Protein 3NF4 (pdb70)

Nearest PDB structures (foldseek):
  3nf4-assembly1_A-2  TM=1.003E+00  e=4.680E-59  Mycolicibacterium thermoresistibile
  1rx0-assembly1_C  TM=9.350E-01  e=3.638E-30  Homo sapiens
  7xp7-assembly2_C  TM=9.557E-01  e=6.389E-28  Streptomyces filamentosus NRRL 11379
  4o5m-assembly1_C  TM=9.552E-01  e=7.520E-27  Brucella suis 1330
  6u1v-assembly1_B  TM=9.000E-01  e=2.862E-21  Streptomyces tsukubensis NRRL18488

B-factor: mean 59.62, std 16.41, range [16.66, 118.63]

Solvent-accessible surface area: 29936 Å² total; per-residue (Å²): 148,73,42,147,33,153,46,79,59,147,79,7,34,57,28,10,108,78,0,63,106,37,2,68,153,18,0,49,93,64,0,69,163,40,5,158,64,81,64,42,2,140,41,4,10,65,98,2,6,96,35,31,3,10,6,10,27,16,54,129,145,56,49,10,34,39,53,55,17,41,2,8,0,1,2,1,2,8,2,2,23,22,0,2,3,0,0,7,1,4,5,19,4,13,15,1,1,30,2,3,41,87,43,15,79,79,75,20,42,66,164,48,1,65,26,5,6,69,6,84,60,25,0,0,42,3,40,30,6,79,87,4,40,58,23,34,55,31,2,172,3,38,1,63,88,70,109,65,6,6,28,0,61,18,55,1,15,88,3,31,0,2,39,104,6,62,11,5,4,0,0,0,61,38,77,125,80,5,1,0,0,0,7,0,24,52,121,15,101,33,26,61,62,38,150,72,63,78,15,9,0,13,26,4,7,18,18,4,44,5,101,7,85,105,0,70,10,84,39,52,46,66,4,20,60,99,22,47,0,52,112,0,10,147,45,5,60,28,9,0,16,0,2,5,0,0,0,0,1,0,0,1,23,10,0,19,69,53,0,64,67,54,0,75,102,157,70,63,89,101,66,19,31,171,38,15,61,84,0,47,58,19,3,58,77,1,34,63,35,0,25,66,0,0,132,80,75,60,117,71,134,120,31,57,51,58,0,0,70,0,0,30,40,0,0,53,12,0,12,104,0,0,18,26,0,0,15,5,10,15,20,55,0,0,8,110,80,90,57,0,8,17,8,4,39,0,0,1,15,0,21,11,55,55,26,22,3,47,40,0,118,84,44,30,52,154,53,144,159,153,68,33,145,31,153,52,77,59,92,76,3,51,66,23,5,60,79,1,57,61,24,1,77,154,16,0,50,93,44,0,66,140,19,6,138,87,82,63,44,2,145,33,5,15,61,89,2,4,96,33,33,3,8,9,10,28,13,54,72,137,28,50,12,40,48,52,54,22,33,1,8,0,1,2,1,2,9,0,3,24,36,1,2,4,0,0,8,0,5,6,20,3,15,19,2,2,39,4,4,43,86,42,15,72,98,138,23,23,139,141,38,0,68,27,4,5,60,7,158,52,12,0,0,44,3,86,61,53,139,143,6,35,3,70,105,57,148,63,12,16,18,0,58,28,61,11,11,78,2,27,0,3,44,102,9,63,9,6,3,0,5,3,46,54,104,96,148,12,31,0,0,0,10,0,25,57,124,12,103,35,28,67,63,37,88,85,68,111,10,7,0,12,24,3,5,18,14,4,48,5,51,14,106,103,1,158,11,49,47,70,42,61,3,15,116,98,6,34,0,111,104,1,15,147,48,4,58,32,19,1,19,0,2,10,0,0,0,0,0,0,0,1,22,9,0,16,71,50,0,60,68,38,0,74,74,91,78,22,106,85,122,101,20,55,81,56,136,55,23,20,130,33,11,59,84,0,44,59,22,2,57,74,2,31,62,34,0,27,58,0,0,134,78,86,61,110,73,134,120,29,53,55,55,0,0,70,1,0,27,40,0,0,50,9,0,12,91,0,0,18,24,0,0,13,7,10,15,24,46,0,1,3,80,110,85,56,0,8,17,9,5,42,1,0,1,6,0,22,11,60,54,28,34,3,26,74,0,121,117,52,30,55,75,46,151,160

CATH classification: 1.10.540.10 (+2 more: 2.40.110.10, 1.20.140.10)

InterPro domains:
  IPR006089 Acyl-CoA dehydrogenase, conserved site [PS00073] (336-355)
  IPR006091 Acyl-CoA dehydrogenase/oxidase, middle domain [PF02770] (124-216)
  IPR009075 Acyl-CoA dehydrogenase/oxidase, C-terminal [PF00441] (229-377)
  IPR009100 Acyl-CoA dehydrogenase/oxidase, N-terminal and middle domain superfamily [SSF56645] (8-242)
  IPR013786 Acyl-CoA dehydrogenase/oxidase, N-terminal [PF02771] (10-120)
  IPR036250 Acyl-CoA dehydrogenase-like, C-terminal [SSF47203] (227-378)
  IPR037069 Acyl-CoA dehydrogenase/oxidase, N-terminal domain superfamily [G3DSA:1.10.540.10] (4-122)
  IPR046373 Acyl-CoA oxidase/dehydrogenase, middle domain superfamily [G3DSA:2.40.110.10] (123-233)

Sequence (736 aa):
MAVDRLLPSQEAAELIELTREIADKVLDPIVDRHEKDETYPEGVFEQLGAAGLLSLPQPEEWGGGGQPYEVYLQVLEEIAARWASVAVAVSVHSLSSHPLLVFGTEEQKKRWLPGMLSGEQIGAYSLSEPQAGSDAAALRCAATPTDGGYVINGSKSWITHGGKADFYTLFARTGSRGVSCFLVPADQPGLSFGKPEEKMGLHAVPTTSAFYDNARIDADRRIGEEGQGLQIAFSALDSGRLGIAAVATGLAQAALDEAVAYANEKIIDHGLGFLLADMAAAVATARATYLDAARRRDQGRPYSQQASIAKLTATDAAMKVTTDAVQVFGGVGYTRDYRVERYMREAKIMQIFEGTNQIQRLVIARGLTMAVDRLLPSQEAAELIELTREIADKVLDPIVDRHEKDETYPEGVFEQLGAAGLLSLPQPEEWGGGGQPYEVYLQVLEEIAARWASVAVAVSVHSLSSHPLLVFGTEEQKKRWLPGMLSGEQIGAYSLSEPRCAATPTDGGYVINGSKSWITHGGKADFYTLFARTGSRGVSCFLVPADQPGLSFGKPEEKMGLHAVPTTSAFYDNARIDADRRIGEEGQGLQIAFSALDSGRLGIAAVATGLAQAALDEAVAYANERTAFGRKIIDHQGLGFLLADMAAAVATARATYLDAARRRDQGRPYSQQASIAKLTATDAAMKVTTDAVQVFGGVGYTRDYRVERYMREAKIMQIFEGTNQIQRLVIARGLT

Radius of gyration: 29.36 Å; Cα contacts (8 Å, |Δi|>4): 1373; chains: 2; bounding box: 66×72×84 Å

Organism: Mycolicibacterium thermoresistibile (strain ATCC 19527 / DSM 44167 / CIP 105390 / JCM 6362 / NCTC 10409 / 316) (NCBI:txid1078020)

Structure (mmCIF, N/CA/C/O backbone):
data_3NF4
#
_entry.id   3NF4
#
_cell.length_a   95.650
_cell.length_b   99.230
_cell.length_c   171.490
_cell.angle_alpha   90.000
_cell.angle_beta   90.000
_cell.angle_gamma   90.000
#
_symmetry.space_group_name_H-M   'I 21 21 21'
#
loop_
_entity.id
_entity.type
_entity.pdbx_description
1 polymer 'acyl-CoA dehydrogenase'
2 non-polymer 'FLAVIN-ADENINE DINUCLEOTIDE'
3 non-polymer 'SODIUM ION'
4 water water
#
loop_
_atom_site.group_PDB
_atom_site.id
_atom_site.type_symbol
_atom_site.label_atom_id
_atom_site.label_alt_id
_atom_site.label_comp_id
_atom_site.label_asym_id
_atom_site.label_entity_id
_atom_site.label_seq_id
_atom_site.pdbx_PDB_ins_code
_atom_site.Cartn_x
_atom_site.Cartn_y
_atom_site.Cartn_z
_atom_site.occupancy
_atom_site.B_iso_or_equiv
_atom_site.auth_seq_id
_atom_site.auth_comp_id
_atom_site.auth_asym_id
_atom_site.auth_atom_id
_atom_site.pdbx_PDB_model_num
ATOM 1 N N . MET A 1 9 ? 51.028 50.375 47.664 1.00 75.34 5 MET A N 1
ATOM 2 C CA . MET A 1 9 ? 49.905 50.248 48.649 1.00 74.48 5 MET A CA 1
ATOM 3 C C . MET A 1 9 ? 50.172 49.128 49.667 1.00 74.40 5 MET A C 1
ATOM 4 O O . MET A 1 9 ? 49.382 48.170 49.792 1.00 75.72 5 MET A O 1
ATOM 6 N N . ALA A 1 10 ? 51.303 49.256 50.363 1.00 72.81 6 ALA A N 1
ATOM 7 C CA . ALA A 1 10 ? 51.675 48.439 51.532 1.00 71.03 6 ALA A CA 1
ATOM 8 C C . ALA A 1 10 ? 52.908 49.094 52.169 1.00 68.94 6 ALA A C 1
ATOM 9 O O . ALA A 1 10 ? 53.815 49.495 51.457 1.00 69.01 6 ALA A O 1
ATOM 11 N N . VAL A 1 11 ? 52.929 49.201 53.498 1.00 66.63 7 VAL A N 1
ATOM 12 C CA . VAL A 1 11 ? 53.968 49.946 54.221 1.00 64.43 7 VAL A CA 1
ATOM 13 C C . VAL A 1 11 ? 55.362 49.280 54.122 1.00 64.73 7 VAL A C 1
ATOM 14 O O . VAL A 1 11 ? 55.530 48.098 54.445 1.00 65.17 7 VAL A O 1
ATOM 18 N N . ASP A 1 12 ? 56.349 50.052 53.678 1.00 63.88 8 ASP A N 1
ATOM 19 C CA . ASP A 1 12 ? 57.750 49.601 53.595 1.00 64.22 8 ASP A CA 1
ATOM 20 C C . ASP A 1 12 ? 58.383 49.642 55.001 1.00 62.75 8 ASP A C 1
ATOM 21 O O . ASP A 1 12 ? 58.705 50.722 55.521 1.00 61.76 8 ASP A O 1
ATOM 26 N N . ARG A 1 13 ? 58.561 48.471 55.611 1.00 61.81 9 ARG A N 1
ATOM 27 C CA . ARG A 1 13 ? 58.942 48.396 57.027 1.00 60.24 9 ARG A CA 1
ATOM 28 C C . ARG A 1 13 ? 60.431 48.135 57.309 1.00 60.87 9 ARG A C 1
ATOM 29 O O . ARG A 1 13 ? 61.073 47.341 56.630 1.00 61.37 9 ARG A O 1
ATOM 37 N N . LEU A 1 14 ? 60.965 48.777 58.340 1.00 60.70 10 LEU A N 1
ATOM 38 C CA . LEU A 1 14 ? 62.303 48.440 58.824 1.00 62.31 10 LEU A CA 1
ATOM 39 C C . LEU A 1 14 ? 62.237 47.338 59.901 1.00 63.55 10 LEU A C 1
ATOM 40 O O . LEU A 1 14 ? 61.704 47.558 60.999 1.00 63.19 10 LEU A O 1
ATOM 45 N N . LEU A 1 15 ? 62.784 46.167 59.577 1.00 65.24 11 LEU A N 1
ATOM 46 C CA . LEU A 1 15 ? 62.668 44.966 60.411 1.00 66.97 11 LEU A CA 1
ATOM 47 C C . LEU A 1 15 ? 64.040 44.304 60.622 1.00 68.95 11 LEU A C 1
ATOM 48 O O . LEU A 1 15 ? 64.869 44.328 59.712 1.00 69.35 11 LEU A O 1
ATOM 53 N N . PRO A 1 16 ? 64.273 43.693 61.809 1.00 70.27 12 PRO A N 1
ATOM 54 C CA . PRO A 1 16 ? 65.609 43.176 62.196 1.00 71.86 12 PRO A CA 1
ATOM 55 C C . PRO A 1 16 ? 66.071 41.866 61.521 1.00 73.76 12 PRO A C 1
ATOM 56 O O . PRO A 1 16 ? 67.231 41.480 61.687 1.00 75.21 12 PRO A O 1
ATOM 60 N N . SER A 1 17 ? 65.201 41.190 60.776 1.00 74.10 13 SER A N 1
ATOM 61 C CA . SER A 1 17 ? 65.589 39.939 60.114 1.00 75.51 13 SER A CA 1
ATOM 62 C C . SER A 1 17 ? 64.561 39.493 59.084 1.00 76.01 13 SER A C 1
ATOM 63 O O . SER A 1 17 ? 63.450 40.037 59.022 1.00 74.85 13 SER A O 1
ATOM 66 N N . GLN A 1 18 ? 64.930 38.485 58.295 1.00 77.48 14 GLN A N 1
ATOM 67 C CA . GLN A 1 18 ? 64.026 37.904 57.305 1.00 78.25 14 GLN A CA 1
ATOM 68 C C . GLN A 1 18 ? 62.851 37.206 57.988 1.00 77.75 14 GLN A C 1
ATOM 69 O O . GLN A 1 18 ? 61.748 37.163 57.440 1.00 77.24 14 GLN A O 1
ATOM 75 N N . GLU A 1 19 ? 63.097 36.672 59.184 1.00 77.81 15 GLU A N 1
ATOM 76 C CA . GLU A 1 19 ? 62.075 35.945 59.948 1.00 77.52 15 GLU A CA 1
ATOM 77 C C . GLU A 1 19 ? 60.923 36.891 60.314 1.00 75.39 15 GLU A C 1
ATOM 78 O O . GLU A 1 19 ? 59.748 36.541 60.154 1.00 74.95 15 GLU A O 1
ATOM 80 N N . ALA A 1 20 ? 61.285 38.093 60.777 1.00 73.17 16 ALA A N 1
ATOM 81 C CA . ALA A 1 20 ? 60.315 39.116 61.136 1.00 70.93 16 ALA A CA 1
ATOM 82 C C . ALA A 1 20 ? 59.487 39.543 59.920 1.00 69.81 16 ALA A C 1
ATOM 83 O O . ALA A 1 20 ? 58.279 39.723 60.041 1.00 68.75 16 ALA A O 1
ATOM 85 N N . ALA A 1 21 ? 60.129 39.647 58.753 1.00 69.60 17 ALA A N 1
ATOM 86 C CA . ALA A 1 21 ? 59.445 40.006 57.510 1.00 69.31 17 ALA A CA 1
ATOM 87 C C . ALA A 1 21 ? 58.339 39.025 57.138 1.00 70.26 17 ALA A C 1
ATOM 88 O O . ALA A 1 21 ? 57.258 39.445 56.674 1.00 70.26 17 ALA A O 1
ATOM 90 N N . GLU A 1 22 ? 58.602 37.729 57.340 1.00 70.82 18 GLU A N 1
ATOM 91 C CA . GLU A 1 22 ? 57.612 36.682 57.077 1.00 70.72 18 GLU A CA 1
ATOM 92 C C . GLU A 1 22 ? 56.462 36.693 58.102 1.00 69.13 18 GLU A C 1
ATOM 93 O O . GLU A 1 22 ? 55.326 36.351 57.769 1.00 69.23 18 GLU A O 1
ATOM 95 N N . LEU A 1 23 ? 56.760 37.083 59.339 1.00 67.63 19 LEU A N 1
ATOM 96 C CA . LEU A 1 23 ? 55.734 37.183 60.386 1.00 66.61 19 LEU A CA 1
ATOM 97 C C . LEU A 1 23 ? 54.761 38.326 60.068 1.00 64.80 19 LEU A C 1
ATOM 98 O O . LEU A 1 23 ? 53.557 38.223 60.298 1.00 63.53 19 LEU A O 1
ATOM 103 N N . ILE A 1 24 ? 55.297 39.410 59.517 1.00 64.41 20 ILE A N 1
ATOM 104 C CA . ILE A 1 24 ? 54.455 40.500 59.048 1.00 63.49 20 ILE A CA 1
ATOM 105 C C . ILE A 1 24 ? 53.573 39.984 57.915 1.00 65.28 20 ILE A C 1
ATOM 106 O O . ILE A 1 24 ? 52.360 40.240 57.886 1.00 64.46 20 ILE A O 1
ATOM 111 N N . GLU A 1 25 ? 54.187 39.209 57.018 1.00 67.67 21 GLU A N 1
ATOM 112 C CA . GLU A 1 25 ? 53.491 38.638 55.883 1.00 69.39 21 GLU A CA 1
ATOM 113 C C . GLU A 1 25 ? 52.380 37.716 56.335 1.00 69.58 21 GLU A C 1
ATOM 114 O O . GLU A 1 25 ? 51.289 37.734 55.766 1.00 70.02 21 GLU A O 1
ATOM 120 N N . LEU A 1 26 ? 52.641 36.909 57.355 1.00 69.76 22 LEU A N 1
ATOM 121 C CA . LEU A 1 26 ? 51.586 36.054 57.901 1.00 70.34 22 LEU A CA 1
ATOM 122 C C . LEU A 1 26 ? 50.391 36.877 58.459 1.00 68.57 22 LEU A C 1
ATOM 123 O O . LEU A 1 26 ? 49.223 36.511 58.251 1.00 68.07 22 LEU A O 1
ATOM 128 N N . THR A 1 27 ? 50.701 37.991 59.134 1.00 67.04 23 THR A N 1
ATOM 129 C CA . THR A 1 27 ? 49.685 38.890 59.719 1.00 65.62 23 THR A CA 1
ATOM 130 C C . THR A 1 27 ? 48.774 39.532 58.677 1.00 64.84 23 THR A C 1
ATOM 131 O O . THR A 1 27 ? 47.572 39.600 58.884 1.00 64.04 23 THR A O 1
ATOM 135 N N . ARG A 1 28 ? 49.345 39.984 57.562 1.00 65.19 24 ARG A N 1
ATOM 136 C CA . ARG A 1 28 ? 48.566 40.615 56.491 1.00 65.70 24 ARG A CA 1
ATOM 137 C C . ARG A 1 28 ? 47.563 39.627 55.879 1.00 66.89 24 ARG A C 1
ATOM 138 O O . ARG A 1 28 ? 46.419 40.003 55.546 1.00 66.25 24 ARG A O 1
ATOM 146 N N . GLU A 1 29 ? 47.991 38.365 55.778 1.00 68.00 25 GLU A N 1
ATOM 147 C CA . GLU A 1 29 ? 47.169 37.290 55.226 1.00 69.71 25 GLU A CA 1
ATOM 148 C C . GLU A 1 29 ? 45.955 36.945 56.105 1.00 68.46 25 GLU A C 1
ATOM 149 O O . GLU A 1 29 ? 44.819 36.960 55.634 1.00 68.09 25 GLU A O 1
ATOM 155 N N . ILE A 1 30 ? 46.197 36.651 57.382 1.00 68.16 26 ILE A N 1
ATOM 156 C CA . ILE A 1 30 ? 45.116 36.399 58.360 1.00 67.43 26 ILE A CA 1
ATOM 157 C C . ILE A 1 30 ? 44.133 37.594 58.481 1.00 65.81 26 ILE A C 1
ATOM 158 O O . ILE A 1 30 ? 42.908 37.403 58.477 1.00 65.69 26 ILE A O 1
ATOM 163 N N . ALA A 1 31 ? 44.668 38.816 58.576 1.00 64.32 27 ALA A N 1
ATOM 164 C CA . ALA A 1 31 ? 43.837 40.025 58.730 1.00 63.18 27 ALA A CA 1
ATOM 165 C C . ALA A 1 31 ? 42.935 40.289 57.518 1.00 63.96 27 ALA A C 1
ATOM 166 O O . ALA A 1 31 ? 41.742 40.669 57.676 1.00 63.62 27 ALA A O 1
ATOM 168 N N . ASP A 1 32 ? 43.488 40.084 56.316 1.00 64.66 28 ASP A N 1
ATOM 169 C CA . ASP A 1 32 ? 42.712 40.255 55.081 1.00 65.49 28 ASP A CA 1
ATOM 170 C C . ASP A 1 32 ? 41.664 39.137 54.851 1.00 66.25 28 ASP A C 1
ATOM 171 O O . ASP A 1 32 ? 40.646 39.372 54.196 1.00 65.34 28 ASP A O 1
ATOM 176 N N . LYS A 1 33 ? 41.914 37.947 55.408 1.00 67.02 29 LYS A N 1
ATOM 177 C CA . LYS A 1 33 ? 41.018 36.798 55.234 1.00 68.56 29 LYS A CA 1
ATOM 178 C C . LYS A 1 33 ? 39.940 36.702 56.309 1.00 67.88 29 LYS A C 1
ATOM 179 O O . LYS A 1 33 ? 38.802 36.354 56.024 1.00 68.62 29 LYS A O 1
ATOM 185 N N . VAL A 1 34 ? 40.312 36.997 57.544 1.00 66.85 30 VAL A N 1
ATOM 186 C CA . VAL A 1 34 ? 39.418 36.815 58.672 1.00 65.88 30 VAL A CA 1
ATOM 187 C C . VAL A 1 34 ? 38.751 38.095 59.153 1.00 63.91 30 VAL A C 1
ATOM 188 O O . VAL A 1 34 ? 37.556 38.075 59.401 1.00 64.05 30 VAL A O 1
ATOM 192 N N . LEU A 1 35 ? 39.501 39.198 59.266 1.00 62.62 31 LEU A N 1
ATOM 193 C CA . LEU A 1 35 ? 38.963 40.472 59.798 1.00 60.36 31 LEU A CA 1
ATOM 194 C C . LEU A 1 35 ? 38.268 41.365 58.773 1.00 60.08 31 LEU A C 1
ATOM 195 O O . LEU A 1 35 ? 37.147 41.779 58.997 1.00 59.08 31 LEU A O 1
ATOM 200 N N . ASP A 1 36 ? 38.935 41.643 57.651 1.00 61.56 32 ASP A N 1
ATOM 201 C CA . ASP A 1 36 ? 38.445 42.581 56.623 1.00 62.03 32 ASP A CA 1
ATOM 202 C C . ASP A 1 36 ? 37.045 42.330 56.012 1.00 62.56 32 ASP A C 1
ATOM 203 O O . ASP A 1 36 ? 36.325 43.293 55.756 1.00 61.50 32 ASP A O 1
ATOM 208 N N . PRO A 1 37 ? 36.659 41.054 55.760 1.00 63.45 33 PRO A N 1
ATOM 209 C CA . PRO A 1 37 ? 35.390 40.830 55.056 1.00 63.88 33 PRO A CA 1
ATOM 210 C C . PRO A 1 37 ? 34.129 40.962 55.913 1.00 63.43 33 PRO A C 1
ATOM 211 O O . PRO A 1 37 ? 33.034 41.062 55.354 1.00 63.71 33 PRO A O 1
ATOM 215 N N . ILE A 1 38 ? 34.283 40.934 57.243 1.00 62.47 34 ILE A N 1
ATOM 216 C CA . ILE A 1 38 ? 33.163 41.000 58.209 1.00 60.96 34 ILE A CA 1
ATOM 217 C C . ILE A 1 38 ? 33.109 42.287 59.073 1.00 59.21 34 ILE A C 1
ATOM 218 O O . ILE A 1 38 ? 32.129 42.504 59.796 1.00 59.42 34 ILE A O 1
ATOM 223 N N . VAL A 1 39 ? 34.141 43.128 59.012 1.00 57.36 35 VAL A N 1
ATOM 224 C CA . VAL A 1 39 ? 34.259 44.261 59.943 1.00 55.43 35 VAL A CA 1
ATOM 225 C C . VAL A 1 39 ? 33.142 45.323 59.843 1.00 55.41 35 VAL A C 1
ATOM 226 O O . VAL A 1 39 ? 32.625 45.779 60.886 1.00 54.46 35 VAL A O 1
ATOM 230 N N . ASP A 1 40 ? 32.768 45.705 58.619 1.00 55.97 36 ASP A N 1
ATOM 231 C CA . ASP A 1 40 ? 31.740 46.731 58.407 1.00 56.36 36 ASP A CA 1
ATOM 232 C C . ASP A 1 40 ? 30.380 46.313 58.975 1.00 56.42 36 ASP A C 1
ATOM 233 O O . ASP A 1 40 ? 29.650 47.122 59.537 1.00 54.68 36 ASP A O 1
ATOM 238 N N . ARG A 1 41 ? 30.060 45.033 58.849 1.00 57.22 37 ARG A N 1
ATOM 239 C CA . ARG A 1 41 ? 28.759 44.542 59.289 1.00 57.85 37 ARG A CA 1
ATOM 240 C C . ARG A 1 41 ? 28.662 44.394 60.811 1.00 56.26 37 ARG A C 1
ATOM 241 O O . ARG A 1 41 ? 27.626 44.672 61.391 1.00 56.56 37 ARG A O 1
ATOM 249 N N . HIS A 1 42 ? 29.732 43.947 61.445 1.00 55.71 38 HIS A N 1
ATOM 250 C CA . HIS A 1 42 ? 29.749 43.806 62.882 1.00 55.64 38 HIS A CA 1
ATOM 251 C C . HIS A 1 42 ? 29.821 45.149 63.616 1.00 54.74 38 HIS A C 1
ATOM 252 O O . HIS A 1 42 ? 29.271 45.280 64.709 1.00 53.92 38 HIS A O 1
ATOM 259 N N . GLU A 1 43 ? 30.511 46.126 63.035 1.00 53.59 39 GLU A N 1
ATOM 260 C CA . GLU A 1 43 ? 30.566 47.441 63.653 1.00 53.51 39 GLU A CA 1
ATOM 261 C C . GLU A 1 43 ? 29.229 48.159 63.489 1.00 54.13 39 GLU A C 1
ATOM 262 O O . GLU A 1 43 ? 28.784 48.863 64.387 1.00 53.11 39 GLU A O 1
ATOM 268 N N . LYS A 1 44 ? 28.594 47.961 62.338 1.00 56.18 40 LYS A N 1
ATOM 269 C CA . LYS A 1 44 ? 27.284 48.549 62.066 1.00 58.07 40 LYS A CA 1
ATOM 270 C C . LYS A 1 44 ? 26.175 47.944 62.957 1.00 58.86 40 LYS A C 1
ATOM 271 O O . LYS A 1 44 ? 25.326 48.679 63.441 1.00 57.46 40 LYS A O 1
ATOM 277 N N . ASP A 1 45 ? 26.199 46.610 63.142 1.00 60.68 41 ASP A N 1
ATOM 278 C CA . ASP A 1 45 ? 25.191 45.884 63.950 1.00 61.94 41 ASP A CA 1
ATOM 279 C C . ASP A 1 45 ? 25.473 45.903 65.447 1.00 61.58 41 ASP A C 1
ATOM 280 O O . ASP A 1 45 ? 24.569 45.635 66.228 1.00 61.67 41 ASP A O 1
ATOM 285 N N . GLU A 1 46 ? 26.724 46.210 65.824 1.00 60.90 42 GLU A N 1
ATOM 286 C CA . GLU A 1 46 ? 27.208 46.222 67.227 1.00 60.76 42 GLU A CA 1
ATOM 287 C C . GLU A 1 46 ? 27.209 44.822 67.867 1.00 61.92 42 GLU A C 1
ATOM 288 O O . GLU A 1 46 ? 26.794 44.629 69.008 1.00 62.53 42 GLU A O 1
ATOM 294 N N . THR A 1 47 ? 27.698 43.842 67.115 1.00 62.66 43 THR A N 1
ATOM 295 C CA . THR A 1 47 ? 27.717 42.455 67.576 1.00 63.68 43 THR A CA 1
ATOM 296 C C . THR A 1 47 ? 29.133 41.914 67.749 1.00 64.01 43 THR A C 1
ATOM 297 O O . THR A 1 47 ? 30.067 42.401 67.123 1.00 63.74 43 THR A O 1
ATOM 301 N N . TYR A 1 48 ? 29.263 40.906 68.602 1.00 64.96 44 TYR A N 1
ATOM 302 C CA . TYR A 1 48 ? 30.519 40.248 68.900 1.00 65.64 44 TYR A CA 1
ATOM 303 C C . TYR A 1 48 ? 30.960 39.324 67.749 1.00 67.05 44 TYR A C 1
ATOM 304 O O . TYR A 1 48 ? 30.120 38.609 67.187 1.00 67.92 44 TYR A O 1
ATOM 313 N N . PRO A 1 49 ? 32.275 39.337 67.395 1.00 67.33 45 PRO A N 1
ATOM 314 C CA . PRO A 1 49 ? 32.847 38.424 66.395 1.00 68.56 45 PRO A CA 1
ATOM 315 C C . PRO A 1 49 ? 33.280 37.041 66.952 1.00 70.18 45 PRO A C 1
ATOM 316 O O . PRO A 1 49 ? 34.433 36.835 67.374 1.00 69.58 45 PRO A O 1
ATOM 320 N N . GLU A 1 50 ? 32.344 36.099 66.928 1.00 71.99 46 GLU A N 1
ATOM 321 C CA . GLU A 1 50 ? 32.611 34.735 67.356 1.00 74.05 46 GLU A CA 1
ATOM 322 C C . GLU A 1 50 ? 33.650 34.085 66.447 1.00 74.14 46 GLU A C 1
ATOM 323 O O . GLU A 1 50 ? 33.602 34.241 65.226 1.00 73.93 46 GLU A O 1
ATOM 329 N N . GLY A 1 51 ? 34.608 33.393 67.056 1.00 74.44 47 GLY A N 1
ATOM 330 C CA . GLY A 1 51 ? 35.586 32.593 66.312 1.00 74.80 47 GLY A CA 1
ATOM 331 C C . GLY A 1 51 ? 36.874 33.305 65.947 1.00 73.61 47 GLY A C 1
ATOM 332 O O . GLY A 1 51 ? 37.899 32.659 65.686 1.00 74.77 47 GLY A O 1
ATOM 333 N N . VAL A 1 52 ? 36.813 34.638 65.928 1.00 71.22 48 VAL A N 1
ATOM 334 C CA . VAL A 1 52 ? 37.916 35.492 65.501 1.00 69.13 48 VAL A CA 1
ATOM 335 C C . VAL A 1 52 ? 39.166 35.421 66.411 1.00 68.47 48 VAL A C 1
ATOM 336 O O . VAL A 1 52 ? 40.261 35.227 65.923 1.00 68.03 48 VAL A O 1
ATOM 340 N N . PHE A 1 53 ? 39.000 35.581 67.720 1.00 68.35 49 PHE A N 1
ATOM 341 C CA . PHE A 1 53 ? 40.140 35.512 68.649 1.00 68.59 49 PHE A CA 1
ATOM 342 C C . PHE A 1 53 ? 40.751 34.107 68.752 1.00 70.55 49 PHE A C 1
ATOM 343 O O . PHE A 1 53 ? 41.937 33.969 69.069 1.00 71.08 49 PHE A O 1
ATOM 351 N N . GLU A 1 54 ? 39.931 33.081 68.492 1.00 71.61 50 GLU A N 1
ATOM 352 C CA . GLU A 1 54 ? 40.369 31.685 68.442 1.00 72.91 50 GLU A CA 1
ATOM 353 C C . GLU A 1 54 ? 41.329 31.455 67.258 1.00 73.17 50 GLU A C 1
ATOM 354 O O . GLU A 1 54 ? 42.344 30.774 67.407 1.00 73.54 50 GLU A O 1
ATOM 356 N N . GLN A 1 55 ? 41.013 32.059 66.106 1.00 72.64 51 GLN A N 1
ATOM 357 C CA . GLN A 1 55 ? 41.845 31.984 64.894 1.00 73.25 51 GLN A CA 1
ATOM 358 C C . GLN A 1 55 ? 43.180 32.741 64.947 1.00 72.86 51 GLN A C 1
ATOM 359 O O . GLN A 1 55 ? 44.158 32.295 64.330 1.00 73.84 51 GLN A O 1
ATOM 365 N N . LEU A 1 56 ? 43.214 33.895 65.631 1.00 71.33 52 LEU A N 1
ATOM 366 C CA . LEU A 1 56 ? 44.451 34.678 65.780 1.00 70.28 52 LEU A CA 1
ATOM 367 C C . LEU A 1 56 ? 45.399 33.994 66.770 1.00 71.17 52 LEU A C 1
ATOM 368 O O . LEU A 1 56 ? 46.625 33.950 66.573 1.00 71.07 52 LEU A O 1
ATOM 373 N N . GLY A 1 57 ? 44.807 33.450 67.827 1.00 71.44 53 GLY A N 1
ATOM 374 C CA . GLY A 1 57 ? 45.541 32.743 68.861 1.00 73.04 53 GLY A CA 1
ATOM 375 C C . GLY A 1 57 ? 46.256 31.483 68.389 1.00 74.72 53 GLY A C 1
ATOM 376 O O . GLY A 1 57 ? 47.358 31.187 68.866 1.00 75.52 53 GLY A O 1
ATOM 377 N N . ALA A 1 58 ? 45.646 30.757 67.451 1.00 75.14 54 ALA A N 1
ATOM 378 C CA . ALA A 1 58 ? 46.258 29.534 66.893 1.00 77.28 54 ALA A CA 1
ATOM 379 C C . ALA A 1 58 ? 47.430 29.839 65.945 1.00 77.37 54 ALA A C 1
ATOM 380 O O . ALA A 1 58 ? 48.263 28.965 65.663 1.00 78.71 54 ALA A O 1
ATOM 382 N N . ALA A 1 59 ? 47.483 31.085 65.463 1.00 75.76 55 ALA A N 1
ATOM 383 C CA . ALA A 1 59 ? 48.549 31.544 64.592 1.00 75.14 55 ALA A CA 1
ATOM 384 C C . ALA A 1 59 ? 49.720 32.119 65.388 1.00 74.84 55 ALA A C 1
ATOM 385 O O . ALA A 1 59 ? 50.764 32.439 64.826 1.00 75.24 55 ALA A O 1
ATOM 387 N N . GLY A 1 60 ? 49.553 32.229 66.702 1.00 74.75 56 GLY A N 1
ATOM 388 C CA . GLY A 1 60 ? 50.590 32.787 67.574 1.00 74.18 56 GLY A CA 1
ATOM 389 C C . GLY A 1 60 ? 50.462 34.284 67.884 1.00 72.51 56 GLY A C 1
ATOM 390 O O . GLY A 1 60 ? 51.245 34.816 68.675 1.00 71.90 56 GLY A O 1
ATOM 391 N N . LEU A 1 61 ? 49.462 34.947 67.297 1.00 71.19 57 LEU A N 1
ATOM 392 C CA . LEU A 1 61 ? 49.350 36.421 67.338 1.00 69.46 57 LEU A CA 1
ATOM 393 C C . LEU A 1 61 ? 48.896 37.063 68.670 1.00 68.83 57 LEU A C 1
ATOM 394 O O . LEU A 1 61 ? 48.995 38.295 68.843 1.00 67.75 57 LEU A O 1
ATOM 399 N N . LEU A 1 62 ? 48.444 36.245 69.613 1.00 69.08 58 LEU A N 1
ATOM 400 C CA . LEU A 1 62 ? 47.998 36.756 70.906 1.00 68.72 58 LEU A CA 1
ATOM 401 C C . LEU A 1 62 ? 49.031 36.625 72.028 1.00 70.01 58 LEU A C 1
ATOM 402 O O . LEU A 1 62 ? 48.709 36.838 73.195 1.00 71.13 58 LEU A O 1
ATOM 407 N N . SER A 1 63 ? 50.265 36.268 71.703 1.00 70.85 59 SER A N 1
ATOM 408 C CA . SER A 1 63 ? 51.279 36.101 72.749 1.00 71.81 59 SER A CA 1
ATOM 409 C C . SER A 1 63 ? 52.699 36.371 72.263 1.00 71.41 59 SER A C 1
ATOM 410 O O . SER A 1 63 ? 53.671 35.892 72.855 1.00 73.11 59 SER A O 1
ATOM 413 N N . LEU A 1 64 ? 52.807 37.166 71.206 1.00 69.29 60 LEU A N 1
ATOM 414 C CA . LEU A 1 64 ? 54.078 37.443 70.573 1.00 68.30 60 LEU A CA 1
ATOM 415 C C . LEU A 1 64 ? 55.205 37.897 71.502 1.00 68.38 60 LEU A C 1
ATOM 416 O O . LEU A 1 64 ? 56.296 37.331 71.439 1.00 68.80 60 LEU A O 1
ATOM 421 N N . PRO A 1 65 ? 54.957 38.909 72.363 1.00 67.80 61 PRO A N 1
ATOM 422 C CA . PRO A 1 65 ? 56.115 39.502 73.063 1.00 67.78 61 PRO A CA 1
ATOM 423 C C . PRO A 1 65 ? 56.658 38.724 74.259 1.00 69.23 61 PRO A C 1
ATOM 424 O O . PRO A 1 65 ? 57.778 38.992 74.693 1.00 69.77 61 PRO A O 1
ATOM 428 N N . GLN A 1 66 ? 55.878 37.789 74.794 1.00 70.35 62 GLN A N 1
ATOM 429 C CA . GLN A 1 66 ? 56.259 37.075 76.034 1.00 72.51 62 GLN A CA 1
ATOM 430 C C . GLN A 1 66 ? 57.294 35.939 75.836 1.00 73.93 62 GLN A C 1
ATOM 431 O O . GLN A 1 66 ? 57.437 35.402 74.732 1.00 73.10 62 GLN A O 1
ATOM 437 N N . PRO A 1 67 ? 58.023 35.584 76.908 1.00 76.05 63 PRO A N 1
ATOM 438 C CA . PRO A 1 67 ? 59.095 34.594 76.790 1.00 78.67 63 PRO A CA 1
ATOM 439 C C . PRO A 1 67 ? 58.612 33.195 76.394 1.00 80.73 63 PRO A C 1
ATOM 440 O O . PRO A 1 67 ? 57.538 32.741 76.816 1.00 80.73 63 PRO A O 1
ATOM 444 N N . GLU A 1 68 ? 59.410 32.540 75.562 1.00 82.67 64 GLU A N 1
ATOM 445 C CA . GLU A 1 68 ? 59.094 31.209 75.076 1.00 85.63 64 GLU A CA 1
ATOM 446 C C . GLU A 1 68 ? 59.005 30.155 76.178 1.00 87.23 64 GLU A C 1
ATOM 447 O O . GLU A 1 68 ? 58.235 29.221 76.041 1.00 88.15 64 GLU A O 1
ATOM 453 N N . GLU A 1 69 ? 59.771 30.312 77.262 1.00 88.39 65 GLU A N 1
ATOM 454 C CA . GLU A 1 69 ? 59.762 29.335 78.368 1.00 90.49 65 GLU A CA 1
ATOM 455 C C . GLU A 1 69 ? 58.396 29.221 79.032 1.00 89.87 65 GLU A C 1
ATOM 456 O O . GLU A 1 69 ? 58.139 28.273 79.786 1.00 91.12 65 GLU A O 1
ATOM 462 N N . TRP A 1 70 ? 57.532 30.199 78.753 1.00 87.35 66 TRP A N 1
ATOM 463 C CA . TRP A 1 70 ? 56.162 30.197 79.258 1.00 86.09 66 TRP A CA 1
ATOM 464 C C . TRP A 1 70 ? 55.123 30.045 78.145 1.00 84.43 66 TRP A C 1
ATOM 465 O O . TRP A 1 70 ? 53.921 30.126 78.411 1.00 83.91 66 TRP A O 1
ATOM 476 N N . GLY A 1 71 ? 55.574 29.842 76.904 1.00 83.31 67 GLY A N 1
ATOM 477 C CA . GLY A 1 71 ? 54.652 29.718 75.763 1.00 81.90 67 GLY A CA 1
ATOM 478 C C . GLY A 1 71 ? 54.441 30.912 74.823 1.00 79.76 67 GLY A C 1
ATOM 479 O O . GLY A 1 71 ? 53.661 30.814 73.864 1.00 78.93 67 GLY A O 1
ATOM 480 N N . GLY A 1 72 ? 55.124 32.035 75.070 1.00 78.50 68 GLY A N 1
ATOM 481 C CA . GLY A 1 72 ? 55.070 33.169 74.148 1.00 76.26 68 GLY A CA 1
ATOM 482 C C . GLY A 1 72 ? 55.955 32.972 72.923 1.00 76.26 68 GLY A C 1
ATOM 483 O O . GLY A 1 72 ? 56.628 31.954 72.792 1.00 77.61 68 GLY A O 1
ATOM 484 N N . GLY A 1 73 ? 55.969 33.957 72.027 1.00 74.55 69 GLY A N 1
ATOM 485 C CA . GLY A 1 73 ? 56.783 33.886 70.812 1.00 73.73 69 GLY A CA 1
ATOM 486 C C . GLY A 1 73 ? 58.165 34.517 70.928 1.00 73.37 69 GLY A C 1
ATOM 487 O O . GLY A 1 73 ? 58.962 34.458 69.981 1.00 73.27 69 GLY A O 1
ATOM 488 N N . GLY A 1 74 ? 58.451 35.115 72.085 1.00 72.61 70 GLY A N 1
ATOM 489 C CA . GLY A 1 74 ? 59.748 35.762 72.345 1.00 72.58 70 GLY A CA 1
ATOM 490 C C . GLY A 1 74 ? 60.116 37.045 71.584 1.00 70.74 70 GLY A C 1
ATOM 491 O O . GLY A 1 74 ? 61.248 37.521 71.675 1.00 70.74 70 GLY A O 1
ATOM 492 N N . GLN A 1 75 ? 59.164 37.616 70.857 1.00 68.67 71 GLN A N 1
ATOM 493 C CA . GLN A 1 75 ? 59.437 38.740 69.969 1.00 66.88 71 GLN A CA 1
ATOM 494 C C . GLN A 1 75 ? 59.801 40.063 70.663 1.00 65.33 71 GLN A C 1
ATOM 495 O O . GLN A 1 75 ? 59.234 40.411 71.709 1.00 65.31 71 GLN A O 1
ATOM 501 N N . PRO A 1 76 ? 60.761 40.809 70.092 1.00 64.04 72 PRO A N 1
ATOM 502 C CA . PRO A 1 76 ? 60.968 42.173 70.598 1.00 62.73 72 PRO A CA 1
ATOM 503 C C . PRO A 1 76 ? 59.812 43.115 70.199 1.00 60.92 72 PRO A C 1
ATOM 504 O O . PRO A 1 76 ? 59.047 42.825 69.269 1.00 60.14 72 PRO A O 1
ATOM 508 N N . TYR A 1 77 ? 59.700 44.222 70.919 1.00 60.26 73 TYR A N 1
ATOM 509 C CA . TYR A 1 77 ? 58.670 45.233 70.683 1.00 59.09 73 TYR A CA 1
ATOM 510 C C . TYR A 1 77 ? 58.710 45.869 69.288 1.00 57.75 73 TYR A C 1
ATOM 511 O O . TYR A 1 77 ? 57.667 46.121 68.694 1.00 56.03 73 TYR A O 1
ATOM 520 N N . GLU A 1 78 ? 59.916 46.056 68.758 1.00 57.92 74 GLU A N 1
ATOM 521 C CA . GLU A 1 78 ? 60.143 46.521 67.384 1.00 57.85 74 GLU A CA 1
ATOM 522 C C . GLU A 1 78 ? 59.420 45.649 66.340 1.00 57.34 74 GLU A C 1
ATOM 523 O O . GLU A 1 78 ? 59.083 46.141 65.258 1.00 57.30 74 GLU A O 1
ATOM 529 N N . VAL A 1 79 ? 59.159 44.375 66.663 1.00 56.75 75 VAL A N 1
ATOM 530 C CA . VAL A 1 79 ? 58.366 43.504 65.789 1.00 55.54 75 VAL A CA 1
ATOM 531 C C . VAL A 1 79 ? 56.916 43.382 66.285 1.00 54.89 75 VAL A C 1
ATOM 532 O O . VAL A 1 79 ? 55.971 43.558 65.498 1.00 54.04 75 VAL A O 1
ATOM 536 N N . TYR A 1 80 ? 56.727 43.099 67.576 1.00 54.12 76 TYR A N 1
ATOM 537 C CA . TYR A 1 80 ? 55.365 43.002 68.125 1.00 53.66 76 TYR A CA 1
ATOM 538 C C . TYR A 1 80 ? 54.474 44.210 67.772 1.00 51.89 76 TYR A C 1
ATOM 539 O O . TYR A 1 80 ? 53.358 44.026 67.275 1.00 51.15 76 TYR A O 1
ATOM 548 N N . LEU A 1 81 ? 54.976 45.428 67.996 1.00 50.52 77 LEU A N 1
ATOM 549 C CA . LEU A 1 81 ? 54.178 46.639 67.793 1.00 49.52 77 LEU A CA 1
ATOM 550 C C . LEU A 1 81 ? 53.734 46.860 66.348 1.00 49.36 77 LEU A C 1
ATOM 551 O O . LEU A 1 81 ? 52.624 47.392 66.113 1.00 48.27 77 LEU A O 1
ATOM 556 N N . GLN A 1 82 ? 54.587 46.446 65.395 1.00 49.41 78 GLN A N 1
ATOM 557 C CA . GLN A 1 82 ? 54.302 46.599 63.959 1.00 49.09 78 GLN A CA 1
ATOM 558 C C . GLN A 1 82 ? 53.284 45.536 63.458 1.00 50.16 78 GLN A C 1
ATOM 559 O O . GLN A 1 82 ? 52.557 45.761 62.474 1.00 49.80 78 GLN A O 1
ATOM 565 N N . VAL A 1 83 ? 53.221 44.385 64.135 1.00 51.29 79 VAL A N 1
ATOM 566 C CA . VAL A 1 83 ? 52.148 43.407 63.885 1.00 52.00 79 VAL A CA 1
ATOM 567 C C . VAL A 1 83 ? 50.794 43.961 64.362 1.00 51.12 79 VAL A C 1
ATOM 568 O O . VAL A 1 83 ? 49.761 43.848 63.672 1.00 50.56 79 VAL A O 1
ATOM 572 N N . LEU A 1 84 ? 50.818 44.550 65.555 1.00 50.73 80 LEU A N 1
ATOM 573 C CA . LEU A 1 84 ? 49.672 45.257 66.116 1.00 49.59 80 LEU A CA 1
ATOM 574 C C . LEU A 1 84 ? 49.195 46.376 65.169 1.00 48.60 80 LEU A C 1
ATOM 575 O O . LEU A 1 84 ? 47.995 46.561 64.965 1.00 48.80 80 LEU A O 1
ATOM 580 N N . GLU A 1 85 ? 50.133 47.091 64.557 1.00 47.97 81 GLU A N 1
ATOM 581 C CA . GLU A 1 85 ? 49.779 48.142 63.602 1.00 47.38 81 GLU A CA 1
ATOM 582 C C . GLU A 1 85 ? 49.021 47.606 62.359 1.00 47.60 81 GLU A C 1
ATOM 583 O O . GLU A 1 85 ? 48.059 48.233 61.884 1.00 46.23 81 GLU A O 1
ATOM 589 N N . GLU A 1 86 ? 49.471 46.459 61.840 1.00 48.78 82 GLU A N 1
ATOM 590 C CA . GLU A 1 86 ? 48.879 45.833 60.649 1.00 49.58 82 GLU A CA 1
ATOM 591 C C . GLU A 1 86 ? 47.458 45.362 60.951 1.00 50.06 82 GLU A C 1
ATOM 592 O O . GLU A 1 86 ? 46.544 45.617 60.170 1.00 50.58 82 GLU A O 1
ATOM 598 N N . ILE A 1 87 ? 47.261 44.701 62.091 1.00 49.72 83 ILE A N 1
ATOM 599 C CA . ILE A 1 87 ? 45.905 44.396 62.569 1.00 49.32 83 ILE A CA 1
ATOM 600 C C . ILE A 1 87 ? 44.970 45.633 62.646 1.00 48.20 83 ILE A C 1
ATOM 601 O O . ILE A 1 87 ? 43.888 45.609 62.050 1.00 48.04 83 ILE A O 1
ATOM 606 N N . ALA A 1 88 ? 45.398 46.692 63.346 1.00 46.87 84 ALA A N 1
ATOM 607 C CA . ALA A 1 88 ? 44.574 47.876 63.577 1.00 46.19 84 ALA A CA 1
ATOM 608 C C . ALA A 1 88 ? 44.141 48.589 62.288 1.00 46.09 84 ALA A C 1
ATOM 609 O O . ALA A 1 88 ? 43.143 49.326 62.294 1.00 45.28 84 ALA A O 1
ATOM 611 N N . ALA A 1 89 ? 44.908 48.399 61.211 1.00 45.49 85 ALA A N 1
ATOM 612 C CA . ALA A 1 89 ? 44.531 48.896 59.898 1.00 45.30 85 ALA A CA 1
ATOM 613 C C . ALA A 1 89 ? 43.328 48.173 59.274 1.00 46.38 85 ALA A C 1
ATOM 614 O O . ALA A 1 89 ? 42.706 48.718 58.346 1.00 46.68 85 ALA A O 1
ATOM 616 N N . ARG A 1 90 ? 42.982 46.977 59.774 1.00 46.86 86 ARG A N 1
ATOM 617 C CA . ARG A 1 90 ? 41.759 46.287 59.347 1.00 47.90 86 ARG A CA 1
ATOM 618 C C . ARG A 1 90 ? 40.610 46.475 60.359 1.00 48.18 86 ARG A C 1
ATOM 619 O O . ARG A 1 90 ? 39.464 46.759 59.964 1.00 47.86 86 ARG A O 1
ATOM 627 N N . TRP A 1 91 ? 40.900 46.315 61.655 1.00 48.24 87 TRP A N 1
ATOM 628 C CA . TRP A 1 91 ? 39.829 46.360 62.675 1.00 48.38 87 TRP A CA 1
ATOM 629 C C . TRP A 1 91 ? 40.317 46.931 63.989 1.00 47.51 87 TRP A C 1
ATOM 630 O O . TRP A 1 91 ? 40.864 46.172 64.809 1.00 47.14 87 TRP A O 1
ATOM 641 N N . ALA A 1 92 ? 40.082 48.233 64.211 1.00 46.50 88 ALA A N 1
ATOM 642 C CA . ALA A 1 92 ? 40.648 48.926 65.393 1.00 46.82 88 ALA A CA 1
ATOM 643 C C . ALA A 1 92 ? 40.187 48.326 66.719 1.00 47.56 88 ALA A C 1
ATOM 644 O O . ALA A 1 92 ? 40.992 48.130 67.633 1.00 48.77 88 ALA A O 1
ATOM 646 N N . SER A 1 93 ? 38.893 48.047 66.830 1.00 46.91 89 SER A N 1
ATOM 647 C CA . SER A 1 93 ? 38.346 47.458 68.054 1.00 47.25 89 SER A CA 1
ATOM 648 C C . SER A 1 93 ? 38.995 46.125 68.452 1.00 46.95 89 SER A C 1
ATOM 649 O O . SER A 1 93 ? 39.248 45.892 69.610 1.00 46.69 89 SER A O 1
ATOM 652 N N . VAL A 1 94 ? 39.310 45.279 67.474 1.00 47.22 90 VAL A N 1
ATOM 653 C CA . VAL A 1 94 ? 39.976 44.012 67.718 1.00 47.06 90 VAL A CA 1
ATOM 654 C C . VAL A 1 94 ? 41.424 44.188 68.206 1.00 47.91 90 VAL A C 1
ATOM 655 O O . VAL A 1 94 ? 41.904 43.453 69.104 1.00 49.08 90 VAL A O 1
ATOM 659 N N . ALA A 1 95 ? 42.129 45.159 67.635 1.00 46.55 91 ALA A N 1
ATOM 660 C CA . ALA A 1 95 ? 43.517 45.352 67.983 1.00 46.33 91 ALA A CA 1
ATOM 661 C C . ALA A 1 95 ? 43.659 45.946 69.384 1.00 46.59 91 ALA A C 1
ATOM 662 O O . ALA A 1 95 ? 44.577 45.585 70.134 1.00 46.67 91 ALA A O 1
ATOM 664 N N . VAL A 1 96 ? 42.758 46.874 69.736 1.00 46.25 92 VAL A N 1
ATOM 665 C CA . VAL A 1 96 ? 42.651 47.327 71.127 1.00 45.97 92 VAL A CA 1
ATOM 666 C C . VAL A 1 96 ? 42.557 46.094 72.072 1.00 46.95 92 VAL A C 1
ATOM 667 O O . VAL A 1 96 ? 43.317 45.979 73.040 1.00 47.96 92 VAL A O 1
ATOM 671 N N . ALA A 1 97 ? 41.684 45.143 71.766 1.00 46.82 93 ALA A N 1
ATOM 672 C CA . ALA A 1 97 ? 41.541 43.957 72.614 1.00 47.89 93 ALA A CA 1
ATOM 673 C C . ALA A 1 97 ? 42.809 43.101 72.678 1.00 49.10 93 ALA A C 1
ATOM 674 O O . ALA A 1 97 ? 43.087 42.462 73.709 1.00 49.42 93 ALA A O 1
ATOM 676 N N . VAL A 1 98 ? 43.553 43.035 71.570 1.00 49.63 94 VAL A N 1
ATOM 677 C CA . VAL A 1 98 ? 44.832 42.301 71.580 1.00 51.19 94 VAL A CA 1
ATOM 678 C C . VAL A 1 98 ? 45.813 42.947 72.559 1.00 51.84 94 VAL A C 1
ATOM 679 O O . VAL A 1 98 ? 46.464 42.264 73.356 1.00 53.23 94 VAL A O 1
ATOM 683 N N . SER A 1 99 ? 45.862 44.271 72.520 1.00 51.32 95 SER A N 1
ATOM 684 C CA . SER A 1 99 ? 46.708 45.058 73.394 1.00 51.47 95 SER A CA 1
ATOM 685 C C . SER A 1 99 ? 46.372 44.865 74.868 1.00 52.20 95 SER A C 1
ATOM 686 O O . SER A 1 99 ? 47.259 44.709 75.688 1.00 52.60 95 SER A O 1
ATOM 689 N N . VAL A 1 100 ? 45.083 44.874 75.194 1.00 53.10 96 VAL A N 1
ATOM 690 C CA . VAL A 1 100 ? 44.622 44.629 76.553 1.00 54.51 96 VAL A CA 1
ATOM 691 C C . VAL A 1 100 ? 45.032 43.232 77.064 1.00 57.19 96 VAL A C 1
ATOM 692 O O . VAL A 1 100 ? 45.444 43.080 78.228 1.00 58.27 96 VAL A O 1
ATOM 696 N N . HIS A 1 101 ? 44.976 42.229 76.189 1.00 58.32 97 HIS A N 1
ATOM 697 C CA . HIS A 1 101 ? 45.346 40.870 76.584 1.00 61.29 97 HIS A CA 1
ATOM 698 C C . HIS A 1 101 ? 46.797 40.765 77.098 1.00 62.61 97 HIS A C 1
ATOM 699 O O . HIS A 1 101 ? 47.059 40.069 78.096 1.00 63.97 97 HIS A O 1
ATOM 706 N N . SER A 1 102 ? 47.716 41.460 76.419 1.00 62.51 98 SER A N 1
ATOM 707 C CA . SER A 1 102 ? 49.109 41.597 76.843 1.00 63.58 98 SER A CA 1
ATOM 708 C C . SER A 1 102 ? 49.254 42.246 78.210 1.00 63.72 98 SER A C 1
ATOM 709 O O . SER A 1 102 ? 49.970 41.734 79.063 1.00 65.14 98 SER A O 1
ATOM 712 N N . LEU A 1 103 ? 48.606 43.390 78.417 1.00 62.39 99 LEU A N 1
ATOM 713 C CA . LEU A 1 103 ? 48.575 43.994 79.742 1.00 62.88 99 LEU A CA 1
ATOM 714 C C . LEU A 1 103 ? 47.976 43.080 80.820 1.00 63.44 99 LEU A C 1
ATOM 715 O O . LEU A 1 103 ? 48.419 43.115 81.963 1.00 64.08 99 LEU A O 1
ATOM 720 N N . SER A 1 104 ? 46.963 42.299 80.468 1.00 63.18 100 SER A N 1
ATOM 721 C CA . SER A 1 104 ? 46.289 41.448 81.458 1.00 65.31 100 SER A CA 1
ATOM 722 C C . SER A 1 104 ? 47.200 40.349 82.026 1.00 67.01 100 SER A C 1
ATOM 723 O O . SER A 1 104 ? 47.077 39.974 83.190 1.00 68.12 100 SER A O 1
ATOM 726 N N . SER A 1 105 ? 48.155 39.873 81.234 1.00 67.84 101 SER A N 1
ATOM 727 C CA . SER A 1 105 ? 49.102 38.885 81.768 1.00 69.63 101 SER A CA 1
ATOM 728 C C . SER A 1 105 ? 50.330 39.488 82.483 1.00 70.43 101 SER A C 1
ATOM 729 O O . SER A 1 105 ? 51.137 38.756 83.053 1.00 71.91 101 SER A O 1
ATOM 732 N N . HIS A 1 106 ? 50.452 40.813 82.481 1.00 69.58 102 HIS A N 1
ATOM 733 C CA . HIS A 1 106 ? 51.704 41.472 82.928 1.00 70.38 102 HIS A CA 1
ATOM 734 C C . HIS A 1 106 ? 52.031 41.400 84.445 1.00 71.75 102 HIS A C 1
ATOM 735 O O . HIS A 1 106 ? 53.184 41.149 84.801 1.00 72.75 102 HIS A O 1
ATOM 742 N N . PRO A 1 107 ? 51.042 41.635 85.331 1.00 72.12 103 PRO A N 1
ATOM 743 C CA . PRO A 1 107 ? 51.300 41.486 86.771 1.00 74.17 103 PRO A CA 1
ATOM 744 C C . PRO A 1 107 ? 51.788 40.085 87.211 1.00 75.90 103 PRO A C 1
ATOM 745 O O . PRO A 1 107 ? 52.647 39.992 88.082 1.00 77.12 103 PRO A O 1
ATOM 749 N N . LEU A 1 108 ? 51.247 39.021 86.628 1.00 76.05 104 LEU A N 1
ATOM 750 C CA . LEU A 1 108 ? 51.650 37.667 87.018 1.00 78.91 104 LEU A CA 1
ATOM 751 C C . LEU A 1 108 ? 53.078 37.377 86.547 1.00 79.80 104 LEU A C 1
ATOM 752 O O . LEU A 1 108 ? 53.882 36.821 87.304 1.00 81.29 104 LEU A O 1
ATOM 757 N N . LEU A 1 109 ? 53.383 37.790 85.314 1.00 78.71 105 LEU A N 1
ATOM 758 C CA . LEU A 1 109 ? 54.674 37.544 84.708 1.00 79.49 105 LEU A CA 1
ATOM 759 C C . LEU A 1 109 ? 55.839 38.237 85.419 1.00 80.77 105 LEU A C 1
ATOM 760 O O . LEU A 1 109 ? 56.931 37.669 85.497 1.00 82.42 105 LEU A O 1
ATOM 765 N N . VAL A 1 110 ? 55.625 39.451 85.932 1.00 80.42 106 VAL A N 1
ATOM 766 C CA . VAL A 1 110 ? 56.725 40.213 86.542 1.00 81.17 106 VAL A CA 1
ATOM 767 C C . VAL A 1 110 ? 56.755 40.132 88.080 1.00 83.11 106 VAL A C 1
ATOM 768 O O . VAL A 1 110 ? 57.820 40.263 88.689 1.00 84.04 106 VAL A O 1
ATOM 772 N N . PHE A 1 111 ? 55.609 39.867 88.704 1.00 83.69 107 PHE A N 1
ATOM 773 C CA . PHE A 1 111 ? 55.526 39.945 90.163 1.00 85.32 107 PHE A CA 1
ATOM 774 C C . PHE A 1 111 ? 55.176 38.659 90.908 1.00 87.60 107 PHE A C 1
ATOM 775 O O . PHE A 1 111 ? 55.377 38.579 92.127 1.00 89.34 107 PHE A O 1
ATOM 783 N N . GLY A 1 112 ? 54.675 37.656 90.192 1.00 87.43 108 GLY A N 1
ATOM 784 C CA . GLY A 1 112 ? 54.208 36.438 90.834 1.00 89.85 108 GLY A CA 1
ATOM 785 C C . GLY A 1 112 ? 55.305 35.491 91.302 1.00 92.25 108 GLY A C 1
ATOM 786 O O . GLY A 1 112 ? 56.491 35.664 90.973 1.00 91.87 108 GLY A O 1
ATOM 787 N N . THR A 1 113 ? 54.881 34.492 92.081 1.00 94.53 109 THR A N 1
ATOM 788 C CA . THR A 1 113 ? 55.727 33.369 92.536 1.00 96.94 109 THR A CA 1
ATOM 789 C C . THR A 1 113 ? 55.911 32.366 91.406 1.00 97.05 109 THR A C 1
ATOM 790 O O . THR A 1 113 ? 55.026 32.221 90.551 1.00 95.75 109 THR A O 1
ATOM 794 N N . GLU A 1 114 ? 57.044 31.661 91.415 1.00 98.80 110 GLU A N 1
ATOM 795 C CA . GLU A 1 114 ? 57.314 30.640 90.406 1.00 99.12 110 GLU A CA 1
ATOM 796 C C . GLU A 1 114 ? 56.186 29.609 90.402 1.00 100.01 110 GLU A C 1
ATOM 797 O O . GLU A 1 114 ? 55.779 29.134 89.339 1.00 99.60 110 GLU A O 1
ATOM 799 N N . GLU A 1 115 ? 55.672 29.295 91.595 1.00 101.34 111 GLU A N 1
ATOM 800 C CA . GLU A 1 115 ? 54.513 28.414 91.747 1.00 102.07 111 GLU A CA 1
ATOM 801 C C . GLU A 1 115 ? 53.233 28.971 91.083 1.00 99.99 111 GLU A C 1
ATOM 802 O O . GLU A 1 115 ? 52.459 28.206 90.483 1.00 100.06 111 GLU A O 1
ATOM 804 N N . GLN A 1 116 ? 53.014 30.287 91.194 1.00 97.97 112 GLN A N 1
ATOM 805 C CA . GLN A 1 116 ? 51.857 30.944 90.557 1.00 95.68 112 GLN A CA 1
ATOM 806 C C . GLN A 1 116 ? 51.969 30.925 89.028 1.00 93.88 112 GLN A C 1
ATOM 807 O O . GLN A 1 116 ? 50.998 30.613 88.330 1.00 92.73 112 GLN A O 1
ATOM 813 N N . LYS A 1 117 ? 53.159 31.244 88.519 1.00 93.41 113 LYS A N 1
ATOM 814 C CA . LYS A 1 117 ? 53.424 31.202 87.078 1.00 92.47 113 LYS A CA 1
ATOM 815 C C . LYS A 1 117 ? 53.147 29.825 86.475 1.00 93.13 113 LYS A C 1
ATOM 816 O O . LYS A 1 117 ? 52.477 29.724 85.447 1.00 91.77 113 LYS A O 1
ATOM 822 N N . LYS A 1 118 ? 53.662 28.778 87.127 1.00 95.33 114 LYS A N 1
ATOM 823 C CA . LYS A 1 118 ? 53.470 27.392 86.693 1.00 96.60 114 LYS A CA 1
ATOM 824 C C . LYS A 1 118 ? 51.986 26.996 86.535 1.00 96.47 114 LYS A C 1
ATOM 825 O O . LYS A 1 118 ? 51.605 26.355 85.547 1.00 96.25 114 LYS A O 1
ATOM 827 N N . ARG A 1 119 ? 51.158 27.381 87.504 1.00 96.71 115 ARG A N 1
ATOM 828 C CA . ARG A 1 119 ? 49.712 27.153 87.426 1.00 97.00 115 ARG A CA 1
ATOM 829 C C . ARG A 1 119 ? 49.041 27.749 86.173 1.00 94.93 115 ARG A C 1
ATOM 830 O O . ARG A 1 119 ? 48.394 27.020 85.393 1.00 95.12 115 ARG A O 1
ATOM 838 N N . TRP A 1 120 ? 49.208 29.063 85.978 1.00 92.60 116 TRP A N 1
ATOM 839 C CA . TRP A 1 120 ? 48.291 29.828 85.113 1.00 90.05 116 TRP A CA 1
ATOM 840 C C . TRP A 1 120 ? 48.824 30.402 83.792 1.00 88.25 116 TRP A C 1
ATOM 841 O O . TRP A 1 120 ? 48.058 30.547 82.824 1.00 87.03 116 TRP A O 1
ATOM 852 N N . LEU A 1 121 ? 50.114 30.738 83.752 1.00 88.05 117 LEU A N 1
ATOM 853 C CA . LEU A 1 121 ? 50.702 31.411 82.585 1.00 86.12 117 LEU A CA 1
ATOM 854 C C . LEU A 1 121 ? 50.597 30.648 81.271 1.00 86.03 117 LEU A C 1
ATOM 855 O O . LEU A 1 121 ? 50.255 31.243 80.252 1.00 84.80 117 LEU A O 1
ATOM 860 N N . PRO A 1 122 ? 50.869 29.331 81.282 1.00 87.69 118 PRO A N 1
ATOM 861 C CA . PRO A 1 122 ? 50.817 28.623 79.994 1.00 87.70 118 PRO A CA 1
ATOM 862 C C . PRO A 1 122 ? 49.447 28.625 79.317 1.00 86.59 118 PRO A C 1
ATOM 863 O O . PRO A 1 122 ? 49.384 28.692 78.090 1.00 86.06 118 PRO A O 1
ATOM 867 N N . GLY A 1 123 ? 48.373 28.549 80.100 1.00 86.50 119 GLY A N 1
ATOM 868 C CA . GLY A 1 123 ? 47.013 28.662 79.564 1.00 85.69 119 GLY A CA 1
ATOM 869 C C . GLY A 1 123 ? 46.664 30.048 79.010 1.00 83.79 119 GLY A C 1
ATOM 870 O O . GLY A 1 123 ? 45.961 30.169 78.005 1.00 82.32 119 GLY A O 1
ATOM 871 N N . MET A 1 124 ? 47.157 31.097 79.660 1.00 83.43 120 MET A N 1
ATOM 872 C CA . MET A 1 124 ? 46.937 32.465 79.168 1.00 82.32 120 MET A CA 1
ATOM 873 C C . MET A 1 124 ? 47.569 32.689 77.785 1.00 81.36 120 MET A C 1
ATOM 874 O O . MET A 1 124 ? 46.955 33.318 76.910 1.00 80.04 120 MET A O 1
ATOM 879 N N . LEU A 1 125 ? 48.762 32.122 77.575 1.00 81.68 121 LEU A N 1
ATOM 880 C CA . LEU A 1 125 ? 49.516 32.381 76.349 1.00 80.43 121 LEU A CA 1
ATOM 881 C C . LEU A 1 125 ? 49.280 31.324 75.277 1.00 81.15 121 LEU A C 1
ATOM 882 O O . LEU A 1 125 ? 49.941 31.330 74.233 1.00 80.81 121 LEU A O 1
ATOM 887 N N . SER A 1 126 ? 48.308 30.449 75.526 1.00 81.95 122 SER A N 1
ATOM 888 C CA . SER A 1 126 ? 48.059 29.278 74.679 1.00 83.59 122 SER A CA 1
ATOM 889 C C . SER A 1 126 ? 47.407 29.648 73.354 1.00 82.74 122 SER A C 1
ATOM 890 O O . SER A 1 126 ? 47.548 28.920 72.363 1.00 83.47 122 SER A O 1
ATOM 893 N N . GLY A 1 127 ? 46.666 30.756 73.353 1.00 81.15 123 GLY A N 1
ATOM 894 C CA . GLY A 1 127 ? 45.976 31.216 72.158 1.00 80.45 123 GLY A CA 1
ATOM 895 C C . GLY A 1 127 ? 44.474 30.990 72.190 1.00 80.66 123 GLY A C 1
ATOM 896 O O . GLY A 1 127 ? 43.752 31.420 71.285 1.00 79.83 123 GLY A O 1
ATOM 897 N N . GLU A 1 128 ? 44.002 30.312 73.233 1.00 81.63 124 GLU A N 1
ATOM 898 C CA . GLU A 1 128 ? 42.580 30.004 73.374 1.00 81.68 124 GLU A CA 1
ATOM 899 C C . GLU A 1 128 ? 41.903 30.908 74.402 1.00 80.56 124 GLU A C 1
ATOM 900 O O . GLU A 1 128 ? 40.671 31.018 74.414 1.00 80.56 124 GLU A O 1
ATOM 902 N N . GLN A 1 129 ? 42.703 31.553 75.253 1.00 79.45 125 GLN A N 1
ATOM 903 C CA . GLN A 1 129 ? 42.164 32.390 76.326 1.00 78.71 125 GLN A CA 1
ATOM 904 C C . GLN A 1 129 ? 42.161 33.908 75.979 1.00 76.51 125 GLN A C 1
ATOM 905 O O . GLN A 1 129 ? 42.872 34.347 75.058 1.00 75.42 125 GLN A O 1
ATOM 911 N N . ILE A 1 130 ? 41.338 34.689 76.693 1.00 74.91 126 ILE A N 1
ATOM 912 C CA . ILE A 1 130 ? 41.308 36.158 76.546 1.00 72.53 126 ILE A CA 1
ATOM 913 C C . ILE A 1 130 ? 41.317 36.825 77.917 1.00 71.15 126 ILE A C 1
ATOM 914 O O . ILE A 1 130 ? 40.488 36.493 78.780 1.00 71.47 126 ILE A O 1
ATOM 919 N N . GLY A 1 131 ? 42.262 37.752 78.105 1.00 68.49 127 GLY A N 1
ATOM 920 C CA . GLY A 1 131 ? 42.402 38.501 79.343 1.00 66.71 127 GLY A CA 1
ATOM 921 C C . GLY A 1 131 ? 41.822 39.915 79.333 1.00 64.80 127 GLY A C 1
ATOM 922 O O . GLY A 1 131 ? 41.745 40.584 78.293 1.00 62.46 127 GLY A O 1
ATOM 923 N N . ALA A 1 132 ? 41.403 40.362 80.509 1.00 64.17 128 ALA A N 1
ATOM 924 C CA . ALA A 1 132 ? 40.946 41.723 80.678 1.00 63.14 128 ALA A CA 1
ATOM 925 C C . ALA A 1 132 ? 41.614 42.330 81.911 1.00 63.78 128 ALA A C 1
ATOM 926 O O . ALA A 1 132 ? 42.163 41.603 82.764 1.00 65.13 128 ALA A O 1
ATOM 928 N N . TYR A 1 133 ? 41.575 43.657 81.981 1.00 62.41 129 TYR A N 1
ATOM 929 C CA . TYR A 1 133 ? 42.337 44.436 82.944 1.00 62.82 129 TYR A CA 1
ATOM 930 C C . TYR A 1 133 ? 41.347 45.430 83.592 1.00 62.72 129 TYR A C 1
ATOM 931 O O . TYR A 1 133 ? 40.655 46.162 82.867 1.00 61.09 129 TYR A O 1
ATOM 940 N N . SER A 1 134 ? 41.284 45.445 84.933 1.00 63.61 130 SER A N 1
ATOM 941 C CA . SER A 1 134 ? 40.257 46.185 85.676 1.00 64.13 130 SER A CA 1
ATOM 942 C C . SER A 1 134 ? 40.766 47.107 86.786 1.00 65.31 130 SER A C 1
ATOM 943 O O . SER A 1 134 ? 41.104 46.648 87.896 1.00 66.93 130 SER A O 1
ATOM 946 N N . LEU A 1 135 ? 40.767 48.411 86.512 1.00 64.66 131 LEU A N 1
ATOM 947 C CA . LEU A 1 135 ? 41.360 49.380 87.429 1.00 65.73 131 LEU A CA 1
ATOM 948 C C . LEU A 1 135 ? 40.433 50.566 87.707 1.00 65.86 131 LEU A C 1
ATOM 949 O O . LEU A 1 135 ? 40.230 50.938 88.865 1.00 67.12 131 LEU A O 1
ATOM 954 N N . SER A 1 136 ? 39.868 51.137 86.642 1.00 64.98 132 SER A N 1
ATOM 955 C CA . SER A 1 136 ? 38.997 52.305 86.719 1.00 64.66 132 SER A CA 1
ATOM 956 C C . SER A 1 136 ? 37.657 52.093 87.462 1.00 65.94 132 SER A C 1
ATOM 957 O O . SER A 1 136 ? 37.046 51.025 87.380 1.00 65.68 132 SER A O 1
ATOM 960 N N . GLU A 1 137 ? 37.217 53.141 88.163 1.00 67.03 133 GLU A N 1
ATOM 961 C CA . GLU A 1 137 ? 35.893 53.209 88.799 1.00 69.11 133 GLU A CA 1
ATOM 962 C C . GLU A 1 137 ? 35.213 54.507 88.332 1.00 68.91 133 GLU A C 1
ATOM 963 O O . GLU A 1 137 ? 35.871 55.356 87.736 1.00 67.80 133 GLU A O 1
ATOM 969 N N . PRO A 1 138 ? 33.899 54.670 88.598 1.00 70.37 134 PRO A N 1
ATOM 970 C CA . PRO A 1 138 ? 33.229 55.919 88.142 1.00 70.12 134 PRO A CA 1
ATOM 971 C C . PRO A 1 138 ? 33.845 57.207 88.732 1.00 71.31 134 PRO A C 1
ATOM 972 O O . PRO A 1 138 ? 33.978 58.209 88.022 1.00 70.31 134 PRO A O 1
ATOM 976 N N . GLN A 1 139 ? 34.255 57.164 89.997 1.00 73.35 135 GLN A N 1
ATOM 977 C CA . GLN A 1 139 ? 34.847 58.340 90.652 1.00 75.22 135 GLN A CA 1
ATOM 978 C C . GLN A 1 139 ? 36.382 58.450 90.489 1.00 75.44 135 GLN A C 1
ATOM 979 O O . GLN A 1 139 ? 37.028 59.277 91.144 1.00 76.65 135 GLN A O 1
ATOM 985 N N . ALA A 1 140 ? 36.947 57.629 89.605 1.00 74.78 136 ALA A N 1
ATOM 986 C CA . ALA A 1 140 ? 38.402 57.486 89.490 1.00 74.64 136 ALA A CA 1
ATOM 987 C C . ALA A 1 140 ? 38.838 56.802 88.182 1.00 73.22 136 ALA A C 1
ATOM 988 O O . ALA A 1 140 ? 38.901 55.565 88.083 1.00 73.18 136 ALA A O 1
ATOM 990 N N . GLY A 1 141 ? 39.117 57.624 87.173 1.00 71.92 137 GLY A N 1
ATOM 991 C CA . GLY A 1 141 ? 39.750 57.157 85.938 1.00 70.91 137 GLY A CA 1
ATOM 992 C C . GLY A 1 141 ? 41.188 57.649 85.892 1.00 71.14 137 GLY A C 1
ATOM 993 O O . GLY A 1 141 ? 42.125 56.866 86.091 1.00 71.27 137 GLY A O 1
ATOM 994 N N . SER A 1 142 ? 41.350 58.952 85.641 1.00 70.86 138 SER A N 1
ATOM 995 C CA . SER A 1 142 ? 42.661 59.620 85.678 1.00 71.48 138 SER A CA 1
ATOM 996 C C . SER A 1 142 ? 43.366 59.444 87.024 1.00 73.53 138 SER A C 1
ATOM 997 O O . SER A 1 142 ? 44.573 59.160 87.063 1.00 73.42 138 SER A O 1
ATOM 1000 N N . ASP A 1 143 ? 42.613 59.612 88.119 1.00 75.37 139 ASP A N 1
ATOM 1001 C CA . ASP A 1 143 ? 43.185 59.529 89.472 1.00 77.74 139 ASP A CA 1
ATOM 1002 C C . ASP A 1 143 ? 43.022 58.120 90.023 1.00 78.68 139 ASP A C 1
ATOM 1003 O O . ASP A 1 143 ? 41.952 57.765 90.505 1.00 79.49 139 ASP A O 1
ATOM 1008 N N . ALA A 1 144 ? 44.095 57.335 89.944 1.00 79.14 140 ALA A N 1
ATOM 1009 C CA . ALA A 1 144 ? 44.081 55.925 90.321 1.00 79.79 140 ALA A CA 1
ATOM 1010 C C . ALA A 1 144 ? 43.903 55.706 91.824 1.00 81.40 140 ALA A C 1
ATOM 1011 O O . ALA A 1 144 ? 43.023 54.946 92.237 1.00 82.20 140 ALA A O 1
ATOM 1013 N N . ALA A 1 145 ? 44.731 56.382 92.623 1.00 82.16 141 ALA A N 1
ATOM 1014 C CA . ALA A 1 145 ? 44.758 56.266 94.094 1.00 83.83 141 ALA A CA 1
ATOM 1015 C C . ALA A 1 145 ? 43.422 56.461 94.835 1.00 84.21 141 ALA A C 1
ATOM 1016 O O . ALA A 1 145 ? 43.286 56.031 95.978 1.00 85.80 141 ALA A O 1
ATOM 1018 N N . ALA A 1 146 ? 42.448 57.097 94.187 1.00 82.51 142 ALA A N 1
ATOM 1019 C CA . ALA A 1 146 ? 41.148 57.369 94.814 1.00 82.77 142 ALA A CA 1
ATOM 1020 C C . ALA A 1 146 ? 40.135 56.209 94.680 1.00 82.06 142 ALA A C 1
ATOM 1021 O O . ALA A 1 146 ? 38.941 56.375 94.967 1.00 81.87 142 ALA A O 1
ATOM 1023 N N . LEU A 1 147 ? 40.613 55.039 94.254 1.00 81.22 143 LEU A N 1
ATOM 1024 C CA . LEU A 1 147 ? 39.726 53.894 94.039 1.00 80.84 143 LEU A CA 1
ATOM 1025 C C . LEU A 1 147 ? 39.187 53.343 95.369 1.00 82.64 143 LEU A C 1
ATOM 1026 O O . LEU A 1 147 ? 39.769 53.585 96.434 1.00 84.24 143 LEU A O 1
ATOM 1031 N N . ARG A 1 148 ? 38.079 52.608 95.306 1.00 82.22 144 ARG A N 1
ATOM 1032 C CA . ARG A 1 148 ? 37.376 52.231 96.529 1.00 84.06 144 ARG A CA 1
ATOM 1033 C C . ARG A 1 148 ? 36.776 50.825 96.643 1.00 84.49 144 ARG A C 1
ATOM 1034 O O . ARG A 1 148 ? 36.273 50.471 97.713 1.00 86.21 144 ARG A O 1
ATOM 1042 N N . CYS A 1 149 ? 36.828 50.037 95.565 1.00 83.19 145 CYS A N 1
ATOM 1043 C CA . CYS A 1 149 ? 36.399 48.640 95.603 1.00 83.89 145 CYS A CA 1
ATOM 1044 C C . CYS A 1 149 ? 37.129 47.958 96.771 1.00 85.89 145 CYS A C 1
ATOM 1045 O O . CYS A 1 149 ? 38.362 48.015 96.869 1.00 85.92 145 CYS A O 1
ATOM 1048 N N . ALA A 1 150 ? 36.359 47.354 97.671 1.00 87.15 146 ALA A N 1
ATOM 1049 C CA . ALA A 1 150 ? 36.926 46.826 98.911 1.00 89.80 146 ALA A CA 1
ATOM 1050 C C . ALA A 1 150 ? 37.256 45.331 98.855 1.00 90.28 146 ALA A C 1
ATOM 1051 O O . ALA A 1 150 ? 36.429 44.516 98.462 1.00 89.99 146 ALA A O 1
ATOM 1053 N N . ALA A 1 151 ? 38.487 44.995 99.219 1.00 91.55 147 ALA A N 1
ATOM 1054 C CA . ALA A 1 151 ? 38.882 43.604 99.463 1.00 93.42 147 ALA A CA 1
ATOM 1055 C C . ALA A 1 151 ? 39.338 43.445 100.915 1.00 96.28 147 ALA A C 1
ATOM 1056 O O . ALA A 1 151 ? 40.423 43.890 101.296 1.00 96.86 147 ALA A O 1
ATOM 1058 N N . THR A 1 152 ? 38.490 42.823 101.725 1.00 98.43 148 THR A N 1
ATOM 1059 C CA . THR A 1 152 ? 38.758 42.692 103.156 1.00 101.69 148 THR A CA 1
ATOM 1060 C C . THR A 1 152 ? 39.112 41.246 103.560 1.00 103.65 148 THR A C 1
ATOM 1061 O O . THR A 1 152 ? 38.435 40.298 103.147 1.00 102.84 148 THR A O 1
ATOM 1065 N N . PRO A 1 153 ? 40.200 41.077 104.348 1.00 106.07 149 PRO A N 1
ATOM 1066 C CA . PRO A 1 153 ? 40.789 39.754 104.612 1.00 107.89 149 PRO A CA 1
ATOM 1067 C C . PRO A 1 153 ? 39.892 38.849 105.447 1.00 109.80 149 PRO A C 1
ATOM 1068 O O . PRO A 1 153 ? 39.268 39.303 106.410 1.00 111.11 149 PRO A O 1
ATOM 1072 N N . THR A 1 154 ? 39.823 37.585 105.043 1.00 110.10 150 THR A N 1
ATOM 1073 C CA . THR A 1 154 ? 39.095 36.549 105.777 1.00 111.96 150 THR A CA 1
ATOM 1074 C C . THR A 1 154 ? 40.052 35.396 106.080 1.00 113.46 150 THR A C 1
ATOM 1075 O O . THR A 1 154 ? 41.238 35.461 105.719 1.00 113.04 150 THR A O 1
ATOM 1079 N N . ASP A 1 155 ? 39.537 34.352 106.740 1.00 115.11 151 ASP A N 1
ATOM 1080 C CA . ASP A 1 155 ? 40.291 33.120 106.981 1.00 116.30 151 ASP A CA 1
ATOM 1081 C C . ASP A 1 155 ? 40.696 32.485 105.649 1.00 114.19 151 ASP A C 1
ATOM 1082 O O . ASP A 1 155 ? 39.839 32.042 104.872 1.00 112.87 151 ASP A O 1
ATOM 1084 N N . GLY A 1 156 ? 42.003 32.468 105.389 1.00 113.60 152 GLY A N 1
ATOM 1085 C CA . GLY A 1 156 ? 42.553 31.955 104.129 1.00 111.91 152 GLY A CA 1
ATOM 1086 C C . GLY A 1 156 ? 42.025 32.612 102.849 1.00 108.62 152 GLY A C 1
ATOM 1087 O O . GLY A 1 156 ? 41.733 31.920 101.860 1.00 108.05 152 GLY A O 1
ATOM 1088 N N . GLY A 1 157 ? 41.882 33.936 102.850 1.00 106.32 153 GLY A N 1
ATOM 1089 C CA . GLY A 1 157 ? 41.425 34.617 101.634 1.00 102.35 153 GLY A CA 1
ATOM 1090 C C . GLY A 1 157 ? 41.049 36.071 101.770 1.00 99.95 153 GLY A C 1
ATOM 1091 O O . GLY A 1 157 ? 41.602 36.791 102.601 1.00 100.87 153 GLY A O 1
ATOM 1092 N N . TYR A 1 158 ? 40.111 36.504 100.933 1.00 96.96 154 TYR A N 1
ATOM 1093 C CA . TYR A 1 158 ? 39.586 37.863 100.997 1.00 94.75 154 TYR A CA 1
ATOM 1094 C C . TYR A 1 158 ? 38.126 37.865 100.606 1.00 93.50 154 TYR A C 1
ATOM 1095 O O . TYR A 1 158 ? 37.670 36.977 99.878 1.00 92.49 154 TYR A O 1
ATOM 1104 N N . VAL A 1 159 ? 37.393 38.866 101.086 1.00 93.21 155 VAL A N 1
ATOM 1105 C CA . VAL A 1 159 ? 36.048 39.126 100.574 1.00 92.04 155 VAL A CA 1
ATOM 1106 C C . VAL A 1 159 ? 35.975 40.485 99.868 1.00 89.81 155 VAL A C 1
ATOM 1107 O O . VAL A 1 159 ? 36.365 41.516 100.431 1.00 90.16 155 VAL A O 1
ATOM 1111 N N . ILE A 1 160 ? 35.501 40.461 98.621 1.00 87.69 156 ILE A N 1
ATOM 1112 C CA . ILE A 1 160 ? 35.454 41.653 97.761 1.00 85.19 156 ILE A CA 1
ATOM 1113 C C . ILE A 1 160 ? 34.031 42.243 97.662 1.00 84.67 156 ILE A C 1
ATOM 1114 O O . ILE A 1 160 ? 33.104 41.571 97.187 1.00 84.51 156 ILE A O 1
ATOM 1119 N N . ASN A 1 161 ? 33.867 43.493 98.098 1.00 84.13 157 ASN A N 1
ATOM 1120 C CA . ASN A 1 161 ? 32.610 44.216 97.903 1.00 83.38 157 ASN A CA 1
ATOM 1121 C C . ASN A 1 161 ? 32.804 45.550 97.161 1.00 81.40 157 ASN A C 1
ATOM 1122 O O . ASN A 1 161 ? 33.468 46.468 97.667 1.00 81.81 157 ASN A O 1
ATOM 1127 N N . GLY A 1 162 ? 32.242 45.644 95.953 1.00 79.09 158 GLY A N 1
ATOM 1128 C CA . GLY A 1 162 ? 32.193 46.930 95.234 1.00 76.65 158 GLY A CA 1
ATOM 1129 C C . GLY A 1 162 ? 32.019 46.920 93.726 1.00 73.75 158 GLY A C 1
ATOM 1130 O O . GLY A 1 162 ? 31.675 45.896 93.127 1.00 73.11 158 GLY A O 1
ATOM 1131 N N . SER A 1 163 ? 32.295 48.080 93.135 1.00 71.98 159 SER A N 1
ATOM 1132 C CA . SER A 1 163 ? 32.045 48.379 91.723 1.00 70.09 159 SER A CA 1
ATOM 1133 C C . SER A 1 163 ? 33.315 48.783 90.951 1.00 68.28 159 SER A C 1
ATOM 1134 O O . SER A 1 163 ? 34.180 49.482 91.495 1.00 68.13 159 SER A O 1
ATOM 1137 N N . LYS A 1 164 ? 33.387 48.357 89.687 1.00 66.43 160 LYS A N 1
ATOM 1138 C CA . LYS A 1 164 ? 34.431 48.768 88.718 1.00 65.05 160 LYS A CA 1
ATOM 1139 C C . LYS A 1 164 ? 33.788 49.180 87.375 1.00 63.84 160 LYS A C 1
ATOM 1140 O O . LYS A 1 164 ? 32.650 48.793 87.087 1.00 63.89 160 LYS A O 1
ATOM 1146 N N . SER A 1 165 ? 34.500 49.945 86.545 1.00 62.12 161 SER A N 1
ATOM 1147 C CA . SER A 1 165 ? 33.914 50.406 85.277 1.00 60.20 161 SER A CA 1
ATOM 1148 C C . SER A 1 165 ? 34.856 50.404 84.074 1.00 58.62 161 SER A C 1
ATOM 1149 O O . SER A 1 165 ? 36.069 50.213 84.201 1.00 59.09 161 SER A O 1
ATOM 1152 N N . TRP A 1 166 ? 34.281 50.594 82.896 1.00 56.75 162 TRP A N 1
ATOM 1153 C CA . TRP A 1 166 ? 35.038 50.670 81.645 1.00 55.35 162 TRP A CA 1
ATOM 1154 C C . TRP A 1 166 ? 35.912 49.443 81.416 1.00 54.87 162 TRP A C 1
ATOM 1155 O O . TRP A 1 166 ? 37.067 49.589 81.118 1.00 53.79 162 TRP A O 1
ATOM 1166 N N . ILE A 1 167 ? 35.365 48.239 81.559 1.00 54.74 163 ILE A N 1
ATOM 1167 C CA . ILE A 1 167 ? 36.157 47.029 81.337 1.00 54.34 163 ILE A CA 1
ATOM 1168 C C . ILE A 1 167 ? 36.006 46.524 79.899 1.00 53.88 163 ILE A C 1
ATOM 1169 O O . ILE A 1 167 ? 34.971 45.973 79.530 1.00 53.29 163 ILE A O 1
ATOM 1174 N N . THR A 1 168 ? 37.050 46.725 79.096 1.00 53.61 164 THR A N 1
ATOM 1175 C CA . THR A 1 168 ? 37.177 46.151 77.752 1.00 54.12 164 THR A CA 1
ATOM 1176 C C . THR A 1 168 ? 37.141 44.621 77.766 1.00 55.87 164 THR A C 1
ATOM 1177 O O . THR A 1 168 ? 37.927 43.982 78.473 1.00 57.02 164 THR A O 1
ATOM 1181 N N . HIS A 1 169 ? 36.241 44.047 76.966 1.00 56.35 165 HIS A N 1
ATOM 1182 C CA . HIS A 1 169 ? 35.971 42.610 76.985 1.00 57.34 165 HIS A CA 1
ATOM 1183 C C . HIS A 1 169 ? 35.193 42.178 78.251 1.00 58.70 165 HIS A C 1
ATOM 1184 O O . HIS A 1 169 ? 35.094 40.992 78.563 1.00 59.56 165 HIS A O 1
ATOM 1191 N N . GLY A 1 170 ? 34.648 43.156 78.975 1.00 59.44 166 GLY A N 1
ATOM 1192 C CA . GLY A 1 170 ? 33.808 42.904 80.150 1.00 61.32 166 GLY A CA 1
ATOM 1193 C C . GLY A 1 170 ? 32.670 41.929 79.877 1.00 62.62 166 GLY A C 1
ATOM 1194 O O . GLY A 1 170 ? 31.845 42.157 78.994 1.00 61.92 166 GLY A O 1
ATOM 1195 N N . GLY A 1 171 ? 32.639 40.829 80.625 1.00 64.40 167 GLY A N 1
ATOM 1196 C CA . GLY A 1 171 ? 31.617 39.816 80.429 1.00 66.11 167 GLY A CA 1
ATOM 1197 C C . GLY A 1 171 ? 31.931 38.780 79.364 1.00 67.08 167 GLY A C 1
ATOM 1198 O O . GLY A 1 171 ? 31.057 37.988 79.022 1.00 68.27 167 GLY A O 1
ATOM 1199 N N . LYS A 1 172 ? 33.156 38.767 78.835 1.00 66.86 168 LYS A N 1
ATOM 1200 C CA . LYS A 1 172 ? 33.522 37.796 77.798 1.00 67.59 168 LYS A CA 1
ATOM 1201 C C . LYS A 1 172 ? 34.943 37.246 77.940 1.00 68.36 168 LYS A C 1
ATOM 1202 O O . LYS A 1 172 ? 35.373 36.437 77.115 1.00 68.72 168 LYS A O 1
ATOM 1208 N N . ALA A 1 173 ? 35.685 37.707 78.948 1.00 68.84 169 ALA A N 1
ATOM 1209 C CA . ALA A 1 173 ? 37.078 37.283 79.142 1.00 69.24 169 ALA A CA 1
ATOM 1210 C C . ALA A 1 173 ? 37.113 36.050 80.014 1.00 70.98 169 ALA A C 1
ATOM 1211 O O . ALA A 1 173 ? 36.157 35.783 80.749 1.00 71.53 169 ALA A O 1
ATOM 1213 N N . ASP A 1 174 ? 38.218 35.318 79.946 1.00 71.55 170 ASP A N 1
ATOM 1214 C CA . ASP A 1 174 ? 38.381 34.098 80.724 1.00 73.78 170 ASP A CA 1
ATOM 1215 C C . ASP A 1 174 ? 38.962 34.370 82.104 1.00 73.92 170 ASP A C 1
ATOM 1216 O O . ASP A 1 174 ? 38.762 33.573 83.021 1.00 75.48 170 ASP A O 1
ATOM 1221 N N . PHE A 1 175 ? 39.672 35.493 82.235 1.00 72.61 171 PHE A N 1
ATOM 1222 C CA . PHE A 1 175 ? 40.286 35.927 83.487 1.00 72.52 171 PHE A CA 1
ATOM 1223 C C . PHE A 1 175 ? 40.382 37.450 83.549 1.00 71.27 171 PHE A C 1
ATOM 1224 O O . PHE A 1 175 ? 40.414 38.132 82.511 1.00 69.66 171 PHE A O 1
ATOM 1232 N N . TYR A 1 176 ? 40.429 37.969 84.777 1.00 71.36 172 TYR A N 1
ATOM 1233 C CA . TYR A 1 176 ? 40.427 39.397 85.028 1.00 70.13 172 TYR A CA 1
ATOM 1234 C C . TYR A 1 176 ? 41.555 39.774 85.978 1.00 70.99 172 TYR A C 1
ATOM 1235 O O . TYR A 1 176 ? 41.704 39.171 87.039 1.00 72.75 172 TYR A O 1
ATOM 1244 N N . THR A 1 177 ? 42.340 40.777 85.603 1.00 69.64 173 THR A N 1
ATOM 1245 C CA . THR A 1 177 ? 43.295 41.359 86.520 1.00 70.27 173 THR A CA 1
ATOM 1246 C C . THR A 1 177 ? 42.622 42.516 87.264 1.00 70.23 173 THR A C 1
ATOM 1247 O O . THR A 1 177 ? 42.326 43.549 86.661 1.00 69.63 173 THR A O 1
ATOM 1251 N N . LEU A 1 178 ? 42.409 42.334 88.573 1.00 71.11 174 LEU A N 1
ATOM 1252 C CA . LEU A 1 178 ? 41.680 43.268 89.440 1.00 70.73 174 LEU A CA 1
ATOM 1253 C C . LEU A 1 178 ? 42.568 44.084 90.391 1.00 71.89 174 LEU A C 1
ATOM 1254 O O . LEU A 1 178 ? 43.576 43.575 90.896 1.00 73.29 174 LEU A O 1
ATOM 1259 N N . PHE A 1 179 ? 42.173 45.332 90.663 1.00 71.37 175 PHE A N 1
ATOM 1260 C CA . PHE A 1 179 ? 42.817 46.155 91.698 1.00 72.56 175 PHE A CA 1
ATOM 1261 C C . PHE A 1 179 ? 41.807 46.591 92.759 1.00 74.13 175 PHE A C 1
ATOM 1262 O O . PHE A 1 179 ? 40.862 47.301 92.439 1.00 73.19 175 PHE A O 1
ATOM 1270 N N . ALA A 1 180 ? 41.990 46.148 94.009 1.00 76.89 176 ALA A N 1
ATOM 1271 C CA . ALA A 1 180 ? 41.060 46.510 95.108 1.00 79.16 176 ALA A CA 1
ATOM 1272 C C . ALA A 1 180 ? 41.743 46.961 96.397 1.00 81.57 176 ALA A C 1
ATOM 1273 O O . ALA A 1 180 ? 42.919 46.669 96.615 1.00 82.38 176 ALA A O 1
ATOM 1275 N N . ARG A 1 181 ? 40.988 47.676 97.235 1.00 83.39 177 ARG A N 1
ATOM 1276 C CA . ARG A 1 181 ? 41.517 48.308 98.450 1.00 86.34 177 ARG A CA 1
ATOM 1277 C C . ARG A 1 181 ? 41.550 47.389 99.686 1.00 89.12 177 ARG A C 1
ATOM 1278 O O . ARG A 1 181 ? 40.540 46.806 100.067 1.00 89.76 177 ARG A O 1
ATOM 1286 N N . THR A 1 182 ? 42.730 47.276 100.295 1.00 91.12 178 THR A N 1
ATOM 1287 C CA . THR A 1 182 ? 42.947 46.464 101.498 1.00 93.77 178 THR A CA 1
ATOM 1288 C C . THR A 1 182 ? 43.209 47.320 102.746 1.00 95.75 178 THR A C 1
ATOM 1289 O O . THR A 1 182 ? 42.996 46.856 103.869 1.00 98.18 178 THR A O 1
ATOM 1293 N N . GLY A 1 183 ? 43.670 48.557 102.540 1.00 95.32 179 GLY A N 1
ATOM 1294 C CA . GLY A 1 183 ? 43.891 49.532 103.620 1.00 96.99 179 GLY A CA 1
ATOM 1295 C C . GLY A 1 183 ? 43.737 50.975 103.148 1.00 95.95 179 GLY A C 1
ATOM 1296 O O . GLY A 1 183 ? 44.351 51.904 103.690 1.00 96.56 179 GLY A O 1
ATOM 1297 N N . SER A 1 186 ? 47.873 54.765 101.299 1.00 90.37 182 SER A N 1
ATOM 1298 C CA . SER A 1 186 ? 48.590 54.971 100.039 1.00 89.30 182 SER A CA 1
ATOM 1299 C C . SER A 1 186 ? 49.196 53.659 99.535 1.00 88.69 182 SER A C 1
ATOM 1300 O O . SER A 1 186 ? 49.150 53.355 98.337 1.00 87.16 182 SER A O 1
ATOM 1303 N N . ARG A 1 187 ? 49.832 52.932 100.451 1.00 89.79 183 ARG A N 1
ATOM 1304 C CA . ARG A 1 187 ? 50.228 51.558 100.212 1.00 89.20 183 ARG A CA 1
ATOM 1305 C C . ARG A 1 187 ? 49.059 50.674 100.649 1.00 89.09 183 ARG A C 1
ATOM 1306 O O . ARG A 1 187 ? 49.263 49.632 101.271 1.00 90.77 183 ARG A O 1
ATOM 1308 N N . GLY A 1 188 ? 47.836 51.093 100.320 1.00 88.79 184 GLY A N 1
ATOM 1309 C CA . GLY A 1 188 ? 46.625 50.359 100.689 1.00 88.02 184 GLY A CA 1
ATOM 1310 C C . GLY A 1 188 ? 45.975 49.508 99.610 1.00 85.77 184 GLY A C 1
ATOM 1311 O O . GLY A 1 188 ? 44.846 49.055 99.797 1.00 86.01 184 GLY A O 1
ATOM 1312 N N . VAL A 1 189 ? 46.682 49.267 98.500 1.00 83.72 185 VAL A N 1
ATOM 1313 C CA . VAL A 1 189 ? 46.097 48.629 97.298 1.00 81.16 185 VAL A CA 1
ATOM 1314 C C . VAL A 1 189 ? 46.776 47.293 96.929 1.00 81.44 185 VAL A C 1
ATOM 1315 O O . VAL A 1 189 ? 47.991 47.159 97.045 1.00 81.82 185 VAL A O 1
ATOM 1319 N N . SER A 1 190 ? 45.987 46.316 96.478 1.00 80.98 186 SER A N 1
ATOM 1320 C CA . SER A 1 190 ? 46.508 44.999 96.088 1.00 81.12 186 SER A CA 1
ATOM 1321 C C . SER A 1 190 ? 45.937 44.528 94.752 1.00 79.39 186 SER A C 1
ATOM 1322 O O . SER A 1 190 ? 44.854 44.958 94.350 1.00 78.43 186 SER A O 1
ATOM 1325 N N . CYS A 1 191 ? 46.673 43.626 94.102 1.00 79.19 187 CYS A N 1
ATOM 1326 C CA . CYS A 1 191 ? 46.323 43.024 92.818 1.00 78.02 187 CYS A CA 1
ATOM 1327 C C . CYS A 1 191 ? 45.808 41.561 92.941 1.00 78.97 187 CYS A C 1
ATOM 1328 O O . CYS A 1 191 ? 46.303 40.797 93.766 1.00 81.03 187 CYS A O 1
ATOM 1331 N N . PHE A 1 192 ? 44.827 41.187 92.110 1.00 77.78 188 PHE A N 1
ATOM 1332 C CA . PHE A 1 192 ? 44.176 39.866 92.150 1.00 78.51 188 PHE A CA 1
ATOM 1333 C C . PHE A 1 192 ? 43.935 39.260 90.774 1.00 77.55 188 PHE A C 1
ATOM 1334 O O . PHE A 1 192 ? 43.492 39.955 89.859 1.00 76.26 188 PHE A O 1
ATOM 1342 N N . LEU A 1 193 ? 44.195 37.962 90.633 1.00 78.69 189 LEU A N 1
ATOM 1343 C CA . LEU A 1 193 ? 43.806 37.233 89.424 1.00 78.16 189 LEU A CA 1
ATOM 1344 C C . LEU A 1 193 ? 42.456 36.546 89.651 1.00 78.88 189 LEU A C 1
ATOM 1345 O O . LEU A 1 193 ? 42.346 35.586 90.430 1.00 80.97 189 LEU A O 1
ATOM 1350 N N . VAL A 1 194 ? 41.434 37.060 88.967 1.00 77.72 190 VAL A N 1
ATOM 1351 C CA . VAL A 1 194 ? 40.030 36.682 89.169 1.00 78.05 190 VAL A CA 1
ATOM 1352 C C . VAL A 1 194 ? 39.549 35.839 87.990 1.00 78.04 190 VAL A C 1
ATOM 1353 O O . VAL A 1 194 ? 39.592 36.307 86.857 1.00 77.05 190 VAL A O 1
ATOM 1357 N N . PRO A 1 195 ? 39.085 34.599 88.249 1.00 79.48 191 PRO A N 1
ATOM 1358 C CA . PRO A 1 195 ? 38.573 33.759 87.166 1.00 79.36 191 PRO A CA 1
ATOM 1359 C C . PRO A 1 195 ? 37.167 34.181 86.735 1.00 78.79 191 PRO A C 1
ATOM 1360 O O . PRO A 1 195 ? 36.453 34.840 87.506 1.00 78.40 191 PRO A O 1
ATOM 1364 N N . ALA A 1 196 ? 36.772 33.787 85.525 1.00 78.68 192 ALA A N 1
ATOM 1365 C CA . ALA A 1 196 ? 35.477 34.184 84.954 1.00 78.84 192 ALA A CA 1
ATOM 1366 C C . ALA A 1 196 ? 34.259 33.566 85.666 1.00 80.61 192 ALA A C 1
ATOM 1367 O O . ALA A 1 196 ? 33.133 34.025 85.489 1.00 80.24 192 ALA A O 1
ATOM 1369 N N . ASP A 1 197 ? 34.495 32.527 86.461 1.00 83.03 193 ASP A N 1
ATOM 1370 C CA . ASP A 1 197 ? 33.425 31.791 87.131 1.00 84.96 193 ASP A CA 1
ATOM 1371 C C . ASP A 1 197 ? 33.316 32.148 88.614 1.00 85.67 193 ASP A C 1
ATOM 1372 O O . ASP A 1 197 ? 32.610 31.474 89.373 1.00 87.25 193 ASP A O 1
ATOM 1377 N N . GLN A 1 198 ? 34.023 33.204 89.013 1.00 84.59 194 GLN A N 1
ATOM 1378 C CA . GLN A 1 198 ? 34.007 33.713 90.382 1.00 85.16 194 GLN A CA 1
ATOM 1379 C C . GLN A 1 198 ? 32.575 33.965 90.863 1.00 85.16 194 GLN A C 1
ATOM 1380 O O . GLN A 1 198 ? 31.779 34.585 90.144 1.00 83.39 194 GLN A O 1
ATOM 1386 N N . PRO A 1 199 ? 32.240 33.450 92.068 1.00 86.72 195 PRO A N 1
ATOM 1387 C CA . PRO A 1 199 ? 30.903 33.628 92.647 1.00 86.77 195 PRO A CA 1
ATOM 1388 C C . PRO A 1 199 ? 30.738 35.007 93.298 1.00 85.95 195 PRO A C 1
ATOM 1389 O O . PRO A 1 199 ? 31.631 35.476 94.017 1.00 86.03 195 PRO A O 1
ATOM 1393 N N . GLY A 1 200 ? 29.594 35.637 93.033 1.00 84.62 196 GLY A N 1
ATOM 1394 C CA . GLY A 1 200 ? 29.329 37.005 93.466 1.00 83.39 196 GLY A CA 1
ATOM 1395 C C . GLY A 1 200 ? 29.706 38.078 92.448 1.00 80.79 196 GLY A C 1
ATOM 1396 O O . GLY A 1 200 ? 29.475 39.263 92.696 1.00 80.21 196 GLY A O 1
ATOM 1397 N N . LEU A 1 201 ? 30.283 37.663 91.318 1.00 79.30 197 LEU A N 1
ATOM 1398 C CA . LEU A 1 201 ? 30.713 38.575 90.240 1.00 77.46 197 LEU A CA 1
ATOM 1399 C C . LEU A 1 201 ? 29.716 38.638 89.078 1.00 75.98 197 LEU A C 1
ATOM 1400 O O . LEU A 1 201 ? 29.365 37.617 88.502 1.00 76.30 197 LEU A O 1
ATOM 1405 N N . SER A 1 202 ? 29.294 39.848 88.731 1.00 74.76 198 SER A N 1
ATOM 1406 C CA . SER A 1 202 ? 28.315 40.067 87.660 1.00 74.22 198 SER A CA 1
ATOM 1407 C C . SER A 1 202 ? 28.640 41.331 86.825 1.00 72.31 198 SER A C 1
ATOM 1408 O O . SER A 1 202 ? 29.291 42.256 87.318 1.00 71.93 198 SER A O 1
ATOM 1411 N N . PHE A 1 203 ? 28.174 41.370 85.576 1.00 70.99 199 PHE A N 1
ATOM 1412 C CA . PHE A 1 203 ? 28.512 42.468 84.668 1.00 69.54 199 PHE A CA 1
ATOM 1413 C C . PHE A 1 203 ? 27.285 43.199 84.149 1.00 69.11 199 PHE A C 1
ATOM 1414 O O . PHE A 1 203 ? 26.331 42.565 83.709 1.00 69.66 199 PHE A O 1
ATOM 1422 N N . GLY A 1 204 ? 27.324 44.534 84.174 1.00 68.29 200 GLY A N 1
ATOM 1423 C CA . GLY A 1 204 ? 26.230 45.349 83.637 1.00 67.17 200 GLY A CA 1
ATOM 1424 C C . GLY A 1 204 ? 26.133 45.308 82.113 1.00 66.11 200 GLY A C 1
ATOM 1425 O O . GLY A 1 204 ? 26.914 44.624 81.446 1.00 65.55 200 GLY A O 1
ATOM 1426 N N . LYS A 1 205 ? 25.188 46.066 81.554 1.00 65.25 201 LYS A N 1
ATOM 1427 C CA . LYS A 1 205 ? 24.989 46.078 80.098 1.00 64.15 201 LYS A CA 1
ATOM 1428 C C . LYS A 1 205 ? 26.100 46.903 79.390 1.00 62.49 201 LYS A C 1
ATOM 1429 O O . LYS A 1 205 ? 26.623 47.880 79.966 1.00 61.85 201 LYS A O 1
ATOM 1435 N N . PRO A 1 206 ? 26.462 46.506 78.149 1.00 61.02 202 PRO A N 1
ATOM 1436 C CA . PRO A 1 206 ? 27.458 47.235 77.358 1.00 59.44 202 PRO A CA 1
ATOM 1437 C C . PRO A 1 206 ? 27.127 48.728 77.179 1.00 58.15 202 PRO A C 1
ATOM 1438 O O . PRO A 1 206 ? 25.997 49.071 76.825 1.00 57.29 202 PRO A O 1
ATOM 1442 N N . GLU A 1 207 ? 28.111 49.592 77.435 1.00 57.23 203 GLU A N 1
ATOM 1443 C CA . GLU A 1 207 ? 28.012 51.029 77.113 1.00 57.05 203 GLU A CA 1
ATOM 1444 C C . GLU A 1 207 ? 27.670 51.268 75.647 1.00 55.56 203 GLU A C 1
ATOM 1445 O O . GLU A 1 207 ? 28.203 50.591 74.762 1.00 55.27 203 GLU A O 1
ATOM 1451 N N . GLU A 1 208 ? 26.797 52.240 75.412 1.00 55.12 204 GLU A N 1
ATOM 1452 C CA . GLU A 1 208 ? 26.463 52.737 74.073 1.00 54.82 204 GLU A CA 1
ATOM 1453 C C . GLU A 1 208 ? 27.425 53.885 73.667 1.00 52.68 204 GLU A C 1
ATOM 1454 O O . GLU A 1 208 ? 27.258 55.021 74.112 1.00 51.78 204 GLU A O 1
ATOM 1460 N N . LYS A 1 209 ? 28.389 53.585 72.797 1.00 51.16 205 LYS A N 1
ATOM 1461 C CA . LYS A 1 209 ? 29.479 54.514 72.472 1.00 49.30 205 LYS A CA 1
ATOM 1462 C C . LYS A 1 209 ? 29.320 55.160 71.104 1.00 47.86 205 LYS A C 1
ATOM 1463 O O . LYS A 1 209 ? 28.504 54.720 70.312 1.00 48.07 205 LYS A O 1
ATOM 1469 N N . MET A 1 210 ? 30.081 56.230 70.855 1.00 46.29 206 MET A N 1
ATOM 1470 C CA . MET A 1 210 ? 30.156 56.878 69.541 1.00 44.64 206 MET A CA 1
ATOM 1471 C C . MET A 1 210 ? 30.732 55.945 68.451 1.00 43.82 206 MET A C 1
ATOM 1472 O O . MET A 1 210 ? 30.383 56.100 67.274 1.00 43.43 206 MET A O 1
ATOM 1477 N N . GLY A 1 211 ? 31.605 55.006 68.835 1.00 42.59 207 GLY A N 1
ATOM 1478 C CA . GLY A 1 211 ? 32.247 54.049 67.889 1.00 42.75 207 GLY A CA 1
ATOM 1479 C C . GLY A 1 211 ? 32.985 52.921 68.627 1.00 42.83 207 GLY A C 1
ATOM 1480 O O . GLY A 1 211 ? 32.933 52.843 69.873 1.00 41.71 207 GLY A O 1
ATOM 1481 N N . LEU A 1 212 ? 33.662 52.054 67.875 1.00 43.10 208 LEU A N 1
ATOM 1482 C CA . LEU A 1 212 ? 34.447 50.939 68.450 1.00 44.88 208 LEU A CA 1
ATOM 1483 C C . LEU A 1 212 ? 33.522 49.925 69.135 1.00 46.29 208 LEU A C 1
ATOM 1484 O O . LEU A 1 212 ? 33.710 49.569 70.299 1.00 47.39 208 LEU A O 1
ATOM 1489 N N . HIS A 1 213 ? 32.506 49.480 68.408 1.00 48.01 209 HIS A N 1
ATOM 1490 C CA . HIS A 1 213 ? 31.337 48.815 69.006 1.00 49.70 209 HIS A CA 1
ATOM 1491 C C . HIS A 1 213 ? 31.490 47.319 69.283 1.00 51.77 209 HIS A C 1
ATOM 1492 O O . HIS A 1 213 ? 30.845 46.815 70.215 1.00 53.50 209 HIS A O 1
ATOM 1499 N N . ALA A 1 214 ? 32.305 46.614 68.483 1.00 51.64 210 ALA A N 1
ATOM 1500 C CA . ALA A 1 214 ? 32.272 45.150 68.425 1.00 52.45 210 ALA A CA 1
ATOM 1501 C C . ALA A 1 214 ? 32.616 44.398 69.727 1.00 53.20 210 ALA A C 1
ATOM 1502 O O . ALA A 1 214 ? 31.884 43.504 70.135 1.00 53.87 210 ALA A O 1
ATOM 1504 N N . VAL A 1 215 ? 33.760 44.718 70.323 1.00 52.75 211 VAL A N 1
ATOM 1505 C CA . VAL A 1 215 ? 34.174 44.157 71.600 1.00 53.08 211 VAL A CA 1
ATOM 1506 C C . VAL A 1 215 ? 33.507 45.054 72.669 1.00 52.28 211 VAL A C 1
ATOM 1507 O O . VAL A 1 215 ? 33.710 46.269 72.647 1.00 51.28 211 VAL A O 1
ATOM 1511 N N . PRO A 1 216 ? 32.741 44.461 73.612 1.00 52.01 212 PRO A N 1
ATOM 1512 C CA . PRO A 1 216 ? 31.977 45.303 74.542 1.00 51.31 212 PRO A CA 1
ATOM 1513 C C . PRO A 1 216 ? 32.823 45.912 75.678 1.00 51.06 212 PRO A C 1
ATOM 1514 O O . PRO A 1 216 ? 33.832 45.342 76.083 1.00 51.02 212 PRO A O 1
ATOM 1518 N N . THR A 1 217 ? 32.377 47.060 76.178 1.00 50.88 213 THR A N 1
ATOM 1519 C CA . THR A 1 217 ? 32.948 47.728 77.336 1.00 51.89 213 THR A CA 1
ATOM 1520 C C . THR A 1 217 ? 31.871 47.751 78.443 1.00 52.92 213 THR A C 1
ATOM 1521 O O . THR A 1 217 ? 30.787 48.298 78.245 1.00 52.18 213 THR A O 1
ATOM 1525 N N . THR A 1 218 ? 32.149 47.164 79.603 1.00 54.90 214 THR A N 1
ATOM 1526 C CA . THR A 1 218 ? 31.099 47.033 80.649 1.00 57.04 214 THR A CA 1
ATOM 1527 C C . THR A 1 218 ? 31.587 47.351 82.067 1.00 58.71 214 THR A C 1
ATOM 1528 O O . THR A 1 218 ? 32.797 47.343 82.335 1.00 58.65 214 THR A O 1
ATOM 1532 N N . SER A 1 219 ? 30.640 47.592 82.976 1.00 60.34 215 SER A N 1
ATOM 1533 C CA . SER A 1 219 ? 30.949 47.682 84.403 1.00 63.04 215 SER A CA 1
ATOM 1534 C C . SER A 1 219 ? 30.926 46.312 85.112 1.00 64.90 215 SER A C 1
ATOM 1535 O O . SER A 1 219 ? 30.469 45.312 84.533 1.00 65.57 215 SER A O 1
ATOM 1538 N N . ALA A 1 220 ? 31.444 46.255 86.344 1.00 66.50 216 ALA A N 1
ATOM 1539 C CA . ALA A 1 220 ? 31.395 45.021 87.159 1.00 68.47 216 ALA A CA 1
ATOM 1540 C C . ALA A 1 220 ? 30.939 45.243 88.600 1.00 70.16 216 ALA A C 1
ATOM 1541 O O . ALA A 1 220 ? 31.163 46.303 89.188 1.00 70.03 216 ALA A O 1
ATOM 1543 N N . PHE A 1 221 ? 30.323 44.215 89.175 1.00 72.18 217 PHE A N 1
ATOM 1544 C CA . PHE A 1 221 ? 29.848 44.295 90.548 1.00 74.41 217 PHE A CA 1
ATOM 1545 C C . PHE A 1 221 ? 30.255 43.090 91.392 1.00 75.93 217 PHE A C 1
ATOM 1546 O O . PHE A 1 221 ? 29.957 41.950 91.043 1.00 75.79 217 PHE A O 1
ATOM 1554 N N . TYR A 1 222 ? 30.940 43.361 92.502 1.00 77.66 218 TYR A N 1
ATOM 1555 C CA . TYR A 1 222 ? 31.346 42.321 93.457 1.00 79.95 218 TYR A CA 1
ATOM 1556 C C . TYR A 1 222 ? 30.431 42.289 94.703 1.00 82.52 218 TYR A C 1
ATOM 1557 O O . TYR A 1 222 ? 30.384 43.242 95.483 1.00 83.00 218 TYR A O 1
ATOM 1566 N N . ASP A 1 223 ? 29.723 41.170 94.877 1.00 84.72 219 ASP A N 1
ATOM 1567 C CA . ASP A 1 223 ? 28.707 40.988 95.923 1.00 87.00 219 ASP A CA 1
ATOM 1568 C C . ASP A 1 223 ? 29.129 39.835 96.846 1.00 89.66 219 ASP A C 1
ATOM 1569 O O . ASP A 1 223 ? 28.848 38.662 96.552 1.00 90.06 219 ASP A O 1
ATOM 1574 N N . ASN A 1 224 ? 29.803 40.170 97.951 1.00 91.41 220 ASN A N 1
ATOM 1575 C CA . ASN A 1 224 ? 30.403 39.171 98.849 1.00 93.84 220 ASN A CA 1
ATOM 1576 C C . ASN A 1 224 ? 31.193 38.108 98.095 1.00 93.39 220 ASN A C 1
ATOM 1577 O O . ASN A 1 224 ? 30.963 36.909 98.256 1.00 94.76 220 ASN A O 1
ATOM 1582 N N . ALA A 1 225 ? 32.109 38.562 97.251 1.00 91.86 221 ALA A N 1
ATOM 1583 C CA . ALA A 1 225 ? 32.897 37.671 96.417 1.00 91.09 221 ALA A CA 1
ATOM 1584 C C . ALA A 1 225 ? 34.138 37.184 97.168 1.00 92.30 221 ALA A C 1
ATOM 1585 O O . ALA A 1 225 ? 35.168 37.858 97.180 1.00 91.63 221 ALA A O 1
ATOM 1587 N N . ARG A 1 226 ? 34.020 36.017 97.807 1.00 93.87 222 ARG A N 1
ATOM 1588 C CA . ARG A 1 226 ? 35.140 35.409 98.539 1.00 95.46 222 ARG A CA 1
ATOM 1589 C C . ARG A 1 226 ? 36.184 34.846 97.575 1.00 94.32 222 ARG A C 1
ATOM 1590 O O . ARG A 1 226 ? 35.850 34.115 96.635 1.00 93.37 222 ARG A O 1
ATOM 1592 N N . ILE A 1 227 ? 37.442 35.192 97.819 1.00 94.17 223 ILE A N 1
ATOM 1593 C CA . ILE A 1 227 ? 38.533 34.763 96.950 1.00 93.99 223 ILE A CA 1
ATOM 1594 C C . ILE A 1 227 ? 39.711 34.202 97.763 1.00 95.82 223 ILE A C 1
ATOM 1595 O O . ILE A 1 227 ? 40.036 34.714 98.837 1.00 96.49 223 ILE A O 1
ATOM 1600 N N . ASP A 1 228 ? 40.327 33.145 97.238 1.00 96.78 224 ASP A N 1
ATOM 1601 C CA . ASP A 1 228 ? 41.487 32.501 97.866 1.00 99.74 224 ASP A CA 1
ATOM 1602 C C . ASP A 1 228 ? 42.715 33.420 97.926 1.00 99.25 224 ASP A C 1
ATOM 1603 O O . ASP A 1 228 ? 43.047 34.078 96.938 1.00 97.43 224 ASP A O 1
ATOM 1608 N N . ALA A 1 229 ? 43.396 33.452 99.073 1.00 101.28 225 ALA A N 1
ATOM 1609 C CA . ALA A 1 229 ? 44.565 34.338 99.255 1.00 101.21 225 ALA A CA 1
ATOM 1610 C C . ALA A 1 229 ? 45.767 33.981 98.368 1.00 100.57 225 ALA A C 1
ATOM 1611 O O . ALA A 1 229 ? 46.700 34.777 98.239 1.00 100.02 225 ALA A O 1
ATOM 1613 N N . ASP A 1 230 ? 45.736 32.794 97.761 1.00 100.58 226 ASP A N 1
ATOM 1614 C CA . ASP A 1 230 ? 46.756 32.395 96.795 1.00 99.75 226 ASP A CA 1
ATOM 1615 C C . ASP A 1 230 ? 46.545 33.055 95.422 1.00 96.97 226 ASP A C 1
ATOM 1616 O O . ASP A 1 230 ? 47.388 32.915 94.534 1.00 96.62 226 ASP A O 1
ATOM 1618 N N . ARG A 1 231 ? 45.429 33.766 95.254 1.00 95.14 227 ARG A N 1
ATOM 1619 C CA . ARG A 1 231 ? 45.131 34.474 94.003 1.00 92.55 227 ARG A CA 1
ATOM 1620 C C . ARG A 1 231 ? 45.731 35.873 93.979 1.00 91.37 227 ARG A C 1
ATOM 1621 O O . ARG A 1 231 ? 45.763 36.505 92.928 1.00 89.74 227 ARG A O 1
ATOM 1629 N N . ARG A 1 232 ? 46.161 36.369 95.139 1.00 92.33 228 ARG A N 1
ATOM 1630 C CA . ARG A 1 232 ? 46.815 37.680 95.245 1.00 91.54 228 ARG A CA 1
ATOM 1631 C C . ARG A 1 232 ? 48.146 37.671 94.487 1.00 90.83 228 ARG A C 1
ATOM 1632 O O . ARG A 1 232 ? 48.944 36.746 94.653 1.00 91.89 228 ARG A O 1
ATOM 1640 N N . ILE A 1 233 ? 48.361 38.679 93.640 1.00 88.90 229 ILE A N 1
ATOM 1641 C CA . ILE A 1 233 ? 49.618 38.811 92.899 1.00 88.05 229 ILE A CA 1
ATOM 1642 C C . ILE A 1 233 ? 50.500 39.813 93.638 1.00 88.83 229 ILE A C 1
ATOM 1643 O O . ILE A 1 233 ? 50.110 40.970 93.844 1.00 88.10 229 ILE A O 1
ATOM 1648 N N . GLY A 1 234 ? 51.669 39.346 94.078 1.00 90.54 230 GLY A N 1
ATOM 1649 C CA . GLY A 1 234 ? 52.595 40.168 94.855 1.00 91.49 230 GLY A CA 1
ATOM 1650 C C . GLY A 1 234 ? 52.177 40.335 96.302 1.00 93.40 230 GLY A C 1
ATOM 1651 O O . GLY A 1 234 ? 51.218 39.713 96.758 1.00 94.07 230 GLY A O 1
ATOM 1652 N N . GLU A 1 235 ? 52.896 41.190 97.020 1.00 94.47 231 GLU A N 1
ATOM 1653 C CA . GLU A 1 235 ? 52.669 41.404 98.447 1.00 97.06 231 GLU A CA 1
ATOM 1654 C C . GLU A 1 235 ? 51.445 42.284 98.713 1.00 96.89 231 GLU A C 1
ATOM 1655 O O . GLU A 1 235 ? 51.009 43.048 97.841 1.00 95.35 231 GLU A O 1
ATOM 1657 N N . GLU A 1 236 ? 50.890 42.161 99.917 1.00 98.91 232 GLU A N 1
ATOM 1658 C CA . GLU A 1 236 ? 49.750 42.967 100.343 1.00 98.99 232 GLU A CA 1
ATOM 1659 C C . GLU A 1 236 ? 50.159 44.448 100.459 1.00 98.41 232 GLU A C 1
ATOM 1660 O O . GLU A 1 236 ? 51.052 44.803 101.236 1.00 100.20 232 GLU A O 1
ATOM 1666 N N . GLY A 1 237 ? 49.514 45.303 99.667 1.00 96.25 233 GLY A N 1
ATOM 1667 C CA . GLY A 1 237 ? 49.879 46.721 99.589 1.00 94.60 233 GLY A CA 1
ATOM 1668 C C . GLY A 1 237 ? 50.831 47.066 98.449 1.00 92.44 233 GLY A C 1
ATOM 1669 O O . GLY A 1 237 ? 51.368 48.174 98.399 1.00 92.14 233 GLY A O 1
ATOM 1670 N N . GLN A 1 238 ? 51.031 46.131 97.526 1.00 90.95 234 GLN A N 1
ATOM 1671 C CA . GLN A 1 238 ? 51.962 46.332 96.422 1.00 89.59 234 GLN A CA 1
ATOM 1672 C C . GLN A 1 238 ? 51.289 46.848 95.135 1.00 86.70 234 GLN A C 1
ATOM 1673 O O . GLN A 1 238 ? 51.971 47.298 94.222 1.00 85.39 234 GLN A O 1
ATOM 1679 N N . GLY A 1 239 ? 49.957 46.785 95.092 1.00 85.86 235 GLY A N 1
ATOM 1680 C CA . GLY A 1 239 ? 49.139 47.134 93.914 1.00 83.23 235 GLY A CA 1
ATOM 1681 C C . GLY A 1 239 ? 49.440 48.371 93.069 1.00 81.17 235 GLY A C 1
ATOM 1682 O O . GLY A 1 239 ? 49.474 48.280 91.842 1.00 79.49 235 GLY A O 1
ATOM 1683 N N . LEU A 1 240 ? 49.638 49.526 93.701 1.00 81.32 236 LEU A N 1
ATOM 1684 C CA . LEU A 1 240 ? 49.895 50.754 92.943 1.00 80.08 236 LEU A CA 1
ATOM 1685 C C . LEU A 1 240 ? 51.229 50.701 92.220 1.00 79.67 236 LEU A C 1
ATOM 1686 O O . LEU A 1 240 ? 51.357 51.266 91.129 1.00 78.08 236 LEU A O 1
ATOM 1691 N N . GLN A 1 241 ? 52.202 50.002 92.814 1.00 80.60 237 GLN A N 1
ATOM 1692 C CA . GLN A 1 241 ? 53.493 49.754 92.161 1.00 80.04 237 GLN A CA 1
ATOM 1693 C C . GLN A 1 241 ? 53.347 48.812 90.959 1.00 77.90 237 GLN A C 1
ATOM 1694 O O . GLN A 1 241 ? 54.022 48.984 89.933 1.00 76.83 237 GLN A O 1
ATOM 1700 N N . ILE A 1 242 ? 52.465 47.823 91.084 1.00 76.79 238 ILE A N 1
ATOM 1701 C CA . ILE A 1 242 ? 52.161 46.949 89.952 1.00 74.68 238 ILE A CA 1
ATOM 1702 C C . ILE A 1 242 ? 51.482 47.715 88.794 1.00 71.75 238 ILE A C 1
ATOM 1703 O O . ILE A 1 242 ? 51.889 47.585 87.634 1.00 70.02 238 ILE A O 1
ATOM 1708 N N . ALA A 1 243 ? 50.465 48.507 89.119 1.00 70.69 239 ALA A N 1
ATOM 1709 C CA . ALA A 1 243 ? 49.727 49.255 88.099 1.00 69.37 239 ALA A CA 1
ATOM 1710 C C . ALA A 1 243 ? 50.613 50.279 87.407 1.00 68.07 239 ALA A C 1
ATOM 1711 O O . ALA A 1 243 ? 50.485 50.489 86.208 1.00 66.59 239 ALA A O 1
ATOM 1713 N N . PHE A 1 244 ? 51.516 50.889 88.174 1.00 69.42 240 PHE A N 1
ATOM 1714 C CA . PHE A 1 244 ? 52.456 51.896 87.673 1.00 69.13 240 PHE A CA 1
ATOM 1715 C C . PHE A 1 244 ? 53.426 51.297 86.661 1.00 68.30 240 PHE A C 1
ATOM 1716 O O . PHE A 1 244 ? 53.781 51.970 85.676 1.00 67.33 240 PHE A O 1
ATOM 1724 N N . SER A 1 245 ? 53.819 50.036 86.880 1.00 68.05 241 SER A N 1
ATOM 1725 C CA . SER A 1 245 ? 54.844 49.376 86.061 1.00 67.07 241 SER A CA 1
ATOM 1726 C C . SER A 1 245 ? 54.332 48.962 84.704 1.00 65.20 241 SER A C 1
ATOM 1727 O O . SER A 1 245 ? 55.117 48.722 83.802 1.00 65.11 241 SER A O 1
ATOM 1730 N N . ALA A 1 246 ? 53.014 48.863 84.562 1.00 64.10 242 ALA A N 1
ATOM 1731 C CA . ALA A 1 246 ? 52.399 48.527 83.275 1.00 62.18 242 ALA A CA 1
ATOM 1732 C C . ALA A 1 246 ? 52.168 49.740 82.311 1.00 60.53 242 ALA A C 1
ATOM 1733 O O . ALA A 1 246 ? 51.887 49.539 81.130 1.00 59.22 242 ALA A O 1
ATOM 1735 N N . LEU A 1 247 ? 52.325 50.974 82.811 1.00 60.80 243 LEU A N 1
ATOM 1736 C CA . LEU A 1 247 ? 51.939 52.207 82.069 1.00 59.69 243 LEU A CA 1
ATOM 1737 C C . LEU A 1 247 ? 52.709 52.365 80.753 1.00 59.27 243 LEU A C 1
ATOM 1738 O O . LEU A 1 247 ? 52.098 52.577 79.681 1.00 57.98 243 LEU A O 1
ATOM 1743 N N . ASP A 1 248 ? 54.038 52.248 80.850 1.00 59.45 244 ASP A N 1
ATOM 1744 C CA . ASP A 1 248 ? 54.945 52.357 79.712 1.00 59.26 244 ASP A CA 1
ATOM 1745 C C . ASP A 1 248 ? 54.556 51.414 78.558 1.00 58.34 244 ASP A C 1
ATOM 1746 O O . ASP A 1 248 ? 54.490 51.842 77.385 1.00 56.70 244 ASP A O 1
ATOM 1751 N N . SER A 1 249 ? 54.259 50.157 78.898 1.00 58.19 245 SER A N 1
ATOM 1752 C CA . SER A 1 249 ? 53.879 49.147 77.898 1.00 57.82 245 SER A CA 1
ATOM 1753 C C . SER A 1 249 ? 52.532 49.410 77.250 1.00 56.10 245 SER A C 1
ATOM 1754 O O . SER A 1 249 ? 52.388 49.247 76.049 1.00 55.85 245 SER A O 1
ATOM 1757 N N . GLY A 1 250 ? 51.543 49.787 78.052 1.00 54.95 246 GLY A N 1
ATOM 1758 C CA . GLY A 1 250 ? 50.219 50.074 77.523 1.00 52.90 246 GLY A CA 1
ATOM 1759 C C . GLY A 1 250 ? 50.190 51.302 76.620 1.00 50.68 246 GLY A C 1
ATOM 1760 O O . GLY A 1 250 ? 49.490 51.320 75.591 1.00 49.67 246 GLY A O 1
ATOM 1761 N N . ARG A 1 251 ? 50.943 52.326 77.000 1.00 49.41 247 ARG A N 1
ATOM 1762 C CA . ARG A 1 251 ? 50.981 53.544 76.217 1.00 48.37 247 ARG A CA 1
ATOM 1763 C C . ARG A 1 251 ? 51.568 53.289 74.800 1.00 47.63 247 ARG A C 1
ATOM 1764 O O . ARG A 1 251 ? 51.058 53.842 73.841 1.00 47.24 247 ARG A O 1
ATOM 1772 N N . LEU A 1 252 ? 52.566 52.402 74.660 1.00 47.87 248 LEU A N 1
ATOM 1773 C CA . LEU A 1 252 ? 53.101 51.975 73.324 1.00 47.00 248 LEU A CA 1
ATOM 1774 C C . LEU A 1 252 ? 52.154 51.132 72.475 1.00 46.11 248 LEU A C 1
ATOM 1775 O O . LEU A 1 252 ? 52.040 51.361 71.263 1.00 45.01 248 LEU A O 1
ATOM 1780 N N . GLY A 1 253 ? 51.517 50.133 73.091 1.00 46.13 249 GLY A N 1
ATOM 1781 C CA . GLY A 1 253 ? 50.397 49.432 72.452 1.00 45.48 249 GLY A CA 1
ATOM 1782 C C . GLY A 1 253 ? 49.453 50.381 71.706 1.00 44.65 249 GLY A C 1
ATOM 1783 O O . GLY A 1 253 ? 49.289 50.270 70.490 1.00 45.89 249 GLY A O 1
ATOM 1784 N N . ILE A 1 254 ? 48.862 51.338 72.422 1.00 43.45 250 ILE A N 1
ATOM 1785 C CA . ILE A 1 254 ? 47.897 52.280 71.850 1.00 41.81 250 ILE A CA 1
ATOM 1786 C C . ILE A 1 254 ? 48.492 53.245 70.797 1.00 40.30 250 ILE A C 1
ATOM 1787 O O . ILE A 1 254 ? 47.800 53.594 69.821 1.00 39.13 250 ILE A O 1
ATOM 1792 N N . ALA A 1 255 ? 49.747 53.668 70.995 1.00 39.57 251 ALA A N 1
ATOM 1793 C CA . ALA A 1 255 ? 50.467 54.416 69.960 1.00 38.86 251 ALA A CA 1
ATOM 1794 C C . ALA A 1 255 ? 50.484 53.625 68.661 1.00 38.45 251 ALA A C 1
ATOM 1795 O O . ALA A 1 255 ? 50.239 54.190 67.612 1.00 37.76 251 ALA A O 1
ATOM 1797 N N . ALA A 1 256 ? 50.720 52.308 68.740 1.00 39.28 252 ALA A N 1
ATOM 1798 C CA . ALA A 1 256 ? 50.751 51.455 67.530 1.00 39.50 252 ALA A CA 1
ATOM 1799 C C . ALA A 1 256 ? 49.366 51.316 66.903 1.00 39.52 252 ALA A C 1
ATOM 1800 O O . ALA A 1 256 ? 49.252 51.350 65.667 1.00 39.64 252 ALA A O 1
ATOM 1802 N N . VAL A 1 257 ? 48.329 51.158 67.745 1.00 38.79 253 VAL A N 1
ATOM 1803 C CA . VAL A 1 257 ? 46.946 51.076 67.268 1.00 38.17 253 VAL A CA 1
ATOM 1804 C C . VAL A 1 257 ? 46.514 52.361 66.553 1.00 38.18 253 VAL A C 1
ATOM 1805 O O . VAL A 1 257 ? 45.872 52.293 65.511 1.00 39.15 253 VAL A O 1
ATOM 1809 N N . ALA A 1 258 ? 46.846 53.530 67.114 1.00 37.82 254 ALA A N 1
ATOM 1810 C CA . ALA A 1 258 ? 46.410 54.804 66.522 1.00 37.51 254 ALA A CA 1
ATOM 1811 C C . ALA A 1 258 ? 47.105 55.037 65.186 1.00 37.26 254 ALA A C 1
ATOM 1812 O O . ALA A 1 258 ? 46.492 55.568 64.250 1.00 38.13 254 ALA A O 1
ATOM 1814 N N . THR A 1 259 ? 48.376 54.638 65.093 1.00 37.82 255 THR A N 1
ATOM 1815 C CA . THR A 1 259 ? 49.149 54.779 63.831 1.00 37.89 255 THR A CA 1
ATOM 1816 C C . THR A 1 259 ? 48.498 53.956 62.692 1.00 38.80 255 THR A C 1
ATOM 1817 O O . THR A 1 259 ? 48.429 54.410 61.544 1.00 38.62 255 THR A O 1
ATOM 1821 N N . GLY A 1 260 ? 47.993 52.765 63.013 1.00 39.73 256 GLY A N 1
ATOM 1822 C CA . GLY A 1 260 ? 47.440 51.866 61.974 1.00 40.17 256 GLY A CA 1
ATOM 1823 C C . GLY A 1 260 ? 46.057 52.320 61.533 1.00 40.97 256 GLY A C 1
ATOM 1824 O O . GLY A 1 260 ? 45.699 52.155 60.376 1.00 40.82 256 GLY A O 1
ATOM 1825 N N . LEU A 1 261 ? 45.282 52.895 62.467 1.00 40.66 257 LEU A N 1
ATOM 1826 C CA . LEU A 1 261 ? 44.011 53.558 62.133 1.00 40.77 257 LEU A CA 1
ATOM 1827 C C . LEU A 1 261 ? 44.240 54.787 61.231 1.00 40.30 257 LEU A C 1
ATOM 1828 O O . LEU A 1 261 ? 43.511 54.981 60.232 1.00 39.61 257 LEU A O 1
ATOM 1833 N N . ALA A 1 262 ? 45.232 55.620 61.578 1.00 39.19 258 ALA A N 1
ATOM 1834 C CA . ALA A 1 262 ? 45.613 56.717 60.672 1.00 39.09 258 ALA A CA 1
ATOM 1835 C C . ALA A 1 262 ? 46.088 56.215 59.292 1.00 39.37 258 ALA A C 1
ATOM 1836 O O . ALA A 1 262 ? 45.716 56.786 58.281 1.00 39.69 258 ALA A O 1
ATOM 1838 N N . GLN A 1 263 ? 46.912 55.166 59.250 1.00 39.85 259 GLN A N 1
ATOM 1839 C CA . GLN A 1 263 ? 47.378 54.616 57.963 1.00 40.50 259 GLN A CA 1
ATOM 1840 C C . GLN A 1 263 ? 46.202 54.107 57.108 1.00 41.18 259 GLN A C 1
ATOM 1841 O O . GLN A 1 263 ? 46.177 54.330 55.891 1.00 42.70 259 GLN A O 1
ATOM 1847 N N . ALA A 1 264 ? 45.250 53.415 57.726 1.00 40.77 260 ALA A N 1
ATOM 1848 C CA . ALA A 1 264 ? 44.036 52.972 57.008 1.00 41.52 260 ALA A CA 1
ATOM 1849 C C . ALA A 1 264 ? 43.244 54.141 56.368 1.00 40.92 260 ALA A C 1
ATOM 1850 O O . ALA A 1 264 ? 42.776 54.045 55.253 1.00 41.45 260 ALA A O 1
ATOM 1852 N N . ALA A 1 265 ? 43.098 55.239 57.093 1.00 41.17 261 ALA A N 1
ATOM 1853 C CA . ALA A 1 265 ? 42.371 56.421 56.611 1.00 41.08 261 ALA A CA 1
ATOM 1854 C C . ALA A 1 265 ? 43.189 57.137 55.529 1.00 41.82 261 ALA A C 1
ATOM 1855 O O . ALA A 1 265 ? 42.628 57.639 54.561 1.00 43.06 261 ALA A O 1
ATOM 1857 N N . LEU A 1 266 ? 44.509 57.156 55.663 1.00 41.73 262 LEU A N 1
ATOM 1858 C CA . LEU A 1 266 ? 45.348 57.691 54.607 1.00 42.94 262 LEU A CA 1
ATOM 1859 C C . LEU A 1 266 ? 4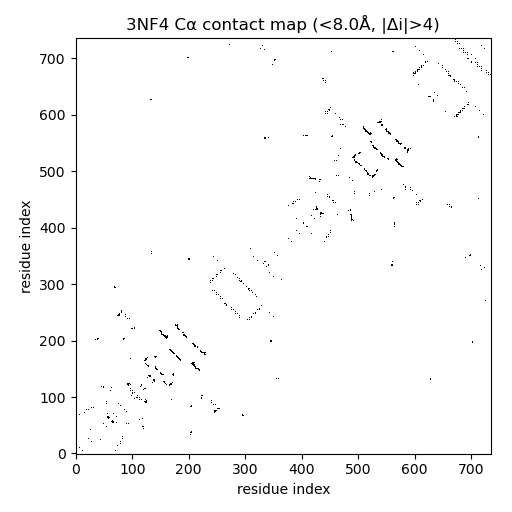5.224 56.899 53.268 1.00 44.93 262 LEU A C 1
ATOM 1860 O O . LEU A 1 266 ? 45.139 57.530 52.201 1.00 45.10 262 LEU A O 1
ATOM 1865 N N . ASP A 1 267 ? 45.233 55.557 53.322 1.00 45.61 263 ASP A N 1
ATOM 1866 C CA . ASP A 1 267 ? 45.081 54.723 52.108 1.00 48.11 263 ASP A CA 1
ATOM 1867 C C . ASP A 1 267 ? 43.716 54.948 51.382 1.00 48.59 263 ASP A C 1
ATOM 1868 O O . ASP A 1 267 ? 43.685 55.088 50.153 1.00 48.94 263 ASP A O 1
ATOM 1873 N N . GLU A 1 268 ? 42.610 54.995 52.133 1.00 47.72 264 GLU A N 1
ATOM 1874 C CA . GLU A 1 268 ? 41.322 55.389 51.561 1.00 48.20 264 GLU A CA 1
ATOM 1875 C C . GLU A 1 268 ? 41.379 56.714 50.775 1.00 47.51 264 GLU A C 1
ATOM 1876 O O . GLU A 1 268 ? 40.887 56.786 49.643 1.00 47.66 264 GLU A O 1
ATOM 1882 N N . ALA A 1 269 ? 41.976 57.747 51.377 1.00 45.79 265 ALA A N 1
ATOM 1883 C CA . ALA A 1 269 ? 41.976 59.092 50.798 1.00 45.20 265 ALA A CA 1
ATOM 1884 C C . ALA A 1 269 ? 42.896 59.218 49.568 1.00 46.09 265 ALA A C 1
ATOM 1885 O O . ALA A 1 269 ? 42.541 59.884 48.590 1.00 46.47 265 ALA A O 1
ATOM 1887 N N . VAL A 1 270 ? 44.074 58.595 49.628 1.00 46.57 266 VAL A N 1
ATOM 1888 C CA . VAL A 1 270 ? 44.964 58.491 48.462 1.00 48.21 266 VAL A CA 1
ATOM 1889 C C . VAL A 1 270 ? 44.271 57.793 47.281 1.00 49.57 266 VAL A C 1
ATOM 1890 O O . VAL A 1 270 ? 44.250 58.335 46.190 1.00 50.20 266 VAL A O 1
ATOM 1894 N N . ALA A 1 271 ? 43.688 56.617 47.502 1.00 50.44 267 ALA A N 1
ATOM 1895 C CA . ALA A 1 271 ? 42.910 55.952 46.442 1.00 52.85 267 ALA A CA 1
ATOM 1896 C C . ALA A 1 271 ? 41.809 56.859 45.848 1.00 53.40 267 ALA A C 1
ATOM 1897 O O . ALA A 1 271 ? 41.784 57.061 44.619 1.00 54.73 267 ALA A O 1
ATOM 1899 N N . TYR A 1 272 ? 40.931 57.412 46.698 1.00 51.96 268 TYR A N 1
ATOM 1900 C CA . TYR A 1 272 ? 39.883 58.342 46.235 1.00 52.53 268 TYR A CA 1
ATOM 1901 C C . TYR A 1 272 ? 40.385 59.554 45.439 1.00 52.82 268 TYR A C 1
ATOM 1902 O O . TYR A 1 272 ? 39.830 59.876 44.394 1.00 52.79 268 TYR A O 1
ATOM 1911 N N . ALA A 1 273 ? 41.404 60.246 45.959 1.00 52.88 269 ALA A N 1
ATOM 1912 C CA . ALA A 1 273 ? 41.973 61.426 45.278 1.00 54.02 269 ALA A CA 1
ATOM 1913 C C . ALA A 1 273 ? 42.554 61.066 43.900 1.00 55.81 269 ALA A C 1
ATOM 1914 O O . ALA A 1 273 ? 42.636 61.921 43.015 1.00 55.67 269 ALA A O 1
ATOM 1916 N N . ASN A 1 274 ? 42.942 59.805 43.709 1.00 57.82 270 ASN A N 1
ATOM 1917 C CA . ASN A 1 274 ? 43.429 59.407 42.381 1.00 61.26 270 ASN A CA 1
ATOM 1918 C C . ASN A 1 274 ? 42.308 59.049 41.394 1.00 63.31 270 ASN A C 1
ATOM 1919 O O . ASN A 1 274 ? 42.487 59.225 40.195 1.00 65.30 270 ASN A O 1
ATOM 1924 N N . GLU A 1 275 ? 41.176 58.556 41.903 1.00 63.86 271 GLU A N 1
ATOM 1925 C CA . GLU A 1 275 ? 40.028 58.165 41.063 1.00 66.05 271 GLU A CA 1
ATOM 1926 C C . GLU A 1 275 ? 39.157 59.363 40.679 1.00 66.68 271 GLU A C 1
ATOM 1927 O O . GLU A 1 275 ? 39.479 60.080 39.719 1.00 68.34 271 GLU A O 1
ATOM 1929 N N . LYS A 1 282 ? 41.443 64.696 37.635 1.00 81.74 278 LYS A N 1
ATOM 1930 C CA . LYS A 1 282 ? 41.704 64.068 38.930 1.00 81.11 278 LYS A CA 1
ATOM 1931 C C . LYS A 1 282 ? 41.212 64.932 40.094 1.00 79.91 278 LYS A C 1
ATOM 1932 O O . LYS A 1 282 ? 41.373 66.152 40.072 1.00 79.49 278 LYS A O 1
ATOM 1938 N N . ILE A 1 283 ? 40.619 64.278 41.099 1.00 79.48 279 ILE A N 1
ATOM 1939 C CA . ILE A 1 283 ? 40.072 64.932 42.293 1.00 78.65 279 ILE A CA 1
ATOM 1940 C C . ILE A 1 283 ? 41.165 65.653 43.080 1.00 77.94 279 ILE A C 1
ATOM 1941 O O . ILE A 1 283 ? 40.905 66.677 43.708 1.00 77.45 279 ILE A O 1
ATOM 1946 N N . ILE A 1 284 ? 42.384 65.115 43.031 1.00 78.12 280 ILE A N 1
ATOM 1947 C CA . ILE A 1 284 ? 43.546 65.758 43.635 1.00 77.72 280 ILE A CA 1
ATOM 1948 C C . ILE A 1 284 ? 43.666 67.235 43.168 1.00 78.33 280 ILE A C 1
ATOM 1949 O O . ILE A 1 284 ? 43.609 68.150 43.997 1.00 77.53 280 ILE A O 1
ATOM 1954 N N . ASP A 1 285 ? 43.772 67.467 41.857 1.00 79.83 281 ASP A N 1
ATOM 1955 C CA . ASP A 1 285 ? 43.806 68.830 41.309 1.00 80.52 281 ASP A CA 1
ATOM 1956 C C . ASP A 1 285 ? 42.545 69.644 41.675 1.00 80.59 281 ASP A C 1
ATOM 1957 O O . ASP A 1 285 ? 42.644 70.659 42.372 1.00 80.25 281 ASP A O 1
ATOM 1959 N N . HIS A 1 286 ? 41.373 69.180 41.230 1.00 81.31 282 HIS A N 1
ATOM 1960 C CA . HIS A 1 286 ? 40.083 69.839 41.504 1.00 81.49 282 HIS A CA 1
ATOM 1961 C C . HIS A 1 286 ? 39.617 69.653 42.957 1.00 80.29 282 HIS A C 1
ATOM 1962 O O . HIS A 1 286 ? 38.789 70.417 43.467 1.00 79.93 282 HIS A O 1
ATOM 1964 N N . GLY A 1 288 ? 43.473 72.549 46.674 1.00 58.12 284 GLY A N 1
ATOM 1965 C CA . GLY A 1 288 ? 44.804 72.355 47.280 1.00 56.72 284 GLY A CA 1
ATOM 1966 C C . GLY A 1 288 ? 44.792 71.076 48.110 1.00 55.48 284 GLY A C 1
ATOM 1967 O O . GLY A 1 288 ? 45.283 71.024 49.276 1.00 53.70 284 GLY A O 1
ATOM 1968 N N . LEU A 1 289 ? 44.222 70.039 47.489 1.00 54.37 285 LEU A N 1
ATOM 1969 C CA . LEU A 1 289 ? 44.130 68.731 48.117 1.00 52.84 285 LEU A CA 1
ATOM 1970 C C . LEU A 1 289 ? 45.481 68.033 48.250 1.00 51.43 285 LEU A C 1
ATOM 1971 O O . LEU A 1 289 ? 45.662 67.230 49.164 1.00 50.85 285 LEU A O 1
ATOM 1976 N N . GLY A 1 290 ? 46.422 68.365 47.359 1.00 50.99 286 GLY A N 1
ATOM 1977 C CA . GLY A 1 290 ? 47.785 67.822 47.387 1.00 49.74 286 GLY A CA 1
ATOM 1978 C C . GLY A 1 290 ? 48.517 68.118 48.693 1.00 48.61 286 GLY A C 1
ATOM 1979 O O . GLY A 1 290 ? 49.116 67.217 49.294 1.00 48.36 286 GLY A O 1
ATOM 1980 N N . PHE A 1 291 ? 48.442 69.378 49.128 1.00 47.69 287 PHE A N 1
ATOM 1981 C CA . PHE A 1 291 ? 49.023 69.851 50.378 1.00 47.18 287 PHE A CA 1
ATOM 1982 C C . PHE A 1 291 ? 48.329 69.240 51.630 1.00 46.06 287 PHE A C 1
ATOM 1983 O O . PHE A 1 291 ? 48.977 68.928 52.617 1.00 45.22 287 PHE A O 1
ATOM 1991 N N . LEU A 1 292 ? 47.019 69.043 51.570 1.00 44.93 288 LEU A N 1
ATOM 1992 C CA . LEU A 1 292 ? 46.325 68.370 52.662 1.00 43.56 288 LEU A CA 1
ATOM 1993 C C . LEU A 1 292 ? 46.792 66.896 52.788 1.00 42.44 288 LEU A C 1
ATOM 1994 O O . LEU A 1 292 ? 47.092 66.447 53.894 1.00 42.07 288 LEU A O 1
ATOM 1999 N N . LEU A 1 293 ? 46.878 66.171 51.670 1.00 40.87 289 LEU A N 1
ATOM 2000 C CA . LEU A 1 293 ? 47.392 64.788 51.664 1.00 40.15 289 LEU A CA 1
ATOM 2001 C C . LEU A 1 293 ? 48.860 64.677 52.085 1.00 39.76 289 LEU A C 1
ATOM 2002 O O . LEU A 1 293 ? 49.247 63.726 52.773 1.00 39.04 289 LEU A O 1
ATOM 2007 N N . ALA A 1 294 ? 49.672 65.638 51.655 1.00 39.67 290 ALA A N 1
ATOM 2008 C CA . ALA A 1 294 ? 51.094 65.702 52.054 1.00 40.04 290 ALA A CA 1
ATOM 2009 C C . ALA A 1 294 ? 51.243 65.818 53.567 1.00 38.90 290 ALA A C 1
ATOM 2010 O O . ALA A 1 294 ? 52.064 65.102 54.152 1.00 39.33 290 ALA A O 1
ATOM 2012 N N . ASP A 1 295 ? 50.455 66.695 54.193 1.00 38.06 291 ASP A N 1
ATOM 2013 C CA . ASP A 1 295 ? 50.482 66.846 55.671 1.00 38.43 291 ASP A CA 1
ATOM 2014 C C . ASP A 1 295 ? 49.959 65.615 56.410 1.00 37.74 291 ASP A C 1
ATOM 2015 O O . ASP A 1 295 ? 50.498 65.280 57.453 1.00 36.97 291 ASP A O 1
ATOM 2020 N N . MET A 1 296 ? 48.960 64.932 55.843 1.00 37.41 292 MET A N 1
ATOM 2021 C CA . MET A 1 296 ? 48.519 63.616 56.341 1.00 38.95 292 MET A CA 1
ATOM 2022 C C . MET A 1 296 ? 49.650 62.537 56.293 1.00 39.79 292 MET A C 1
ATOM 2023 O O . MET A 1 296 ? 49.842 61.782 57.275 1.00 40.64 292 MET A O 1
ATOM 2028 N N . ALA A 1 297 ? 50.386 62.460 55.176 1.00 39.26 293 ALA A N 1
ATOM 2029 C CA . ALA A 1 297 ? 51.442 61.446 55.031 1.00 39.06 293 ALA A CA 1
ATOM 2030 C C . ALA A 1 297 ? 52.615 61.677 56.026 1.00 38.91 293 ALA A C 1
ATOM 2031 O O . ALA A 1 297 ? 53.152 60.705 56.593 1.00 39.88 293 ALA A O 1
ATOM 2033 N N . ALA A 1 298 ? 53.000 62.941 56.213 1.00 36.83 294 ALA A N 1
ATOM 2034 C CA . ALA A 1 298 ? 53.976 63.352 57.221 1.00 37.47 294 ALA A CA 1
ATOM 2035 C C . ALA A 1 298 ? 53.570 62.975 58.672 1.00 37.73 294 ALA A C 1
ATOM 2036 O O . ALA A 1 298 ? 54.402 62.488 59.473 1.00 37.96 294 ALA A O 1
ATOM 2038 N N . ALA A 1 299 ? 52.293 63.174 58.996 1.00 36.95 295 ALA A N 1
ATOM 2039 C CA . ALA A 1 299 ? 51.789 62.832 60.323 1.00 36.57 295 ALA A CA 1
ATOM 2040 C C . ALA A 1 299 ? 51.885 61.323 60.624 1.00 36.57 295 ALA A C 1
ATOM 2041 O O . ALA A 1 299 ? 52.352 60.933 61.715 1.00 36.73 295 ALA A O 1
ATOM 2043 N N . VAL A 1 300 ? 51.457 60.478 59.681 1.00 36.17 296 VAL A N 1
ATOM 2044 C CA . VAL A 1 300 ? 51.588 59.028 59.854 1.00 35.60 296 VAL A CA 1
ATOM 2045 C C . VAL A 1 300 ? 53.063 58.578 59.987 1.00 36.54 296 VAL A C 1
ATOM 2046 O O . VAL A 1 300 ? 53.398 57.807 60.903 1.00 36.15 296 VAL A O 1
ATOM 2050 N N . ALA A 1 301 ? 53.952 59.078 59.123 1.00 36.37 297 ALA A N 1
ATOM 2051 C CA . ALA A 1 301 ? 55.337 58.609 59.139 1.00 36.98 297 ALA A CA 1
ATOM 2052 C C . ALA A 1 301 ? 56.009 58.988 60.478 1.00 37.73 297 ALA A C 1
ATOM 2053 O O . ALA A 1 301 ? 56.722 58.184 61.103 1.00 38.21 297 ALA A O 1
ATOM 2055 N N . THR A 1 302 ? 55.780 60.223 60.890 1.00 37.32 298 THR A N 1
ATOM 2056 C CA . THR A 1 302 ? 56.275 60.755 62.142 1.00 38.58 298 THR A CA 1
ATOM 2057 C C . THR A 1 302 ? 55.772 59.950 63.383 1.00 38.72 298 THR A C 1
ATOM 2058 O O . THR A 1 302 ? 56.541 59.673 64.303 1.00 39.07 298 THR A O 1
ATOM 2062 N N . ALA A 1 303 ? 54.502 59.565 63.397 1.00 37.94 299 ALA A N 1
ATOM 2063 C CA . ALA A 1 303 ? 53.968 58.757 64.501 1.00 38.14 299 ALA A CA 1
ATOM 2064 C C . ALA A 1 303 ? 54.596 57.347 64.534 1.00 39.18 299 ALA A C 1
ATOM 2065 O O . ALA A 1 303 ? 54.929 56.844 65.609 1.00 39.70 299 ALA A O 1
ATOM 2067 N N . ARG A 1 304 ? 54.779 56.724 63.360 1.00 38.92 300 ARG A N 1
ATOM 2068 C CA . ARG A 1 304 ? 55.419 55.402 63.282 1.00 39.38 300 ARG A CA 1
ATOM 2069 C C . ARG A 1 304 ? 56.870 55.436 63.811 1.00 39.94 300 ARG A C 1
ATOM 2070 O O . ARG A 1 304 ? 57.242 54.611 64.656 1.00 40.30 300 ARG A O 1
ATOM 2078 N N . ALA A 1 305 ? 57.676 56.390 63.333 1.00 39.45 301 ALA A N 1
ATOM 2079 C CA . ALA A 1 305 ? 59.074 56.526 63.794 1.00 40.59 301 ALA A CA 1
ATOM 2080 C C . ALA A 1 305 ? 59.234 56.799 65.300 1.00 40.44 301 ALA A C 1
ATOM 2081 O O . ALA A 1 305 ? 60.157 56.300 65.941 1.00 40.76 301 ALA A O 1
ATOM 2083 N N . THR A 1 306 ? 58.332 57.606 65.847 1.00 40.39 302 THR A N 1
ATOM 2084 C CA . THR A 1 306 ? 58.313 57.893 67.276 1.00 41.07 302 THR A CA 1
ATOM 2085 C C . THR A 1 306 ? 58.016 56.641 68.148 1.00 41.56 302 THR A C 1
ATOM 2086 O O . THR A 1 306 ? 58.731 56.401 69.136 1.00 42.15 302 THR A O 1
ATOM 2090 N N . TYR A 1 307 ? 57.031 55.820 67.782 1.00 40.44 303 TYR A N 1
ATOM 2091 C CA . TYR A 1 307 ? 56.775 54.631 68.630 1.00 42.18 303 TYR A CA 1
ATOM 2092 C C . TYR A 1 307 ? 57.908 53.587 68.553 1.00 43.58 303 TYR A C 1
ATOM 2093 O O . TYR A 1 307 ? 58.219 52.912 69.552 1.00 44.14 303 TYR A O 1
ATOM 2102 N N . LEU A 1 308 ? 58.558 53.516 67.393 1.00 44.11 304 LEU A N 1
ATOM 2103 C CA . LEU A 1 308 ? 59.659 52.590 67.177 1.00 45.25 304 LEU A CA 1
ATOM 2104 C C . LEU A 1 308 ? 60.929 52.986 67.905 1.00 46.90 304 LEU A C 1
ATOM 2105 O O . LEU A 1 308 ? 61.646 52.110 68.396 1.00 47.67 304 LEU A O 1
ATOM 2110 N N . ASP A 1 309 ? 61.204 54.294 67.974 1.00 47.36 305 ASP A N 1
ATOM 2111 C CA . ASP A 1 309 ? 62.336 54.795 68.741 1.00 49.23 305 ASP A CA 1
ATOM 2112 C C . ASP A 1 309 ? 62.205 54.368 70.223 1.00 50.08 305 ASP A C 1
ATOM 2113 O O . ASP A 1 309 ? 63.181 53.876 70.818 1.00 50.94 305 ASP A O 1
ATOM 2118 N N . ALA A 1 310 ? 61.019 54.564 70.810 1.00 49.05 306 ALA A N 1
ATOM 2119 C CA . ALA A 1 310 ? 60.748 54.103 72.176 1.00 50.14 306 ALA A CA 1
ATOM 2120 C C . ALA A 1 310 ? 60.866 52.577 72.327 1.00 51.05 306 ALA A C 1
ATOM 2121 O O . ALA A 1 310 ? 61.403 52.109 73.303 1.00 51.14 306 ALA A O 1
ATOM 2123 N N . ALA A 1 311 ? 60.391 51.820 71.338 1.00 51.81 307 ALA A N 1
ATOM 2124 C CA . ALA A 1 311 ? 60.458 50.347 71.353 1.00 53.42 307 ALA A CA 1
ATOM 2125 C C . ALA A 1 311 ? 61.904 49.790 71.426 1.00 55.16 307 ALA A C 1
ATOM 2126 O O . ALA A 1 311 ? 62.197 48.873 72.206 1.00 56.01 307 ALA A O 1
ATOM 2128 N N . ARG A 1 312 ? 62.800 50.357 70.626 1.00 55.52 308 ARG A N 1
ATOM 2129 C CA . ARG A 1 312 ? 64.194 49.916 70.613 1.00 57.06 308 ARG A CA 1
ATOM 2130 C C . ARG A 1 312 ? 64.902 50.193 71.945 1.00 57.87 308 ARG A C 1
ATOM 2131 O O . ARG A 1 312 ? 65.752 49.398 72.358 1.00 58.68 308 ARG A O 1
ATOM 2139 N N . ARG A 1 313 ? 64.555 51.307 72.606 1.00 57.16 309 ARG A N 1
ATOM 2140 C CA . ARG A 1 313 ? 65.034 51.580 73.965 1.00 58.13 309 ARG A CA 1
ATOM 2141 C C . ARG A 1 313 ? 64.579 50.497 74.981 1.00 59.80 309 ARG A C 1
ATOM 2142 O O . ARG A 1 313 ? 65.368 50.050 75.826 1.00 60.54 309 ARG A O 1
ATOM 2150 N N . ARG A 1 314 ? 63.315 50.080 74.882 1.00 60.08 310 ARG A N 1
ATOM 2151 C CA . ARG A 1 314 ? 62.768 49.027 75.728 1.00 61.68 310 ARG A CA 1
ATOM 2152 C C . ARG A 1 314 ? 63.447 47.694 75.448 1.00 62.71 310 ARG A C 1
ATOM 2153 O O . ARG A 1 314 ? 63.873 46.992 76.391 1.00 64.07 310 ARG A O 1
ATOM 2161 N N . ASP A 1 315 ? 63.543 47.349 74.162 1.00 62.18 311 ASP A N 1
ATOM 2162 C CA . ASP A 1 315 ? 64.191 46.103 73.749 1.00 63.28 311 ASP A CA 1
ATOM 2163 C C . ASP A 1 315 ? 65.640 46.030 74.249 1.00 64.49 311 ASP A C 1
ATOM 2164 O O . ASP A 1 315 ? 66.110 44.941 74.569 1.00 65.74 311 ASP A O 1
ATOM 2169 N N . GLN A 1 316 ? 66.318 47.179 74.342 1.00 63.79 312 GLN A N 1
ATOM 2170 C CA . GLN A 1 316 ? 67.689 47.229 74.864 1.00 65.51 312 GLN A CA 1
ATOM 2171 C C . GLN A 1 316 ? 67.798 47.272 76.391 1.00 66.20 312 GLN A C 1
ATOM 2172 O O . GLN A 1 316 ? 68.904 47.340 76.926 1.00 66.88 312 GLN A O 1
ATOM 2178 N N . GLY A 1 317 ? 66.662 47.271 77.082 1.00 66.13 313 GLY A N 1
ATOM 2179 C CA . GLY A 1 317 ? 66.650 47.360 78.544 1.00 67.56 313 GLY A CA 1
ATOM 2180 C C . GLY A 1 317 ? 67.012 48.712 79.140 1.00 67.99 313 GLY A C 1
ATOM 2181 O O . GLY A 1 317 ? 67.518 48.775 80.263 1.00 69.27 313 GLY A O 1
ATOM 2182 N N . ARG A 1 318 ? 66.730 49.793 78.402 1.00 66.80 314 ARG A N 1
ATOM 2183 C CA . ARG A 1 318 ? 66.995 51.169 78.857 1.00 66.56 314 ARG A CA 1
ATOM 2184 C C . ARG A 1 318 ? 65.733 51.955 79.283 1.00 64.93 314 ARG A C 1
ATOM 2185 O O . ARG A 1 318 ? 64.617 51.520 79.002 1.00 64.16 314 ARG A O 1
ATOM 2193 N N . PRO A 1 319 ? 65.906 53.092 79.995 1.00 64.65 315 PRO A N 1
ATOM 2194 C CA . PRO A 1 319 ? 64.743 53.926 80.352 1.00 63.59 315 PRO A CA 1
ATOM 2195 C C . PRO A 1 319 ? 63.963 54.417 79.114 1.00 61.29 315 PRO A C 1
ATOM 2196 O O . PRO A 1 319 ? 64.568 54.848 78.138 1.00 60.42 315 PRO A O 1
ATOM 2200 N N . TYR A 1 320 ? 62.639 54.323 79.152 1.00 59.74 316 TYR A N 1
ATOM 2201 C CA . TYR A 1 320 ? 61.822 54.665 77.979 1.00 58.64 316 TYR A CA 1
ATOM 2202 C C . TYR A 1 320 ? 60.443 55.296 78.328 1.00 57.71 316 TYR A C 1
ATOM 2203 O O . TYR A 1 320 ? 59.547 55.380 77.499 1.00 56.11 316 TYR A O 1
ATOM 2212 N N . SER A 1 321 ? 60.327 55.753 79.567 1.00 58.57 317 SER A N 1
ATOM 2213 C CA . SER A 1 321 ? 59.114 56.328 80.116 1.00 58.38 317 SER A CA 1
ATOM 2214 C C . SER A 1 321 ? 58.677 57.641 79.441 1.00 56.43 317 SER A C 1
ATOM 2215 O O . SER A 1 321 ? 57.540 57.732 78.989 1.00 55.29 317 SER A O 1
ATOM 2218 N N . GLN A 1 322 ? 59.567 58.642 79.398 1.00 55.38 318 GLN A N 1
ATOM 2219 C CA . GLN A 1 322 ? 59.295 59.900 78.718 1.00 54.39 318 GLN A CA 1
ATOM 2220 C C . GLN A 1 322 ? 58.883 59.640 77.266 1.00 52.06 318 GLN A C 1
ATOM 2221 O O . GLN A 1 322 ? 57.898 60.198 76.782 1.00 50.27 318 GLN A O 1
ATOM 2227 N N . GLN A 1 323 ? 59.648 58.774 76.601 1.00 51.03 319 GLN A N 1
ATOM 2228 C CA . GLN A 1 323 ? 59.526 58.537 75.180 1.00 49.73 319 GLN A CA 1
ATOM 2229 C C . GLN A 1 323 ? 58.250 57.781 74.841 1.00 49.20 319 GLN A C 1
ATOM 2230 O O . GLN A 1 323 ? 57.674 57.970 73.748 1.00 49.08 319 GLN A O 1
ATOM 2236 N N . ALA A 1 324 ? 57.787 56.959 75.782 1.00 48.06 320 ALA A N 1
ATOM 2237 C CA . ALA A 1 324 ? 56.507 56.279 75.645 1.00 47.21 320 ALA A CA 1
ATOM 2238 C C . ALA A 1 324 ? 55.287 57.200 75.814 1.00 45.79 320 ALA A C 1
ATOM 2239 O O . ALA A 1 324 ? 54.293 56.996 75.138 1.00 43.38 320 ALA A O 1
ATOM 2241 N N . SER A 1 325 ? 55.368 58.188 76.713 1.00 45.90 321 SER A N 1
ATOM 2242 C CA . SER A 1 325 ? 54.336 59.235 76.817 1.00 46.13 321 SER A CA 1
ATOM 2243 C C . SER A 1 325 ? 54.249 60.110 75.554 1.00 43.91 321 SER A C 1
ATOM 2244 O O . SER A 1 325 ? 53.155 60.436 75.068 1.00 42.30 321 SER A O 1
ATOM 2247 N N . ILE A 1 326 ? 55.423 60.481 75.054 1.00 43.10 322 ILE A N 1
ATOM 2248 C CA . ILE A 1 326 ? 55.551 61.272 73.838 1.00 41.31 322 ILE A CA 1
ATOM 2249 C C . ILE A 1 326 ? 54.955 60.474 72.658 1.00 39.98 322 ILE A C 1
ATOM 2250 O O . ILE A 1 326 ? 54.126 61.000 71.904 1.00 39.61 322 ILE A O 1
ATOM 2255 N N . ALA A 1 327 ? 55.328 59.208 72.523 1.00 39.18 323 ALA A N 1
ATOM 2256 C CA . ALA A 1 327 ? 54.759 58.378 71.437 1.00 38.82 323 ALA A CA 1
ATOM 2257 C C . ALA A 1 327 ? 53.205 58.306 71.428 1.00 38.75 323 ALA A C 1
ATOM 2258 O O . ALA A 1 327 ? 52.571 58.454 70.386 1.00 38.43 323 ALA A O 1
ATOM 2260 N N . LYS A 1 328 ? 52.593 58.103 72.597 1.00 40.07 324 LYS A N 1
ATOM 2261 C CA . LYS A 1 328 ? 51.131 57.969 72.711 1.00 39.37 324 LYS A CA 1
ATOM 2262 C C . LYS A 1 328 ? 50.411 59.290 72.383 1.00 39.04 324 LYS A C 1
ATOM 2263 O O . LYS A 1 328 ? 49.472 59.302 71.596 1.00 38.55 324 LYS A O 1
ATOM 2269 N N . LEU A 1 329 ? 50.867 60.398 72.977 1.00 39.60 325 LEU A N 1
ATOM 2270 C CA . LEU A 1 329 ? 50.367 61.749 72.664 1.00 38.90 325 LEU A CA 1
ATOM 2271 C C . LEU A 1 329 ? 50.450 62.079 71.169 1.00 38.46 325 LEU A C 1
ATOM 2272 O O . LEU A 1 329 ? 49.453 62.498 70.556 1.00 37.71 325 LEU A O 1
ATOM 2277 N N . THR A 1 330 ? 51.642 61.904 70.596 1.00 38.23 326 THR A N 1
ATOM 2278 C CA . THR A 1 330 ? 51.929 62.193 69.177 1.00 37.77 326 THR A CA 1
ATOM 2279 C C . THR A 1 330 ? 51.052 61.352 68.248 1.00 36.88 326 THR A C 1
ATOM 2280 O O . THR A 1 330 ? 50.366 61.886 67.371 1.00 37.12 326 THR A O 1
ATOM 2284 N N . ALA A 1 331 ? 51.046 60.043 68.457 1.00 35.89 327 ALA A N 1
ATOM 2285 C CA . ALA A 1 331 ? 50.309 59.124 67.594 1.00 34.97 327 ALA A CA 1
ATOM 2286 C C . ALA A 1 331 ? 48.772 59.283 67.636 1.00 34.97 327 ALA A C 1
ATOM 2287 O O . ALA A 1 331 ? 48.094 59.089 66.599 1.00 33.93 327 ALA A O 1
ATOM 2289 N N . THR A 1 332 ? 48.223 59.648 68.798 1.00 34.15 328 THR A N 1
ATOM 2290 C CA . THR A 1 332 ? 46.761 59.841 68.899 1.00 34.25 328 THR A CA 1
ATOM 2291 C C . THR A 1 332 ? 46.326 61.221 68.422 1.00 34.50 328 THR A C 1
ATOM 2292 O O . THR A 1 332 ? 45.278 61.357 67.778 1.00 34.75 328 THR A O 1
ATOM 2296 N N . ASP A 1 333 ? 47.112 62.260 68.698 1.00 36.18 329 ASP A N 1
ATOM 2297 C CA . ASP A 1 333 ? 46.837 63.563 68.046 1.00 37.09 329 ASP A CA 1
ATOM 2298 C C . ASP A 1 333 ? 46.859 63.398 66.483 1.00 36.48 329 ASP A C 1
ATOM 2299 O O . ASP A 1 333 ? 46.017 63.954 65.781 1.00 36.63 329 ASP A O 1
ATOM 2304 N N . ALA A 1 334 ? 47.787 62.602 65.954 1.00 36.74 330 ALA A N 1
ATOM 2305 C CA . ALA A 1 334 ? 47.850 62.352 64.492 1.00 36.28 330 ALA A CA 1
ATOM 2306 C C . ALA A 1 334 ? 46.634 61.601 63.933 1.00 35.88 330 ALA A C 1
ATOM 2307 O O . ALA A 1 334 ? 46.143 61.960 62.856 1.00 35.84 330 ALA A O 1
ATOM 2309 N N . ALA A 1 335 ? 46.152 60.567 64.639 1.00 35.61 331 ALA A N 1
ATOM 2310 C CA . ALA A 1 335 ? 44.957 59.852 64.171 1.00 36.14 331 ALA A CA 1
ATOM 2311 C C . ALA A 1 335 ? 43.729 60.781 64.103 1.00 36.14 331 ALA A C 1
ATOM 2312 O O . ALA A 1 335 ? 42.975 60.753 63.126 1.00 36.52 331 ALA A O 1
ATOM 2314 N N . MET A 1 336 ? 43.545 61.626 65.115 1.00 36.62 332 MET A N 1
ATOM 2315 C CA . MET A 1 336 ? 42.411 62.541 65.094 1.00 36.84 332 MET A CA 1
ATOM 2316 C C . MET A 1 336 ? 42.518 63.519 63.923 1.00 36.90 332 MET A C 1
ATOM 2317 O O . MET A 1 336 ? 41.529 63.768 63.227 1.00 37.23 332 MET A O 1
ATOM 2322 N N . LYS A 1 337 ? 43.712 64.046 63.675 1.00 36.17 333 LYS A N 1
ATOM 2323 C CA . LYS A 1 337 ? 43.901 64.974 62.535 1.00 36.74 333 LYS A CA 1
ATOM 2324 C C . LYS A 1 337 ? 43.792 64.314 61.144 1.00 35.79 333 LYS A C 1
ATOM 2325 O O . LYS A 1 337 ? 43.190 64.894 60.239 1.00 36.24 333 LYS A O 1
ATOM 2331 N N . VAL A 1 338 ? 44.393 63.131 60.965 1.00 34.43 334 VAL A N 1
ATOM 2332 C CA . VAL A 1 338 ? 44.359 62.414 59.670 1.00 33.67 334 VAL A CA 1
ATOM 2333 C C . VAL A 1 338 ? 42.951 61.883 59.328 1.00 34.26 334 VAL A C 1
ATOM 2334 O O . VAL A 1 338 ? 42.526 61.959 58.180 1.00 33.98 334 VAL A O 1
ATOM 2338 N N . THR A 1 339 ? 42.215 61.366 60.315 1.00 33.99 335 THR A N 1
ATOM 2339 C CA . THR A 1 339 ? 40.880 60.814 60.023 1.00 33.97 335 THR A CA 1
ATOM 2340 C C . THR A 1 339 ? 39.893 61.933 59.662 1.00 35.13 335 THR A C 1
ATOM 2341 O O . THR A 1 339 ? 39.035 61.736 58.774 1.00 36.08 335 THR A O 1
ATOM 2345 N N . THR A 1 340 ? 40.016 63.086 60.352 1.00 34.40 336 THR A N 1
ATOM 2346 C CA . THR A 1 340 ? 39.226 64.295 60.101 1.00 34.91 336 THR A CA 1
ATOM 2347 C C . THR A 1 340 ? 39.458 64.923 58.701 1.00 34.87 336 THR A C 1
ATOM 2348 O O . THR A 1 340 ? 38.507 65.362 58.040 1.00 33.82 336 THR A O 1
ATOM 2352 N N . ASP A 1 341 ? 40.721 64.988 58.289 1.00 34.47 337 ASP A N 1
ATOM 2353 C CA . ASP A 1 341 ? 41.098 65.394 56.927 1.00 34.69 337 ASP A CA 1
ATOM 2354 C C . ASP A 1 341 ? 40.777 64.325 55.838 1.00 34.99 337 ASP A C 1
ATOM 2355 O O . ASP A 1 341 ? 40.589 64.674 54.676 1.00 35.81 337 ASP A O 1
ATOM 2360 N N . ALA A 1 342 ? 40.706 63.046 56.199 1.00 33.86 338 ALA A N 1
ATOM 2361 C CA . ALA A 1 342 ? 40.329 62.047 55.217 1.00 35.34 338 ALA A CA 1
ATOM 2362 C C . ALA A 1 342 ? 38.840 62.164 54.769 1.00 36.73 338 ALA A C 1
ATOM 2363 O O . ALA A 1 342 ? 38.537 61.884 53.600 1.00 37.72 338 ALA A O 1
ATOM 2365 N N . VAL A 1 343 ? 37.934 62.545 55.679 1.00 36.07 339 VAL A N 1
ATOM 2366 C CA . VAL A 1 343 ? 36.529 62.806 55.343 1.00 36.21 339 VAL A CA 1
ATOM 2367 C C . VAL A 1 343 ? 36.510 64.026 54.418 1.00 38.36 339 VAL A C 1
ATOM 2368 O O . VAL A 1 343 ? 35.774 64.062 53.439 1.00 39.55 339 VAL A O 1
ATOM 2372 N N . GLN A 1 344 ? 37.326 65.023 54.755 1.00 39.39 340 GLN A N 1
ATOM 2373 C CA . GLN A 1 344 ? 37.484 66.232 53.957 1.00 41.22 340 GLN A CA 1
ATOM 2374 C C . GLN A 1 344 ? 37.856 65.943 52.469 1.00 42.15 340 GLN A C 1
ATOM 2375 O O . GLN A 1 344 ? 37.231 66.489 51.554 1.00 42.67 340 GLN A O 1
ATOM 2381 N N . VAL A 1 345 ? 38.851 65.075 52.247 1.00 42.89 341 VAL A N 1
ATOM 2382 C CA . VAL A 1 345 ? 39.257 64.620 50.894 1.00 43.58 341 VAL A CA 1
ATOM 2383 C C . VAL A 1 345 ? 38.088 63.995 50.058 1.00 45.14 341 VAL A C 1
ATOM 2384 O O . VAL A 1 345 ? 37.945 64.288 48.868 1.00 44.96 341 VAL A O 1
ATOM 2388 N N . PHE A 1 346 ? 37.231 63.187 50.690 1.00 45.57 342 PHE A N 1
ATOM 2389 C CA . PHE A 1 346 ? 36.075 62.605 49.982 1.00 46.82 342 PHE A CA 1
ATOM 2390 C C . PHE A 1 346 ? 34.938 63.603 49.597 1.00 47.91 342 PHE A C 1
ATOM 2391 O O . PHE A 1 346 ? 34.143 63.322 48.691 1.00 49.05 342 PHE A O 1
ATOM 2399 N N . GLY A 1 347 ? 34.852 64.755 50.275 1.00 47.84 343 GLY A N 1
ATOM 2400 C CA . GLY A 1 347 ? 33.722 65.662 50.082 1.00 46.93 343 GLY A CA 1
ATOM 2401 C C . GLY A 1 347 ? 32.447 65.070 50.674 1.00 47.53 343 GLY A C 1
ATOM 2402 O O . GLY A 1 347 ? 32.502 64.285 51.629 1.00 46.62 343 GLY A O 1
ATOM 2403 N N . GLY A 1 348 ? 31.291 65.434 50.099 1.00 48.29 344 GLY A N 1
ATOM 2404 C CA . GLY A 1 348 ? 29.985 65.023 50.622 1.00 47.77 344 GLY A CA 1
ATOM 2405 C C . GLY A 1 348 ? 29.802 63.522 50.796 1.00 48.26 344 GLY A C 1
ATOM 2406 O O . GLY A 1 348 ? 29.196 63.089 51.796 1.00 48.05 344 GLY A O 1
ATOM 2407 N N . VAL A 1 349 ? 30.306 62.710 49.858 1.00 48.03 345 VAL A N 1
ATOM 2408 C CA . VAL A 1 349 ? 30.132 61.257 50.030 1.00 48.73 345 VAL A CA 1
ATOM 2409 C C . VAL A 1 349 ? 30.958 60.709 51.199 1.00 47.73 345 VAL A C 1
ATOM 2410 O O . VAL A 1 349 ? 30.614 59.672 51.751 1.00 48.14 345 VAL A O 1
ATOM 2414 N N . GLY A 1 350 ? 32.018 61.421 51.582 1.00 47.23 346 GLY A N 1
ATOM 2415 C CA . GLY A 1 350 ? 32.807 61.090 52.773 1.00 46.90 346 GLY A CA 1
ATOM 2416 C C . GLY A 1 350 ? 32.002 61.109 54.070 1.00 47.20 346 GLY A C 1
ATOM 2417 O O . GLY A 1 350 ? 32.285 60.349 54.997 1.00 45.92 346 GLY A O 1
ATOM 2418 N N . TYR A 1 351 ? 30.971 61.950 54.104 1.00 47.55 347 TYR A N 1
ATOM 2419 C CA . TYR A 1 351 ? 30.069 62.039 55.237 1.00 48.58 347 TYR A CA 1
ATOM 2420 C C . TYR A 1 351 ? 28.959 60.967 55.251 1.00 49.90 347 TYR A C 1
ATOM 2421 O O . TYR A 1 351 ? 28.080 60.983 56.137 1.00 50.60 347 TYR A O 1
ATOM 2430 N N . THR A 1 352 ? 28.956 60.052 54.278 1.00 50.52 348 THR A N 1
ATOM 2431 C CA . THR A 1 352 ? 27.941 58.979 54.283 1.00 50.95 348 THR A CA 1
ATOM 2432 C C . THR A 1 352 ? 28.520 57.629 54.730 1.00 51.99 348 THR A C 1
ATOM 2433 O O . THR A 1 352 ? 29.763 57.421 54.723 1.00 51.10 348 THR A O 1
ATOM 2437 N N . ARG A 1 353 ? 27.614 56.712 55.085 1.00 53.23 349 ARG A N 1
ATOM 2438 C CA . ARG A 1 353 ? 27.961 55.313 55.385 1.00 54.81 349 ARG A CA 1
ATOM 2439 C C . ARG A 1 353 ? 28.184 54.440 54.125 1.00 56.03 349 ARG A C 1
ATOM 2440 O O . ARG A 1 353 ? 28.218 53.212 54.221 1.00 56.90 349 ARG A O 1
ATOM 2448 N N . ASP A 1 354 ? 28.338 55.061 52.953 1.00 56.44 350 ASP A N 1
ATOM 2449 C CA . ASP A 1 354 ? 28.833 54.354 51.766 1.00 57.79 350 ASP A CA 1
ATOM 2450 C C . ASP A 1 354 ? 30.351 54.077 51.799 1.00 57.19 350 ASP A C 1
ATOM 2451 O O . ASP A 1 354 ? 30.835 53.201 51.087 1.00 58.62 350 ASP A O 1
ATOM 2453 N N . TYR A 1 355 ? 31.098 54.838 52.596 1.00 55.22 351 TYR A N 1
ATOM 2454 C CA . TYR A 1 355 ? 32.533 54.603 52.762 1.00 53.38 351 TYR A CA 1
ATOM 2455 C C . TYR A 1 355 ? 32.902 54.442 54.239 1.00 51.34 351 TYR A C 1
ATOM 2456 O O . TYR A 1 355 ? 32.088 54.734 55.127 1.00 50.51 351 TYR A O 1
ATOM 2465 N N . ARG A 1 356 ? 34.137 53.995 54.479 1.00 49.69 352 ARG A N 1
ATOM 2466 C CA . ARG A 1 356 ? 34.672 53.724 55.827 1.00 48.37 352 ARG A CA 1
ATOM 2467 C C . ARG A 1 356 ? 35.190 54.954 56.629 1.00 46.09 352 ARG A C 1
ATOM 2468 O O . ARG A 1 356 ? 35.281 54.901 57.849 1.00 45.89 352 ARG A O 1
ATOM 2476 N N . VAL A 1 357 ? 35.538 56.046 55.948 1.00 44.44 353 VAL A N 1
ATOM 2477 C CA . VAL A 1 357 ? 36.217 57.180 56.606 1.00 42.96 353 VAL A CA 1
ATOM 2478 C C . VAL A 1 357 ? 35.409 57.859 57.755 1.00 42.26 353 VAL A C 1
ATOM 2479 O O . VAL A 1 357 ? 36.004 58.361 58.715 1.00 40.25 353 VAL A O 1
ATOM 2483 N N . GLU A 1 358 ? 34.073 57.830 57.672 1.00 41.99 354 GLU A N 1
ATOM 2484 C CA . GLU A 1 358 ? 33.254 58.410 58.750 1.00 42.07 354 GLU A CA 1
ATOM 2485 C C . GLU A 1 358 ? 33.347 57.557 60.015 1.00 41.61 354 GLU A C 1
ATOM 2486 O O . GLU A 1 358 ? 33.361 58.097 61.128 1.00 41.18 354 GLU A O 1
ATOM 2492 N N . ARG A 1 359 ? 33.455 56.233 59.849 1.00 40.72 355 ARG A N 1
ATOM 2493 C CA . ARG A 1 359 ? 33.715 55.356 60.995 1.00 39.50 355 ARG A CA 1
ATOM 2494 C C . ARG A 1 359 ? 35.118 55.600 61.618 1.00 39.06 355 ARG A C 1
ATOM 2495 O O . ARG A 1 359 ? 35.262 55.631 62.855 1.00 38.09 355 ARG A O 1
ATOM 2503 N N . TYR A 1 360 ? 36.142 55.761 60.766 1.00 38.34 356 TYR A N 1
ATOM 2504 C CA . TYR A 1 360 ? 37.532 55.936 61.252 1.00 38.00 356 TYR A CA 1
ATOM 2505 C C . TYR A 1 360 ? 37.651 57.189 62.128 1.00 37.79 356 TYR A C 1
ATOM 2506 O O . TYR A 1 360 ? 38.286 57.143 63.181 1.00 38.19 356 TYR A O 1
ATOM 2515 N N . MET A 1 361 ? 37.016 58.282 61.701 1.00 37.56 357 MET A N 1
ATOM 2516 C CA . MET A 1 361 ? 36.892 59.503 62.489 1.00 37.91 357 MET A CA 1
ATOM 2517 C C . MET A 1 361 ? 36.233 59.340 63.870 1.00 38.28 357 MET A C 1
ATOM 2518 O O . MET A 1 361 ? 36.662 59.957 64.831 1.00 38.57 357 MET A O 1
ATOM 2523 N N . ARG A 1 362 ? 35.185 58.537 63.956 1.00 38.82 358 ARG A N 1
ATOM 2524 C CA . ARG A 1 362 ? 34.524 58.233 65.229 1.00 39.00 358 ARG A CA 1
ATOM 2525 C C . ARG A 1 362 ? 35.415 57.339 66.139 1.00 39.08 358 ARG A C 1
ATOM 2526 O O . ARG A 1 362 ? 35.446 57.525 67.357 1.00 39.94 358 ARG A O 1
ATOM 2534 N N . GLU A 1 363 ? 36.169 56.425 65.553 1.00 38.34 359 GLU A N 1
ATOM 2535 C CA . GLU A 1 363 ? 37.082 55.575 66.318 1.00 38.85 359 GLU A CA 1
ATOM 2536 C C . GLU A 1 363 ? 38.283 56.323 66.899 1.00 39.05 359 GLU A C 1
ATOM 2537 O O . GLU A 1 363 ? 38.781 55.966 67.973 1.00 39.35 359 GLU A O 1
ATOM 2543 N N . ALA A 1 364 ? 38.743 57.375 66.223 1.00 38.11 360 ALA A N 1
ATOM 2544 C CA . ALA A 1 364 ? 39.981 58.034 66.659 1.00 37.19 360 ALA A CA 1
ATOM 2545 C C . ALA A 1 364 ? 39.818 58.866 67.944 1.00 37.12 360 ALA A C 1
ATOM 2546 O O . ALA A 1 364 ? 40.777 58.993 68.720 1.00 35.96 360 ALA A O 1
ATOM 2548 N N . LYS A 1 365 ? 38.622 59.437 68.145 1.00 36.70 361 LYS A N 1
ATOM 2549 C CA . LYS A 1 365 ? 38.357 60.325 69.291 1.00 37.24 361 LYS A CA 1
ATOM 2550 C C . LYS A 1 365 ? 38.665 59.685 70.656 1.00 38.20 361 LYS A C 1
ATOM 2551 O O . LYS A 1 365 ? 39.276 60.329 71.494 1.00 37.93 361 LYS A O 1
ATOM 2557 N N . ILE A 1 366 ? 38.258 58.432 70.874 1.00 40.01 362 ILE A N 1
ATOM 2558 C CA . ILE A 1 366 ? 38.441 57.761 72.200 1.00 41.70 362 ILE A CA 1
ATOM 2559 C C . ILE A 1 366 ? 39.935 57.462 72.488 1.00 42.45 362 ILE A C 1
ATOM 2560 O O . ILE A 1 366 ? 40.372 57.387 73.639 1.00 43.63 362 ILE A O 1
ATOM 2565 N N . MET A 1 367 ? 40.723 57.319 71.436 1.00 42.01 363 MET A N 1
ATOM 2566 C CA . MET A 1 367 ? 42.157 57.108 71.576 1.00 42.39 363 MET A CA 1
ATOM 2567 C C . MET A 1 367 ? 42.888 58.276 72.270 1.00 42.32 363 MET A C 1
ATOM 2568 O O . MET A 1 367 ? 43.877 58.063 73.027 1.00 42.68 363 MET A O 1
ATOM 2573 N N . GLN A 1 368 ? 42.403 59.495 72.038 1.00 40.30 364 GLN A N 1
ATOM 2574 C CA . GLN A 1 368 ? 42.917 60.666 72.754 1.00 40.44 364 GLN A CA 1
ATOM 2575 C C . GLN A 1 368 ? 42.596 60.617 74.278 1.00 41.90 364 GLN A C 1
ATOM 2576 O O . GLN A 1 368 ? 43.194 61.374 75.076 1.00 41.48 364 GLN A O 1
ATOM 2582 N N . ILE A 1 369 ? 41.682 59.713 74.656 1.00 42.26 365 ILE A N 1
ATOM 2583 C CA . ILE A 1 369 ? 41.098 59.670 75.993 1.00 44.20 365 ILE A CA 1
ATOM 2584 C C . ILE A 1 369 ? 41.569 58.488 76.862 1.00 46.46 365 ILE A C 1
ATOM 2585 O O . ILE A 1 369 ? 41.999 58.705 77.992 1.00 48.40 365 ILE A O 1
ATOM 2590 N N . PHE A 1 370 ? 41.501 57.252 76.379 1.00 47.45 366 PHE A N 1
ATOM 2591 C CA . PHE A 1 370 ? 41.949 56.156 77.244 1.00 49.25 366 PHE A CA 1
ATOM 2592 C C . PHE A 1 370 ? 43.470 55.905 77.294 1.00 49.65 366 PHE A C 1
ATOM 2593 O O . PHE A 1 370 ? 44.224 56.504 76.534 1.00 49.11 366 PHE A O 1
ATOM 2601 N N . GLU A 1 371 ? 43.897 55.072 78.251 1.00 50.66 367 GLU A N 1
ATOM 2602 C CA . GLU A 1 371 ? 45.314 54.791 78.505 1.00 50.77 367 GLU A CA 1
ATOM 2603 C C . GLU A 1 371 ? 46.022 56.088 78.963 1.00 50.32 367 GLU A C 1
ATOM 2604 O O . GLU A 1 371 ? 47.195 56.320 78.666 1.00 51.39 367 GLU A O 1
ATOM 2610 N N . GLY A 1 372 ? 45.293 56.936 79.681 1.00 49.32 368 GLY A N 1
ATOM 2611 C CA . GLY A 1 372 ? 45.808 58.217 80.155 1.00 47.70 368 GLY A CA 1
ATOM 2612 C C . GLY A 1 372 ? 45.505 59.255 79.087 1.00 45.83 368 GLY A C 1
ATOM 2613 O O . GLY A 1 372 ? 46.065 59.172 77.986 1.00 44.30 368 GLY A O 1
ATOM 2614 N N . THR A 1 373 ? 44.627 60.213 79.421 1.00 43.56 369 THR A N 1
ATOM 2615 C CA . THR A 1 373 ? 44.192 61.263 78.493 1.00 41.68 369 THR A CA 1
ATOM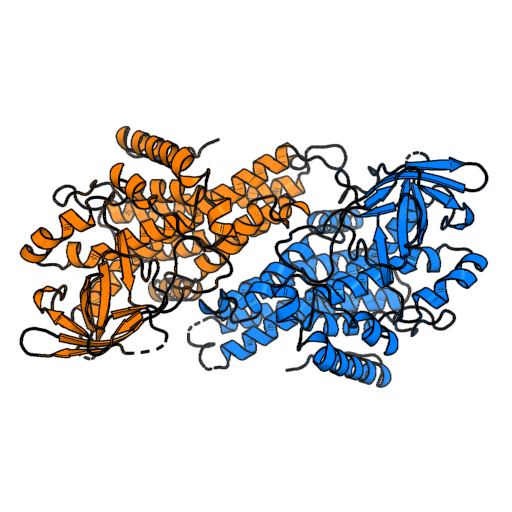 2616 C C . THR A 1 373 ? 45.420 62.026 78.035 1.00 41.05 369 THR A C 1
ATOM 2617 O O . THR A 1 373 ? 46.465 62.025 78.714 1.00 41.87 369 THR A O 1
ATOM 2621 N N . ASN A 1 374 ? 45.308 62.678 76.894 1.00 39.21 370 ASN A N 1
ATOM 2622 C CA . ASN A 1 374 ? 46.399 63.546 76.438 1.00 39.33 370 ASN A CA 1
ATOM 2623 C C . ASN A 1 374 ? 46.767 64.757 77.345 1.00 40.33 370 ASN A C 1
ATOM 2624 O O . ASN A 1 374 ? 47.884 65.284 77.245 1.00 40.18 370 ASN A O 1
ATOM 2629 N N . GLN A 1 375 ? 45.880 65.138 78.283 1.00 41.00 371 GLN A N 1
ATOM 2630 C CA . GLN A 1 375 ? 46.264 66.137 79.317 1.00 42.49 371 GLN A CA 1
ATOM 2631 C C . GLN A 1 375 ? 47.166 65.498 80.423 1.00 43.80 371 GLN A C 1
ATOM 2632 O O . GLN A 1 375 ? 48.160 66.099 80.846 1.00 44.74 371 GLN A O 1
ATOM 2638 N N . ILE A 1 376 ? 46.830 64.290 80.860 1.00 43.34 372 ILE A N 1
ATOM 2639 C CA . ILE A 1 376 ? 47.717 63.518 81.758 1.00 44.82 372 ILE A CA 1
ATOM 2640 C C . ILE A 1 376 ? 49.113 63.219 81.128 1.00 44.09 372 ILE A C 1
ATOM 2641 O O . ILE A 1 376 ? 50.151 63.372 81.820 1.00 44.01 372 ILE A O 1
ATOM 2646 N N . GLN A 1 377 ? 49.140 62.820 79.839 1.00 42.35 373 GLN A N 1
ATOM 2647 C CA . GLN A 1 377 ? 50.433 62.653 79.106 1.00 41.79 373 GLN A CA 1
ATOM 2648 C C . GLN A 1 377 ? 51.327 63.895 79.202 1.00 42.09 373 GLN A C 1
ATOM 2649 O O . GLN A 1 377 ? 52.480 63.783 79.572 1.00 42.52 373 GLN A O 1
ATOM 2655 N N . ARG A 1 378 ? 50.785 65.074 78.889 1.00 42.27 374 ARG A N 1
ATOM 2656 C CA . ARG A 1 378 ? 51.513 66.316 79.034 1.00 43.45 374 ARG A CA 1
ATOM 2657 C C . ARG A 1 378 ? 52.016 66.590 80.475 1.00 45.70 374 ARG A C 1
ATOM 2658 O O . ARG A 1 378 ? 53.096 67.189 80.684 1.00 44.73 374 ARG A O 1
ATOM 2666 N N . LEU A 1 379 ? 51.219 66.178 81.462 1.00 47.52 375 LEU A N 1
ATOM 2667 C CA . LEU A 1 379 ? 51.570 66.383 82.874 1.00 50.02 375 LEU A CA 1
ATOM 2668 C C . LEU A 1 379 ? 52.729 65.430 83.248 1.00 49.42 375 LEU A C 1
ATOM 2669 O O . LEU A 1 379 ? 53.699 65.838 83.877 1.00 49.87 375 LEU A O 1
ATOM 2674 N N . VAL A 1 380 ? 52.663 64.191 82.793 1.00 48.54 376 VAL A N 1
ATOM 2675 C CA . VAL A 1 380 ? 53.797 63.263 82.948 1.00 49.52 376 VAL A CA 1
ATOM 2676 C C . VAL A 1 380 ? 55.117 63.810 82.343 1.00 49.64 376 VAL A C 1
ATOM 2677 O O . VAL A 1 380 ? 56.142 63.878 83.047 1.00 50.87 376 VAL A O 1
ATOM 2681 N N . ILE A 1 381 ? 55.071 64.252 81.081 1.00 47.56 377 ILE A N 1
ATOM 2682 C CA . ILE A 1 381 ? 56.232 64.835 80.401 1.00 46.83 377 ILE A CA 1
ATOM 2683 C C . ILE A 1 381 ? 56.819 66.064 81.141 1.00 48.54 377 ILE A C 1
ATOM 2684 O O . ILE A 1 381 ? 58.045 66.178 81.297 1.00 48.65 377 ILE A O 1
ATOM 2689 N N . ALA A 1 382 ? 55.966 66.993 81.570 1.00 48.87 378 ALA A N 1
ATOM 2690 C CA . ALA A 1 382 ? 56.473 68.156 82.303 1.00 50.79 378 ALA A CA 1
ATOM 2691 C C . ALA A 1 382 ? 57.187 67.762 83.607 1.00 53.23 378 ALA A C 1
ATOM 2692 O O . ALA A 1 382 ? 58.209 68.370 83.953 1.00 54.14 378 ALA A O 1
ATOM 2694 N N . ARG A 1 383 ? 56.642 66.776 84.333 1.00 54.35 379 ARG A N 1
ATOM 2695 C CA . ARG A 1 383 ? 57.272 66.292 85.572 1.00 57.29 379 ARG A CA 1
ATOM 2696 C C . ARG A 1 383 ? 58.682 65.738 85.302 1.00 57.15 379 ARG A C 1
ATOM 2697 O O . ARG A 1 383 ? 59.607 66.029 86.066 1.00 58.08 379 ARG A O 1
ATOM 2705 N N . GLY A 1 384 ? 58.833 64.964 84.215 1.00 55.48 380 GLY A N 1
ATOM 2706 C CA . GLY A 1 384 ? 60.126 64.459 83.764 1.00 55.92 380 GLY A CA 1
ATOM 2707 C C . GLY A 1 384 ? 61.139 65.537 83.371 1.00 56.94 380 GLY A C 1
ATOM 2708 O O . GLY A 1 384 ? 62.309 65.231 83.171 1.00 57.15 380 GLY A O 1
ATOM 2709 N N . LEU A 1 385 ? 60.682 66.785 83.256 1.00 57.31 381 LEU A N 1
ATOM 2710 C CA . LEU A 1 385 ? 61.536 67.964 83.038 1.00 58.84 381 LEU A CA 1
ATOM 2711 C C . LEU A 1 385 ? 61.807 68.747 84.345 1.00 61.44 381 LEU A C 1
ATOM 2712 O O . LEU A 1 385 ? 62.487 69.786 84.345 1.00 61.79 381 LEU A O 1
ATOM 2717 N N . THR A 1 386 ? 61.261 68.269 85.457 1.00 63.77 382 THR A N 1
ATOM 2718 C CA . THR A 1 386 ? 61.411 68.996 86.721 1.00 67.42 382 THR A CA 1
ATOM 2719 C C . THR A 1 386 ? 62.575 68.473 87.580 1.00 69.17 382 THR A C 1
ATOM 2720 O O . THR A 1 386 ? 63.546 69.212 87.827 1.00 70.94 382 THR A O 1
ATOM 2724 N N . MET B 1 9 ? 23.654 83.458 81.842 1.00 68.43 5 MET B N 1
ATOM 2725 C CA . MET B 1 9 ? 24.376 82.393 81.035 1.00 67.35 5 MET B CA 1
ATOM 2726 C C . MET B 1 9 ? 24.124 82.460 79.513 1.00 66.11 5 MET B C 1
ATOM 2727 O O . MET B 1 9 ? 24.905 81.905 78.717 1.00 65.73 5 MET B O 1
ATOM 2729 N N . ALA B 1 10 ? 23.032 83.116 79.112 1.00 65.12 6 ALA B N 1
ATOM 2730 C CA . ALA B 1 10 ? 22.767 83.341 77.692 1.00 63.39 6 ALA B CA 1
ATOM 2731 C C . ALA B 1 10 ? 23.770 84.352 77.139 1.00 62.47 6 ALA B C 1
ATOM 2732 O O . ALA B 1 10 ? 24.303 85.174 77.888 1.00 62.72 6 ALA B O 1
ATOM 2734 N N . VAL B 1 11 ? 24.038 84.274 75.837 1.00 60.90 7 VAL B N 1
ATOM 2735 C CA . VAL B 1 11 ? 24.982 85.198 75.194 1.00 60.04 7 VAL B CA 1
ATOM 2736 C C . VAL B 1 11 ? 24.572 86.669 75.343 1.00 59.56 7 VAL B C 1
ATOM 2737 O O . VAL B 1 11 ? 23.406 87.029 75.134 1.00 58.76 7 VAL B O 1
ATOM 2741 N N . ASP B 1 12 ? 25.543 87.507 75.703 1.00 59.04 8 ASP B N 1
ATOM 2742 C CA . ASP B 1 12 ? 25.349 88.957 75.739 1.00 59.07 8 ASP B CA 1
ATOM 2743 C C . ASP B 1 12 ? 25.519 89.506 74.315 1.00 57.36 8 ASP B C 1
ATOM 2744 O O . ASP B 1 12 ? 26.608 89.518 73.795 1.00 57.00 8 ASP B O 1
ATOM 2749 N N . ARG B 1 13 ? 24.438 89.940 73.681 1.00 56.53 9 ARG B N 1
ATOM 2750 C CA . ARG B 1 13 ? 24.481 90.307 72.259 1.00 56.18 9 ARG B CA 1
ATOM 2751 C C . ARG B 1 13 ? 24.527 91.806 71.986 1.00 57.26 9 ARG B C 1
ATOM 2752 O O . ARG B 1 13 ? 23.954 92.599 72.739 1.00 56.97 9 ARG B O 1
ATOM 2760 N N . LEU B 1 14 ? 25.234 92.171 70.914 1.00 58.05 10 LEU B N 1
ATOM 2761 C CA . LEU B 1 14 ? 25.215 93.532 70.351 1.00 60.32 10 LEU B CA 1
ATOM 2762 C C . LEU B 1 14 ? 24.084 93.711 69.339 1.00 60.85 10 LEU B C 1
ATOM 2763 O O . LEU B 1 14 ? 24.129 93.173 68.225 1.00 60.57 10 LEU B O 1
ATOM 2768 N N . LEU B 1 15 ? 23.079 94.481 69.729 1.00 62.33 11 LEU B N 1
ATOM 2769 C CA . LEU B 1 15 ? 21.875 94.637 68.929 1.00 63.40 11 LEU B CA 1
ATOM 2770 C C . LEU B 1 15 ? 21.548 96.108 68.625 1.00 65.09 11 LEU B C 1
ATOM 2771 O O . LEU B 1 15 ? 21.791 96.985 69.461 1.00 66.06 11 LEU B O 1
ATOM 2776 N N . PRO B 1 16 ? 20.980 96.375 67.435 1.00 65.63 12 PRO B N 1
ATOM 2777 C CA . PRO B 1 16 ? 20.621 97.745 67.023 1.00 67.41 12 PRO B CA 1
ATOM 2778 C C . PRO B 1 16 ? 19.406 98.397 67.710 1.00 68.42 12 PRO B C 1
ATOM 2779 O O . PRO B 1 16 ? 19.344 99.619 67.726 1.00 70.60 12 PRO B O 1
ATOM 2783 N N . SER B 1 17 ? 18.464 97.621 68.254 1.00 67.64 13 SER B N 1
ATOM 2784 C CA . SER B 1 17 ? 17.234 98.187 68.836 1.00 68.26 13 SER B CA 1
ATOM 2785 C C . SER B 1 17 ? 16.562 97.343 69.944 1.00 68.07 13 SER B C 1
ATOM 2786 O O . SER B 1 17 ? 16.914 96.176 70.158 1.00 66.60 13 SER B O 1
ATOM 2789 N N . GLN B 1 18 ? 15.588 97.962 70.629 1.00 68.63 14 GLN B N 1
ATOM 2790 C CA . GLN B 1 18 ? 14.726 97.316 71.625 1.00 68.05 14 GLN B CA 1
ATOM 2791 C C . GLN B 1 18 ? 13.903 96.162 71.040 1.00 66.48 14 GLN B C 1
ATOM 2792 O O . GLN B 1 18 ? 13.777 95.090 71.649 1.00 65.41 14 GLN B O 1
ATOM 2794 N N . GLU B 1 19 ? 13.329 96.419 69.871 1.00 65.79 15 GLU B N 1
ATOM 2795 C CA . GLU B 1 19 ? 12.538 95.438 69.144 1.00 64.82 15 GLU B CA 1
ATOM 2796 C C . GLU B 1 19 ? 13.351 94.183 68.703 1.00 62.83 15 GLU B C 1
ATOM 2797 O O . GLU B 1 19 ? 12.809 93.083 68.610 1.00 62.10 15 GLU B O 1
ATOM 2799 N N . ALA B 1 20 ? 14.645 94.364 68.445 1.00 61.70 16 ALA B N 1
ATOM 2800 C CA . ALA B 1 20 ? 15.539 93.258 68.115 1.00 59.71 16 ALA B CA 1
ATOM 2801 C C . ALA B 1 20 ? 15.847 92.400 69.345 1.00 58.44 16 ALA B C 1
ATOM 2802 O O . ALA B 1 20 ? 15.890 91.181 69.237 1.00 56.72 16 ALA B O 1
ATOM 2804 N N . ALA B 1 21 ? 16.032 93.028 70.511 1.00 58.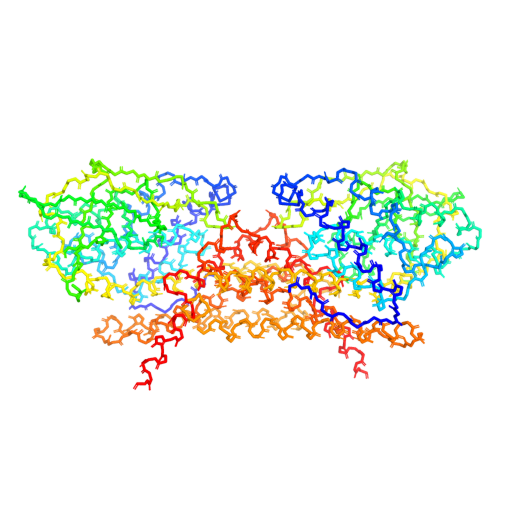45 17 ALA B N 1
ATOM 2805 C CA . ALA B 1 21 ? 16.244 92.270 71.750 1.00 58.30 17 ALA B CA 1
ATOM 2806 C C . ALA B 1 21 ? 15.025 91.380 72.047 1.00 58.00 17 ALA B C 1
ATOM 2807 O O . ALA B 1 21 ? 15.187 90.206 72.446 1.00 57.07 17 ALA B O 1
ATOM 2809 N N . GLU B 1 22 ? 13.828 91.944 71.831 1.00 57.88 18 GLU B N 1
ATOM 2810 C CA . GLU B 1 22 ? 12.541 91.245 72.051 1.00 57.91 18 GLU B CA 1
ATOM 2811 C C . GLU B 1 22 ? 12.269 90.125 71.010 1.00 56.35 18 GLU B C 1
ATOM 2812 O O . GLU B 1 22 ? 11.581 89.137 71.286 1.00 55.71 18 GLU B O 1
ATOM 2814 N N . LEU B 1 23 ? 12.846 90.266 69.827 1.00 55.45 19 LEU B N 1
ATOM 2815 C CA . LEU B 1 23 ? 12.841 89.174 68.853 1.00 54.05 19 LEU B CA 1
ATOM 2816 C C . LEU B 1 23 ? 13.756 88.025 69.348 1.00 53.19 19 LEU B C 1
AT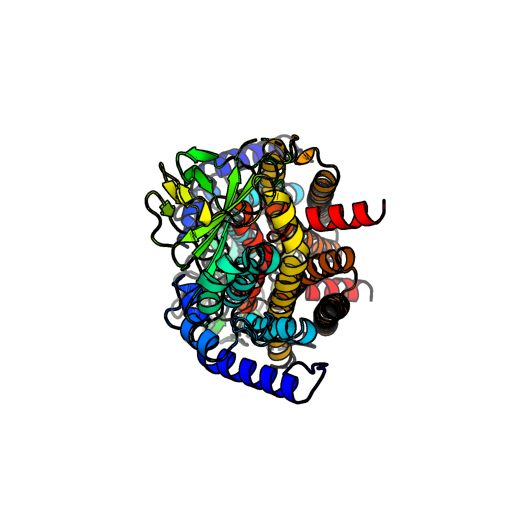OM 2817 O O . LEU B 1 23 ? 13.420 86.848 69.232 1.00 52.87 19 LEU B O 1
ATOM 2822 N N . ILE B 1 24 ? 14.897 88.375 69.931 1.00 52.63 20 ILE B N 1
ATOM 2823 C CA . ILE B 1 24 ? 15.808 87.363 70.443 1.00 51.83 20 ILE B CA 1
ATOM 2824 C C . ILE B 1 24 ? 15.134 86.556 71.550 1.00 52.32 20 ILE B C 1
ATOM 2825 O O . ILE B 1 24 ? 15.157 85.337 71.507 1.00 51.93 20 ILE B O 1
ATOM 2830 N N . GLU B 1 25 ? 14.515 87.240 72.516 1.00 54.49 21 GLU B N 1
ATOM 2831 C CA . GLU B 1 25 ? 13.825 86.569 73.639 1.00 55.56 21 GLU B CA 1
ATOM 2832 C C . GLU B 1 25 ? 12.676 85.654 73.168 1.00 55.96 21 GLU B C 1
ATOM 2833 O O . GLU B 1 25 ? 12.456 84.576 73.738 1.00 55.82 21 GLU B O 1
ATOM 2835 N N . LEU B 1 26 ? 11.984 86.069 72.104 1.00 56.42 22 LEU B N 1
ATOM 2836 C CA . LEU B 1 26 ? 10.928 85.265 71.468 1.00 56.56 22 LEU B CA 1
ATOM 2837 C C . LEU B 1 26 ? 11.442 83.953 70.820 1.00 55.84 22 LEU B C 1
ATOM 2838 O O . LEU B 1 26 ? 10.833 82.879 70.948 1.00 55.49 22 LEU B O 1
ATOM 2843 N N . THR B 1 27 ? 12.541 84.063 70.087 1.00 54.61 23 THR B N 1
ATOM 2844 C CA . THR B 1 27 ? 13.202 82.905 69.539 1.00 53.34 23 THR B CA 1
ATOM 2845 C C . THR B 1 27 ? 13.609 81.909 70.635 1.00 53.40 23 THR B C 1
ATOM 2846 O O . THR B 1 27 ? 13.375 80.695 70.483 1.00 52.90 23 THR B O 1
ATOM 2850 N N . ARG B 1 28 ? 14.193 82.421 71.726 1.00 53.51 24 ARG B N 1
ATOM 2851 C CA . ARG B 1 28 ? 14.663 81.591 72.847 1.00 54.30 24 ARG B CA 1
ATOM 2852 C C . ARG B 1 28 ? 13.502 80.884 73.551 1.00 54.95 24 ARG B C 1
ATOM 2853 O O . ARG B 1 28 ? 13.662 79.762 74.067 1.00 54.59 24 ARG B O 1
ATOM 2861 N N . GLU B 1 29 ? 12.340 81.532 73.573 1.00 55.79 25 GLU B N 1
ATOM 2862 C CA . GLU B 1 29 ? 11.174 80.961 74.248 1.00 57.34 25 GLU B CA 1
ATOM 2863 C C . GLU B 1 29 ? 10.583 79.842 73.393 1.00 57.09 25 GLU B C 1
ATOM 2864 O O . GLU B 1 29 ? 10.273 78.771 73.911 1.00 57.71 25 GLU B O 1
ATOM 2866 N N . ILE B 1 30 ? 10.447 80.083 72.094 1.00 56.95 26 ILE B N 1
ATOM 2867 C CA . ILE B 1 30 ? 9.957 79.054 71.166 1.00 57.31 26 ILE B CA 1
ATOM 2868 C C . ILE B 1 30 ? 10.929 77.881 71.026 1.00 57.05 26 ILE B C 1
ATOM 2869 O O . ILE B 1 30 ? 10.500 76.736 70.931 1.00 56.91 26 ILE B O 1
ATOM 2874 N N . ALA B 1 31 ? 12.233 78.153 71.043 1.00 57.07 27 ALA B N 1
ATOM 2875 C CA . ALA B 1 31 ? 13.186 77.067 70.804 1.00 57.49 27 ALA B CA 1
ATOM 2876 C C . ALA B 1 31 ? 13.218 76.131 71.995 1.00 58.20 27 ALA B C 1
ATOM 2877 O O . ALA B 1 31 ? 13.362 74.922 71.843 1.00 58.02 27 ALA B O 1
ATOM 2879 N N . ASP B 1 32 ? 13.046 76.694 73.184 1.00 59.06 28 ASP B N 1
ATOM 2880 C CA . ASP B 1 32 ? 13.158 75.917 74.388 1.00 60.25 28 ASP B CA 1
ATOM 2881 C C . ASP B 1 32 ? 11.914 75.045 74.686 1.00 60.81 28 ASP B C 1
ATOM 2882 O O . ASP B 1 32 ? 12.003 74.055 75.424 1.00 61.67 28 ASP B O 1
ATOM 2887 N N . LYS B 1 33 ? 10.772 75.375 74.086 1.00 60.78 29 LYS B N 1
ATOM 2888 C CA . LYS B 1 33 ? 9.567 74.549 74.267 1.00 60.51 29 LYS B CA 1
ATOM 2889 C C . LYS B 1 33 ? 9.126 73.722 73.034 1.00 59.12 29 LYS B C 1
ATOM 2890 O O . LYS B 1 33 ? 8.436 72.722 73.192 1.00 58.34 29 LYS B O 1
ATOM 2896 N N . VAL B 1 34 ? 9.531 74.141 71.831 1.00 57.26 30 VAL B N 1
ATOM 2897 C CA . VAL B 1 34 ? 9.229 73.400 70.589 1.00 56.81 30 VAL B CA 1
ATOM 2898 C C . VAL B 1 34 ? 10.395 72.504 70.074 1.00 56.13 30 VAL B C 1
ATOM 2899 O O . VAL B 1 34 ? 10.152 71.439 69.481 1.00 56.70 30 VAL B O 1
ATOM 2903 N N . LEU B 1 35 ? 11.640 72.930 70.301 1.00 54.33 31 LEU B N 1
ATOM 2904 C CA . LEU B 1 35 ? 12.827 72.207 69.790 1.00 52.82 31 LEU B CA 1
ATOM 2905 C C . LEU B 1 35 ? 13.534 71.333 70.850 1.00 52.59 31 LEU B C 1
ATOM 2906 O O . LEU B 1 35 ? 13.718 70.135 70.653 1.00 52.26 31 LEU B O 1
ATOM 2911 N N . ASP B 1 36 ? 13.896 71.918 71.989 1.00 53.19 32 ASP B N 1
ATOM 2912 C CA . ASP B 1 36 ? 14.716 71.215 72.970 1.00 53.62 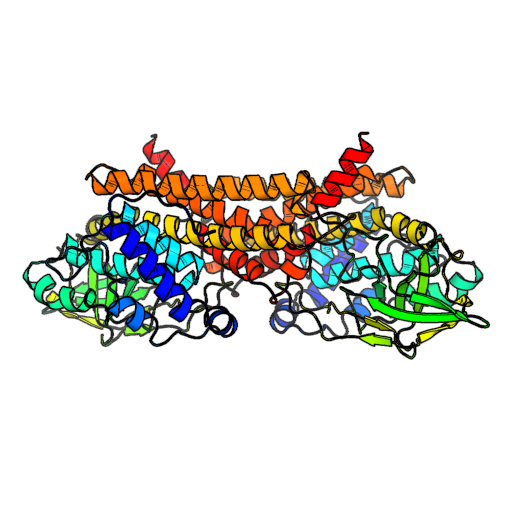32 ASP B CA 1
ATOM 2913 C C . ASP B 1 36 ? 14.152 69.909 73.577 1.00 53.73 32 ASP B C 1
ATOM 2914 O O . ASP B 1 36 ? 14.922 68.968 73.808 1.00 53.89 32 ASP B O 1
ATOM 2919 N N . PRO B 1 37 ? 12.829 69.830 73.838 1.00 53.49 33 PRO B N 1
ATOM 2920 C CA . PRO B 1 37 ? 12.314 68.572 74.397 1.00 53.86 33 PRO B CA 1
ATOM 2921 C C . PRO B 1 37 ? 12.245 67.379 73.418 1.00 53.90 33 PRO B C 1
ATOM 2922 O O . PRO B 1 37 ? 12.004 66.243 73.869 1.00 53.81 33 PRO B O 1
ATOM 2926 N N . ILE B 1 38 ? 12.430 67.618 72.110 1.00 52.80 34 ILE B N 1
ATOM 2927 C CA . ILE B 1 38 ? 12.300 66.533 71.119 1.00 52.25 34 ILE B CA 1
ATOM 2928 C C . ILE B 1 38 ? 13.517 66.187 70.238 1.00 51.58 34 ILE B C 1
ATOM 2929 O O . ILE B 1 38 ? 13.518 65.146 69.555 1.00 51.95 34 ILE B O 1
ATOM 2934 N N . VAL B 1 39 ? 14.536 67.053 70.254 1.00 50.36 35 VAL B N 1
ATOM 2935 C CA . VAL B 1 39 ? 15.731 66.908 69.391 1.00 48.48 35 VAL B CA 1
ATOM 2936 C C . VAL B 1 39 ? 16.505 65.590 69.543 1.00 49.84 35 VAL B C 1
ATOM 2937 O O . VAL B 1 39 ? 16.878 64.995 68.524 1.00 49.79 35 VAL B O 1
ATOM 2941 N N . ASP B 1 40 ? 16.778 65.137 70.775 1.00 51.30 36 ASP B N 1
ATOM 2942 C CA . ASP B 1 40 ? 17.599 63.898 70.935 1.00 53.17 36 ASP B CA 1
ATOM 2943 C C . ASP B 1 40 ? 16.874 62.649 70.398 1.00 53.96 36 ASP B C 1
ATOM 2944 O O . ASP B 1 40 ? 17.480 61.822 69.725 1.00 54.04 36 ASP B O 1
ATOM 2949 N N . ARG B 1 41 ? 15.574 62.543 70.678 1.00 54.92 37 ARG B N 1
ATOM 2950 C CA . ARG B 1 41 ? 14.764 61.433 70.171 1.00 56.21 37 ARG B CA 1
ATOM 2951 C C . ARG B 1 41 ? 14.695 61.359 68.621 1.00 55.11 37 ARG B C 1
ATOM 2952 O O . ARG B 1 41 ? 14.976 60.317 68.035 1.00 55.45 37 ARG B O 1
ATOM 2960 N N . HIS B 1 42 ? 14.380 62.466 67.962 1.00 54.27 38 HIS B N 1
ATOM 2961 C CA . HIS B 1 42 ? 14.287 62.479 66.493 1.00 54.19 38 HIS B CA 1
ATOM 2962 C C . HIS B 1 42 ? 15.615 62.233 65.761 1.00 54.43 38 HIS B C 1
ATOM 2963 O O . HIS B 1 42 ? 15.640 61.653 64.654 1.00 54.04 38 HIS B O 1
ATOM 2970 N N . GLU B 1 43 ? 16.714 62.709 66.356 1.00 54.38 39 GLU B N 1
ATOM 2971 C CA . GLU B 1 43 ? 18.030 62.533 65.742 1.00 54.24 39 GLU B CA 1
ATOM 2972 C C . GLU B 1 43 ? 18.495 61.085 65.890 1.00 55.41 39 GLU B C 1
ATOM 2973 O O . GLU B 1 43 ? 19.103 60.536 64.968 1.00 55.14 39 GLU B O 1
ATOM 2979 N N . LYS B 1 44 ? 18.188 60.476 67.039 1.00 56.18 40 LYS B N 1
ATOM 2980 C CA . LYS B 1 44 ? 18.501 59.059 67.293 1.00 58.03 40 LYS B CA 1
ATOM 2981 C C . LYS B 1 44 ? 17.746 58.098 66.346 1.00 59.01 40 LYS B C 1
ATOM 2982 O O . LYS B 1 44 ? 18.342 57.148 65.839 1.00 59.36 40 LYS B O 1
ATOM 2988 N N . ASP B 1 45 ? 16.459 58.370 66.105 1.00 59.58 41 ASP B N 1
ATOM 2989 C CA . ASP B 1 45 ? 15.565 57.521 65.279 1.00 61.27 41 ASP B CA 1
ATOM 2990 C C . ASP B 1 45 ? 15.602 57.938 63.816 1.00 61.25 41 ASP B C 1
ATOM 2991 O O . ASP B 1 45 ? 15.034 57.258 62.973 1.00 61.68 41 ASP B O 1
ATOM 2996 N N . GLU B 1 46 ? 16.209 59.091 63.523 1.00 60.91 42 GLU B N 1
ATOM 2997 C CA . GLU B 1 46 ? 16.285 59.632 62.147 1.00 61.29 42 GLU B CA 1
ATOM 2998 C C . GLU B 1 46 ? 14.881 59.969 61.521 1.00 61.74 42 GLU B C 1
ATOM 2999 O O . GLU B 1 46 ? 14.666 59.847 60.310 1.00 61.82 42 GLU B O 1
ATOM 3005 N N . THR B 1 47 ? 13.950 60.422 62.367 1.00 61.87 43 THR B N 1
ATOM 3006 C CA . THR B 1 47 ? 12.570 60.728 61.971 1.00 62.14 43 THR B CA 1
ATOM 3007 C C . THR B 1 47 ? 12.303 62.224 61.781 1.00 61.65 43 THR B C 1
ATOM 3008 O O . THR B 1 47 ? 12.987 63.068 62.369 1.00 60.80 43 THR B O 1
ATOM 3012 N N . TYR B 1 48 ? 11.286 62.546 60.982 1.00 62.11 44 TYR B N 1
ATOM 3013 C CA . TYR B 1 48 ? 10.987 63.931 60.613 1.00 62.00 44 TYR B CA 1
ATOM 3014 C C . TYR B 1 48 ? 10.096 64.667 61.659 1.00 62.40 44 TYR B C 1
ATOM 3015 O O . TYR B 1 48 ? 9.091 64.124 62.107 1.00 62.97 44 TYR B O 1
ATOM 3024 N N . PRO B 1 49 ? 10.474 65.900 62.059 1.00 62.09 45 PRO B N 1
ATOM 3025 C CA . PRO B 1 49 ? 9.654 66.693 63.002 1.00 62.74 45 PRO B CA 1
ATOM 3026 C C . PRO B 1 49 ? 8.374 67.335 62.394 1.00 63.17 45 PRO B C 1
ATOM 3027 O O . PRO B 1 49 ? 8.331 68.567 62.180 1.00 62.79 45 PRO B O 1
ATOM 3031 N N . GLU B 1 50 ? 7.345 66.530 62.119 1.00 64.30 46 GLU B N 1
ATOM 3032 C CA . GLU B 1 50 ? 6.138 67.079 61.468 1.00 64.93 46 GLU B CA 1
ATOM 3033 C C . GLU B 1 50 ? 5.499 68.127 62.365 1.00 63.70 46 GLU B C 1
ATOM 3034 O O . GLU B 1 50 ? 5.389 67.933 63.578 1.00 63.79 46 GLU B O 1
ATOM 3040 N N . GLY B 1 51 ? 5.141 69.258 61.766 1.00 62.49 47 GLY B N 1
ATOM 3041 C CA . GLY B 1 51 ? 4.552 70.372 62.500 1.00 60.42 47 GLY B CA 1
ATOM 3042 C C . GLY B 1 51 ? 5.510 71.386 63.102 1.00 58.75 47 GLY B C 1
ATOM 3043 O O . GLY B 1 51 ? 5.074 72.453 63.531 1.00 59.40 47 GLY B O 1
ATOM 3044 N N . VAL B 1 52 ? 6.806 71.084 63.155 1.00 56.93 48 VAL B N 1
ATOM 3045 C CA . VAL B 1 52 ? 7.762 72.030 63.761 1.00 54.78 48 VAL B CA 1
ATOM 3046 C C . VAL B 1 52 ? 7.911 73.292 62.919 1.00 53.43 48 VAL B C 1
ATOM 3047 O O . VAL B 1 52 ? 7.960 74.398 63.459 1.00 52.84 48 VAL B O 1
ATOM 3051 N N . PHE B 1 53 ? 7.966 73.142 61.603 1.00 52.73 49 PHE B N 1
ATOM 3052 C CA . PHE B 1 53 ? 8.106 74.318 60.747 1.00 53.18 49 PHE B CA 1
ATOM 3053 C C . PHE B 1 53 ? 6.869 75.241 60.743 1.00 53.72 49 PHE B C 1
ATOM 3054 O O . PHE B 1 53 ? 7.009 76.464 60.673 1.00 53.90 49 PHE B O 1
ATOM 3062 N N . GLU B 1 54 ? 5.675 74.666 60.880 1.00 54.70 50 GLU B N 1
ATOM 3063 C CA . GLU B 1 54 ? 4.453 75.470 61.007 1.00 55.57 50 GLU B CA 1
ATOM 3064 C C . GLU B 1 54 ? 4.501 76.381 62.237 1.00 55.55 50 GLU B C 1
ATOM 3065 O O . GLU B 1 54 ? 4.115 77.535 62.153 1.00 54.66 50 GLU B O 1
ATOM 3067 N N . GLN B 1 55 ? 5.007 75.869 63.361 1.00 56.39 51 GLN B N 1
ATOM 3068 C CA . GLN B 1 55 ? 5.080 76.662 64.590 1.00 57.76 51 GLN B CA 1
ATOM 3069 C C . GLN B 1 55 ? 6.148 77.752 64.510 1.00 57.48 51 GLN B C 1
ATOM 3070 O O . GLN B 1 55 ? 5.961 78.838 65.078 1.00 58.69 51 GLN B O 1
ATOM 3076 N N . LEU B 1 56 ? 7.262 77.479 63.822 1.00 56.13 52 LEU B N 1
ATOM 3077 C CA . LEU B 1 56 ? 8.280 78.523 63.624 1.00 54.72 52 LEU B CA 1
ATOM 3078 C C . LEU B 1 56 ? 7.723 79.593 62.682 1.00 54.52 52 LEU B C 1
ATOM 3079 O O . LEU B 1 56 ? 7.878 80.808 62.922 1.00 53.54 52 LEU B O 1
ATOM 3084 N N . GLY B 1 57 ? 7.069 79.112 61.620 1.00 54.16 53 GLY B N 1
ATOM 3085 C CA . GLY B 1 57 ? 6.397 79.959 60.656 1.00 54.60 53 GLY B CA 1
ATOM 3086 C C . GLY B 1 57 ? 5.387 80.932 61.225 1.00 55.42 53 GLY B C 1
ATOM 3087 O O . GLY B 1 57 ? 5.398 82.098 60.844 1.00 55.64 53 GLY B O 1
ATOM 3088 N N . ALA B 1 58 ? 4.544 80.473 62.158 1.00 55.95 54 ALA B N 1
ATOM 3089 C CA . ALA B 1 58 ? 3.470 81.300 62.734 1.00 57.05 54 ALA B CA 1
ATOM 3090 C C . ALA B 1 58 ? 3.992 82.429 63.637 1.00 58.02 54 ALA B C 1
ATOM 3091 O O . ALA B 1 58 ? 3.300 83.443 63.856 1.00 58.85 54 ALA B O 1
ATOM 3093 N N . ALA B 1 59 ? 5.203 82.243 64.173 1.00 57.24 55 ALA B N 1
ATOM 3094 C CA . ALA B 1 59 ? 5.839 83.266 65.000 1.00 56.50 55 ALA B CA 1
ATOM 3095 C C . ALA B 1 59 ? 6.675 84.235 64.147 1.00 56.25 55 ALA B C 1
ATOM 3096 O O . ALA B 1 59 ? 7.355 85.106 64.687 1.00 55.77 55 ALA B O 1
ATOM 3098 N N . GLY B 1 60 ? 6.615 84.086 62.820 1.00 55.88 56 GLY B N 1
ATOM 3099 C CA . GLY B 1 60 ? 7.328 84.991 61.896 1.00 56.17 56 GLY B CA 1
ATOM 3100 C C . GLY B 1 60 ? 8.813 84.711 61.636 1.00 55.98 56 GLY B C 1
ATOM 3101 O O . GLY B 1 60 ? 9.502 85.517 60.988 1.00 56.20 56 GLY B O 1
ATOM 3102 N N . LEU B 1 61 ? 9.292 83.554 62.086 1.00 55.19 57 LEU B N 1
ATOM 3103 C CA . LEU B 1 61 ? 10.728 83.257 62.090 1.00 55.05 57 LEU B CA 1
ATOM 3104 C C . LEU B 1 61 ? 11.253 82.648 60.775 1.00 54.66 57 LEU B C 1
ATOM 3105 O O . LEU B 1 61 ? 12.467 82.485 60.612 1.00 53.93 57 LEU B O 1
ATOM 3110 N N . LEU B 1 62 ? 10.355 82.351 59.834 1.00 54.40 58 LEU B N 1
ATOM 3111 C CA . LEU B 1 62 ? 10.776 81.784 58.545 1.00 54.73 58 LEU B CA 1
ATOM 3112 C C . LEU B 1 62 ? 10.949 82.817 57.425 1.00 55.21 58 LEU B C 1
ATOM 3113 O O . LEU B 1 62 ? 11.337 82.474 56.303 1.00 55.65 58 LEU B O 1
ATOM 3118 N N . SER B 1 63 ? 10.657 84.076 57.709 1.00 55.26 59 SER B N 1
ATOM 3119 C CA . SER B 1 63 ? 10.712 85.074 56.653 1.00 55.75 59 SER B CA 1
ATOM 3120 C C . SER B 1 63 ? 11.204 86.412 57.193 1.00 55.14 59 SER B C 1
ATOM 3121 O O . SER B 1 63 ? 10.704 87.479 56.811 1.00 55.37 59 SER B O 1
ATOM 3124 N N . LEU B 1 64 ? 12.181 86.343 58.096 1.00 53.92 60 LEU B N 1
ATOM 3125 C CA . LEU B 1 64 ? 12.638 87.528 58.807 1.00 54.00 60 LEU B CA 1
ATOM 3126 C C . LEU B 1 64 ? 13.313 88.588 57.932 1.00 54.29 60 LEU B C 1
ATOM 3127 O O . LEU B 1 64 ? 13.006 89.758 58.110 1.00 54.88 60 LEU B O 1
ATOM 3132 N N . PRO B 1 65 ? 14.226 88.195 56.992 1.00 53.78 61 PRO B N 1
ATOM 3133 C CA . PRO B 1 65 ? 14.941 89.228 56.223 1.00 54.49 61 PRO B CA 1
ATOM 3134 C C . PRO B 1 65 ? 14.300 89.739 54.908 1.00 55.20 61 PRO B C 1
ATOM 3135 O O . PRO B 1 65 ? 14.778 90.727 54.342 1.00 56.01 61 PRO B O 1
ATOM 3139 N N . GLN B 1 66 ? 13.241 89.092 54.433 1.00 55.62 62 GLN B N 1
ATOM 3140 C CA . GLN B 1 66 ? 12.533 89.513 53.209 1.00 56.93 62 GLN B CA 1
ATOM 3141 C C . GLN B 1 66 ? 11.656 90.790 53.413 1.00 57.86 62 GLN B C 1
ATOM 3142 O O . GLN B 1 66 ? 11.157 91.029 54.504 1.00 57.25 62 GLN B O 1
ATOM 3148 N N . PRO B 1 67 ? 11.447 91.608 52.355 1.00 59.32 63 PRO B N 1
ATOM 3149 C CA . PRO B 1 67 ? 10.703 92.876 52.543 1.00 60.62 63 PRO B CA 1
ATOM 3150 C C . PRO B 1 67 ? 9.243 92.726 53.017 1.00 61.36 63 PRO B C 1
ATOM 3151 O O . PRO B 1 67 ? 8.536 91.803 52.592 1.00 60.55 63 PRO B O 1
ATOM 3155 N N . GLU B 1 68 ? 8.824 93.648 53.891 1.00 62.82 64 GLU B N 1
ATOM 3156 C CA . GLU B 1 68 ? 7.491 93.654 54.525 1.00 64.10 64 GLU B CA 1
ATOM 3157 C C . GLU B 1 68 ? 6.339 93.746 53.511 1.00 64.90 64 GLU B C 1
ATOM 3158 O O . GLU B 1 68 ? 5.290 93.130 53.688 1.00 64.64 64 GLU B O 1
ATOM 3160 N N . GLU B 1 69 ? 6.565 94.500 52.441 1.00 65.89 65 GLU B N 1
ATOM 3161 C CA . GLU B 1 69 ? 5.619 94.609 51.332 1.00 66.88 65 GLU B CA 1
ATOM 3162 C C . GLU B 1 69 ? 5.194 93.243 50.767 1.00 65.38 65 GLU B C 1
ATOM 3163 O O . GLU B 1 69 ? 4.076 93.097 50.289 1.00 65.44 65 GLU B O 1
ATOM 3169 N N . TRP B 1 70 ? 6.084 92.252 50.834 1.00 63.94 66 TRP B N 1
ATOM 3170 C CA . TRP B 1 70 ? 5.790 90.899 50.334 1.00 62.23 66 TRP B CA 1
ATOM 3171 C C . TRP B 1 70 ? 5.418 89.924 51.450 1.00 60.97 66 TRP B C 1
ATOM 3172 O O . TRP B 1 70 ? 5.248 88.717 51.213 1.00 59.92 66 TRP B O 1
ATOM 3183 N N . GLY B 1 71 ? 5.272 90.460 52.662 1.00 61.03 67 GLY B N 1
ATOM 3184 C CA . GLY B 1 71 ? 4.873 89.666 53.837 1.00 60.42 67 GLY B CA 1
ATOM 3185 C C . GLY B 1 71 ? 5.990 89.209 54.779 1.00 59.74 67 GLY B C 1
ATOM 3186 O O . GLY B 1 71 ? 5.743 88.443 55.726 1.00 59.32 67 GLY B O 1
ATOM 3187 N N . GLY B 1 72 ? 7.214 89.674 54.519 1.00 59.28 68 GLY B N 1
ATOM 3188 C CA . GLY B 1 72 ? 8.358 89.411 55.393 1.00 57.78 68 GLY B CA 1
ATOM 3189 C C . GLY B 1 72 ? 8.490 90.397 56.551 1.00 57.53 68 GLY B C 1
ATOM 3190 O O . GLY B 1 72 ? 7.682 91.330 56.684 1.00 57.72 68 GLY B O 1
ATOM 3191 N N . GLY B 1 73 ? 9.533 90.195 57.367 1.00 56.21 69 GLY B N 1
ATOM 3192 C CA . GLY B 1 73 ? 9.848 91.069 58.493 1.00 55.86 69 GLY B CA 1
ATOM 3193 C C . GLY B 1 73 ? 10.742 92.280 58.229 1.00 56.42 69 GLY B C 1
ATOM 3194 O O . GLY B 1 73 ? 10.890 93.138 59.101 1.00 56.60 69 GLY B O 1
ATOM 3195 N N . GLY B 1 74 ? 11.346 92.370 57.044 1.00 56.58 70 GLY B N 1
ATOM 3196 C CA . GLY B 1 74 ? 12.321 93.456 56.759 1.00 57.33 70 GLY B CA 1
ATOM 3197 C C . GLY B 1 74 ? 13.399 93.689 57.835 1.00 57.28 70 GLY B C 1
ATOM 3198 O O . GLY B 1 74 ? 13.773 94.825 58.102 1.00 57.94 70 GLY B O 1
ATOM 3199 N N . GLN B 1 75 ? 13.873 92.614 58.469 1.00 55.86 71 GLN B N 1
ATOM 3200 C CA . GLN B 1 75 ? 14.951 92.689 59.458 1.00 55.33 71 GLN B CA 1
ATOM 3201 C C . GLN B 1 75 ? 16.323 92.730 58.776 1.00 54.92 71 GLN B C 1
ATOM 3202 O O . GLN B 1 75 ? 16.522 92.058 57.773 1.00 54.70 71 GLN B O 1
ATOM 3208 N N . PRO B 1 76 ? 17.287 93.505 59.307 1.00 55.32 72 PRO B N 1
ATOM 3209 C CA . PRO B 1 76 ? 18.657 93.381 58.748 1.00 54.49 72 PRO B CA 1
ATOM 3210 C C . PRO B 1 76 ? 19.343 92.008 59.043 1.00 53.10 72 PRO B C 1
ATOM 3211 O O . PRO B 1 76 ? 18.958 91.286 59.991 1.00 51.79 72 PRO B O 1
ATOM 3215 N N . TYR B 1 77 ? 20.339 91.654 58.226 1.00 52.16 73 TYR B N 1
ATOM 3216 C CA . TYR B 1 77 ? 21.165 90.459 58.473 1.00 50.65 73 TYR B CA 1
ATOM 3217 C C . TYR B 1 77 ? 21.871 90.434 59.850 1.00 50.08 73 TYR B C 1
ATOM 3218 O O . TYR B 1 77 ? 21.998 89.377 60.479 1.00 48.99 73 TYR B O 1
ATOM 3227 N N . GLU B 1 78 ? 22.272 91.601 60.338 1.00 50.46 74 GLU B N 1
ATOM 3228 C CA . GLU B 1 78 ? 22.850 91.731 61.682 1.00 51.37 74 GLU B CA 1
ATOM 3229 C C . GLU B 1 78 ? 21.907 91.218 62.782 1.00 50.15 74 GLU B C 1
ATOM 3230 O O . GLU B 1 78 ? 22.368 90.842 63.863 1.00 51.13 74 GLU B O 1
ATOM 3236 N N . VAL B 1 79 ? 20.601 91.186 62.516 1.00 49.11 75 VAL B N 1
ATOM 3237 C CA . VAL B 1 79 ? 19.624 90.686 63.499 1.00 47.98 75 VAL B CA 1
ATOM 3238 C C . VAL B 1 79 ? 19.180 89.259 63.166 1.00 46.71 75 VAL B C 1
ATOM 3239 O O . VAL B 1 79 ? 19.175 88.385 64.040 1.00 46.26 75 VAL B O 1
ATOM 3243 N N . TYR B 1 80 ? 18.804 89.043 61.909 1.00 45.31 76 TYR B N 1
ATOM 3244 C CA . TYR B 1 80 ? 18.474 87.720 61.397 1.00 44.05 76 TYR B CA 1
ATOM 3245 C C . TYR B 1 80 ? 19.535 86.631 61.639 1.00 43.16 76 TYR B C 1
ATOM 3246 O O . TYR B 1 80 ? 19.186 85.527 62.074 1.00 42.23 76 TYR B O 1
ATOM 3255 N N . LEU B 1 81 ? 20.805 86.923 61.346 1.00 42.48 77 LEU B N 1
ATOM 3256 C CA . LEU B 1 81 ? 21.894 85.934 61.595 1.00 40.83 77 LEU B CA 1
ATOM 3257 C C . LEU B 1 81 ? 21.960 85.506 63.060 1.00 40.43 77 LEU B C 1
ATOM 3258 O O . LEU B 1 81 ? 22.213 84.325 63.352 1.00 40.56 77 LEU B O 1
ATOM 3263 N N . GLN B 1 82 ? 21.685 86.425 63.982 1.00 39.84 78 GLN B N 1
ATOM 3264 C CA . GLN B 1 82 ? 21.783 86.080 65.405 1.00 40.11 78 GLN B CA 1
ATOM 3265 C C . GLN B 1 82 ? 20.615 85.197 65.904 1.00 40.55 78 GLN B C 1
ATOM 3266 O O . GLN B 1 82 ? 20.793 84.407 66.869 1.00 39.43 78 GLN B O 1
ATOM 3272 N N . VAL B 1 83 ? 19.451 85.332 65.254 1.00 40.78 79 VAL B N 1
ATOM 3273 C CA . VAL B 1 83 ? 18.272 84.492 65.511 1.00 41.86 79 VAL B CA 1
ATOM 3274 C C . VAL B 1 83 ? 18.566 83.054 65.026 1.00 41.63 79 VAL B C 1
ATOM 3275 O O . VAL B 1 83 ? 18.342 82.068 65.754 1.00 42.25 79 VAL B O 1
ATOM 3279 N N . LEU B 1 84 ? 19.079 82.955 63.805 1.00 40.58 80 LEU B N 1
ATOM 3280 C CA . LEU B 1 84 ? 19.566 81.716 63.266 1.00 40.94 80 LEU B CA 1
ATOM 3281 C C . LEU B 1 84 ? 20.572 81.058 64.249 1.00 40.19 80 LEU B C 1
ATOM 3282 O O . LEU B 1 84 ? 20.456 79.857 64.537 1.00 39.68 80 LEU B O 1
ATOM 3287 N N . GLU B 1 85 ? 21.540 81.834 64.756 1.00 39.37 81 GLU B N 1
ATOM 3288 C CA . GLU B 1 85 ? 22.508 81.308 65.746 1.00 39.77 81 GLU B CA 1
ATOM 3289 C C . GLU B 1 85 ? 21.807 80.717 66.985 1.00 39.67 81 GLU B C 1
ATOM 3290 O O . GLU B 1 85 ? 22.235 79.678 67.494 1.00 38.56 81 GLU B O 1
ATOM 3296 N N . GLU B 1 86 ? 20.745 81.378 67.467 1.00 40.37 82 GLU B N 1
ATOM 3297 C CA . GLU B 1 86 ? 19.997 80.874 68.635 1.00 40.90 82 GLU B CA 1
ATOM 3298 C C . GLU B 1 86 ? 19.257 79.572 68.332 1.00 40.89 82 GLU B C 1
ATOM 3299 O O . GLU B 1 86 ? 19.245 78.684 69.164 1.00 41.59 82 GLU B O 1
ATOM 3305 N N . ILE B 1 87 ? 18.629 79.458 67.160 1.00 41.33 83 ILE B N 1
ATOM 3306 C CA . ILE B 1 87 ? 18.022 78.163 66.706 1.00 40.87 83 ILE B CA 1
ATOM 3307 C C . ILE B 1 87 ? 19.039 76.989 66.663 1.00 39.31 83 ILE B C 1
ATOM 3308 O O . ILE B 1 87 ? 18.807 75.937 67.269 1.00 38.89 83 ILE B O 1
ATOM 3313 N N . ALA B 1 88 ? 20.153 77.187 65.960 1.00 38.53 84 ALA B N 1
ATOM 3314 C CA . ALA B 1 88 ? 21.236 76.184 65.827 1.00 38.07 84 ALA B CA 1
ATOM 3315 C C . ALA B 1 88 ? 21.825 75.664 67.164 1.00 39.34 84 ALA B C 1
ATOM 3316 O O . ALA B 1 88 ? 22.286 74.494 67.243 1.00 38.66 84 ALA B O 1
ATOM 3318 N N . ALA B 1 89 ? 21.842 76.521 68.198 1.00 39.55 85 ALA B N 1
ATOM 3319 C CA . ALA B 1 89 ? 22.259 76.077 69.539 1.00 41.10 85 ALA B CA 1
ATOM 3320 C C . ALA B 1 89 ? 21.323 75.012 70.146 1.00 41.44 85 ALA B C 1
ATOM 3321 O O . ALA B 1 89 ? 21.744 74.265 71.041 1.00 41.97 85 ALA B O 1
ATOM 3323 N N . ARG B 1 90 ? 20.081 74.933 69.647 1.00 41.34 86 ARG B N 1
ATOM 3324 C CA . ARG B 1 90 ? 19.103 73.910 70.102 1.00 41.30 86 ARG B CA 1
ATOM 3325 C C . ARG B 1 90 ? 18.960 72.705 69.170 1.00 40.58 86 ARG B C 1
ATOM 3326 O O . ARG B 1 90 ? 18.807 71.595 69.644 1.00 40.77 86 ARG B O 1
ATOM 3334 N N . TRP B 1 91 ? 19.001 72.926 67.856 1.00 39.90 87 TRP B N 1
ATOM 3335 C CA . TRP B 1 91 ? 18.773 71.861 66.853 1.00 39.77 87 TRP B CA 1
ATOM 3336 C C . TRP B 1 91 ? 19.415 72.301 65.545 1.00 39.19 87 TRP B C 1
ATOM 3337 O O . TRP B 1 91 ? 18.818 73.069 64.803 1.00 40.01 87 TRP B O 1
ATOM 3348 N N . ALA B 1 92 ? 20.601 71.796 65.231 1.00 39.13 88 ALA B N 1
ATOM 3349 C CA . ALA B 1 92 ? 21.353 72.295 64.063 1.00 39.15 88 ALA B CA 1
ATOM 3350 C C . ALA B 1 92 ? 20.709 71.954 62.717 1.00 39.61 88 ALA B C 1
ATOM 3351 O O . ALA B 1 92 ? 20.731 72.759 61.789 1.00 40.21 88 ALA B O 1
ATOM 3353 N N . SER B 1 93 ? 20.170 70.755 62.594 1.00 39.59 89 SER B N 1
ATOM 3354 C CA . SER B 1 93 ? 19.576 70.339 61.331 1.00 41.51 89 SER B CA 1
ATOM 3355 C C . SER B 1 93 ? 18.331 71.189 60.950 1.00 41.32 89 SER B C 1
ATOM 3356 O O . SER B 1 93 ? 18.096 71.511 59.770 1.00 42.08 89 SER B O 1
ATOM 3359 N N . VAL B 1 94 ? 17.552 71.578 61.953 1.00 40.62 90 VAL B N 1
ATOM 3360 C CA . VAL B 1 94 ? 16.448 72.506 61.738 1.00 39.35 90 VAL B CA 1
ATOM 3361 C C . VAL B 1 94 ? 16.923 73.911 61.333 1.00 39.39 90 VAL B C 1
ATOM 3362 O O . VAL B 1 94 ? 16.318 74.528 60.467 1.00 39.85 90 VAL B O 1
ATOM 3366 N N . ALA B 1 95 ? 18.004 74.404 61.935 1.00 39.04 91 ALA B N 1
ATOM 3367 C CA . ALA B 1 95 ? 18.579 75.706 61.549 1.00 39.33 91 ALA B CA 1
ATOM 3368 C C . ALA B 1 95 ? 19.099 75.725 60.128 1.00 39.34 91 ALA B C 1
ATOM 3369 O O . ALA B 1 95 ? 18.912 76.721 59.400 1.00 39.71 91 ALA B O 1
ATOM 3371 N N . VAL B 1 96 ? 19.737 74.632 59.705 1.00 39.57 92 VAL B N 1
ATOM 3372 C CA . VAL B 1 96 ? 20.235 74.580 58.318 1.00 40.50 92 VAL B CA 1
ATOM 3373 C C . VAL B 1 96 ? 19.033 74.736 57.369 1.00 41.50 92 VAL B C 1
ATOM 3374 O O . VAL B 1 96 ? 19.088 75.522 56.440 1.00 42.80 92 VAL B O 1
ATOM 3378 N N . ALA B 1 97 ? 17.934 74.025 57.646 1.00 41.72 93 ALA B N 1
ATOM 3379 C CA . ALA B 1 97 ? 16.740 74.072 56.823 1.00 42.11 93 ALA B CA 1
ATOM 3380 C C . ALA B 1 97 ? 16.104 75.474 56.797 1.00 42.06 93 ALA B C 1
ATOM 3381 O O . ALA B 1 97 ? 15.572 75.880 55.772 1.00 42.22 93 ALA B O 1
ATOM 3383 N N . VAL B 1 98 ? 16.168 76.208 57.913 1.00 42.07 94 VAL B N 1
ATOM 3384 C CA . VAL B 1 98 ? 15.633 77.576 57.971 1.00 41.89 94 VAL B CA 1
ATOM 3385 C C . VAL B 1 98 ? 16.426 78.474 57.008 1.00 43.49 94 VAL B C 1
ATOM 3386 O O . VAL B 1 98 ? 15.841 79.249 56.222 1.00 44.20 94 VAL B O 1
ATOM 3390 N N . SER B 1 99 ? 17.755 78.313 57.027 1.00 43.85 95 SER B N 1
ATOM 3391 C CA . SER B 1 99 ? 18.661 79.014 56.085 1.00 44.10 95 SER B CA 1
ATOM 3392 C C . SER B 1 99 ? 18.409 78.659 54.610 1.00 44.11 95 SER B C 1
ATOM 3393 O O . SER B 1 99 ? 18.429 79.536 53.738 1.00 44.58 95 SER B O 1
ATOM 3396 N N . VAL B 1 100 ? 18.214 77.372 54.333 1.00 44.39 96 VAL B N 1
ATOM 3397 C CA . VAL B 1 100 ? 17.930 76.918 52.971 1.00 45.18 96 VAL B CA 1
ATOM 3398 C C . VAL B 1 100 ? 16.630 77.539 52.442 1.00 46.42 96 VAL B C 1
ATOM 3399 O O . VAL B 1 100 ? 16.565 77.958 51.292 1.00 46.96 96 VAL B O 1
ATOM 3403 N N . HIS B 1 101 ? 15.608 77.607 53.291 1.00 46.76 97 HIS B N 1
ATOM 3404 C CA . HIS B 1 101 ? 14.372 78.270 52.950 1.00 48.13 97 HIS B CA 1
ATOM 3405 C C . HIS B 1 101 ? 14.569 79.735 52.484 1.00 49.53 97 HIS B C 1
ATOM 3406 O O . HIS B 1 101 ? 13.935 80.164 51.528 1.00 49.48 97 HIS B O 1
ATOM 3413 N N . SER B 1 102 ? 15.411 80.516 53.166 1.00 51.07 98 SER B N 1
ATOM 3414 C CA . SER B 1 102 ? 15.760 81.872 52.680 1.00 52.90 98 SER B CA 1
ATOM 3415 C C . SER B 1 102 ? 16.348 81.914 51.256 1.00 53.50 98 SER B C 1
ATOM 3416 O O . SER B 1 102 ? 15.999 82.775 50.453 1.00 54.88 98 SER B O 1
ATOM 3419 N N . LEU B 1 103 ? 17.244 80.995 50.940 1.00 52.95 99 LEU B N 1
ATOM 3420 C CA . LEU B 1 103 ? 17.848 80.990 49.619 1.00 53.70 99 LEU B CA 1
ATOM 3421 C C . LEU B 1 103 ? 16.850 80.595 48.543 1.00 53.81 99 LEU B C 1
ATOM 3422 O O . LEU B 1 103 ? 16.899 81.086 47.411 1.00 53.42 99 LEU B O 1
ATOM 3427 N N . SER B 1 104 ? 15.952 79.689 48.902 1.00 53.95 100 SER B N 1
ATOM 3428 C CA . SER B 1 104 ? 15.002 79.138 47.945 1.00 54.45 100 SER B CA 1
ATOM 3429 C C . SER B 1 104 ? 14.083 80.216 47.358 1.00 54.71 100 SER B C 1
ATOM 3430 O O . SER B 1 104 ? 13.560 80.033 46.260 1.00 54.89 100 SER B O 1
ATOM 3433 N N . SER B 1 105 ? 13.905 81.331 48.075 1.00 54.31 101 SER B N 1
ATOM 3434 C CA . SER B 1 105 ? 13.035 82.410 47.603 1.00 55.33 101 SER B CA 1
ATOM 3435 C C . SER B 1 105 ? 13.747 83.583 46.928 1.00 55.54 101 SER B C 1
ATOM 3436 O O . SER B 1 105 ? 13.107 84.478 46.373 1.00 55.66 101 SER B O 1
ATOM 3439 N N . HIS B 1 106 ? 15.067 83.567 46.976 1.00 55.76 102 HIS B N 1
ATOM 3440 C CA . HIS B 1 106 ? 15.902 84.656 46.451 1.00 57.46 102 HIS B CA 1
ATOM 3441 C C . HIS B 1 106 ? 15.736 84.957 44.929 1.00 58.00 102 HIS B C 1
ATOM 3442 O O . HIS B 1 106 ? 15.599 86.121 44.557 1.00 58.29 102 HIS B O 1
ATOM 3449 N N . PRO B 1 107 ? 15.739 83.920 44.060 1.00 58.33 103 PRO B N 1
ATOM 3450 C CA . PRO B 1 107 ? 15.510 84.197 42.612 1.00 59.31 103 PRO B CA 1
ATOM 3451 C C . PRO B 1 107 ? 14.242 85.011 42.297 1.00 59.76 103 PRO B C 1
ATOM 3452 O O . PRO B 1 107 ? 14.311 86.066 41.648 1.00 60.39 103 PRO B O 1
ATOM 3456 N N . LEU B 1 108 ? 13.102 84.550 42.777 1.00 59.57 104 LEU B N 1
ATOM 3457 C CA . LEU B 1 108 ? 11.845 85.243 42.526 1.00 60.14 104 LEU B CA 1
ATOM 3458 C C . LEU B 1 108 ? 11.820 86.674 43.068 1.00 60.38 104 LEU B C 1
ATOM 3459 O O . LEU B 1 108 ? 11.257 87.565 42.439 1.00 61.07 104 LEU B O 1
ATOM 3464 N N . LEU B 1 109 ? 12.405 86.885 44.237 1.00 60.33 105 LEU B N 1
ATOM 3465 C CA . LEU B 1 109 ? 12.425 88.207 44.853 1.00 61.55 105 LEU B CA 1
ATOM 3466 C C . LEU B 1 109 ? 13.306 89.203 44.083 1.00 62.92 105 LEU B C 1
ATOM 3467 O O . LEU B 1 109 ? 12.951 90.383 43.959 1.00 63.25 105 LEU B O 1
ATOM 3472 N N . VAL B 1 110 ? 14.429 88.718 43.548 1.00 63.95 106 VAL B N 1
ATOM 3473 C CA . VAL B 1 110 ? 15.447 89.596 42.927 1.00 65.63 106 VAL B CA 1
ATOM 3474 C C . VAL B 1 110 ? 15.325 89.741 41.405 1.00 66.74 106 VAL B C 1
ATOM 3475 O O . VAL B 1 110 ? 15.642 90.797 40.864 1.00 67.74 106 VAL B O 1
ATOM 3479 N N . PHE B 1 111 ? 14.829 88.688 40.744 1.00 66.78 107 PHE B N 1
ATOM 3480 C CA . PHE B 1 111 ? 14.825 88.582 39.284 1.00 67.35 107 PHE B CA 1
ATOM 3481 C C . PHE B 1 111 ? 13.435 88.318 38.694 1.00 67.82 107 PHE B C 1
ATOM 3482 O O . PHE B 1 111 ? 13.250 88.410 37.473 1.00 68.10 107 PHE B O 1
ATOM 3490 N N . GLY B 1 112 ? 12.464 87.977 39.547 1.00 67.14 108 GLY B N 1
ATOM 3491 C CA . GLY B 1 112 ? 11.092 87.733 39.075 1.00 67.39 108 GLY B CA 1
ATOM 3492 C C . GLY B 1 112 ? 10.345 88.980 38.603 1.00 68.34 108 GLY B C 1
ATOM 3493 O O . GLY B 1 112 ? 10.601 90.105 39.056 1.00 67.37 108 GLY B O 1
ATOM 3494 N N . THR B 1 113 ? 9.400 88.762 37.696 1.00 69.77 109 THR B N 1
ATOM 3495 C CA . THR B 1 113 ? 8.524 89.812 37.191 1.00 71.66 109 THR B CA 1
ATOM 3496 C C . THR B 1 113 ? 7.490 90.232 38.275 1.00 72.27 109 THR B C 1
ATOM 3497 O O . THR B 1 113 ? 7.253 89.500 39.250 1.00 71.34 109 THR B O 1
ATOM 3501 N N . GLU B 1 114 ? 6.888 91.411 38.133 1.00 74.03 110 GLU B N 1
ATOM 3502 C CA . GLU B 1 114 ? 5.883 91.881 39.103 1.00 74.65 110 GLU B CA 1
ATOM 3503 C C . GLU B 1 114 ? 4.661 90.935 39.206 1.00 74.13 110 GLU B C 1
ATOM 3504 O O . GLU B 1 114 ? 4.098 90.727 40.292 1.00 73.20 110 GLU B O 1
ATOM 3510 N N . GLU B 1 115 ? 4.285 90.353 38.069 1.00 74.43 111 GLU B N 1
ATOM 3511 C CA . GLU B 1 115 ? 3.216 89.360 37.975 1.00 74.23 111 GLU B CA 1
ATOM 3512 C C . GLU B 1 115 ? 3.538 88.055 38.743 1.00 72.11 111 GLU B C 1
ATOM 3513 O O . GLU B 1 115 ? 2.661 87.517 39.435 1.00 71.36 111 GLU B O 1
ATOM 3519 N N . GLN B 1 116 ? 4.777 87.568 38.614 1.00 70.41 112 GLN B N 1
ATOM 3520 C CA . GLN B 1 116 ? 5.258 86.330 39.276 1.00 68.16 112 GLN B CA 1
ATOM 3521 C C . GLN B 1 116 ? 5.294 86.465 40.814 1.00 66.82 112 GLN B C 1
ATOM 3522 O O . GLN B 1 116 ? 4.953 85.531 41.552 1.00 64.89 112 GLN B O 1
ATOM 3528 N N . LYS B 1 117 ? 5.703 87.634 41.289 1.00 66.52 113 LYS B N 1
ATOM 3529 C CA . LYS B 1 117 ? 5.781 87.879 42.728 1.00 66.08 113 LYS B CA 1
ATOM 3530 C C . LYS B 1 117 ? 4.394 87.962 43.429 1.00 65.72 113 LYS B C 1
ATOM 3531 O O . LYS B 1 117 ? 4.232 87.446 44.552 1.00 64.41 113 LYS B O 1
ATOM 3537 N N . LYS B 1 118 ? 3.412 88.585 42.756 1.00 65.67 114 LYS B N 1
ATOM 3538 C CA . LYS B 1 118 ? 2.036 88.677 43.268 1.00 65.42 114 LYS B CA 1
ATOM 3539 C C . LYS B 1 118 ? 1.386 87.305 43.318 1.00 63.68 114 LYS B C 1
ATOM 3540 O O . LYS B 1 118 ? 0.619 87.006 44.230 1.00 63.79 114 LYS B O 1
ATOM 3546 N N . ARG B 1 119 ? 1.703 86.470 42.341 1.00 62.27 115 ARG B N 1
ATOM 3547 C CA . ARG B 1 119 ? 1.204 85.110 42.304 1.00 61.36 115 ARG B CA 1
ATOM 3548 C C . ARG B 1 119 ? 1.686 84.237 43.492 1.00 60.28 115 ARG B C 1
ATOM 3549 O O . ARG B 1 119 ? 0.843 83.613 44.170 1.00 58.96 115 ARG B O 1
ATOM 3557 N N . TRP B 1 120 ? 3.007 84.225 43.767 1.00 58.78 116 TRP B N 1
ATOM 3558 C CA . TRP B 1 120 ? 3.602 83.199 44.638 1.00 57.50 116 TRP B CA 1
ATOM 3559 C C . TRP B 1 120 ? 4.287 83.616 45.948 1.00 56.76 116 TRP B C 1
ATOM 3560 O O . TRP B 1 120 ? 4.279 82.855 46.917 1.00 55.63 116 TRP B O 1
ATOM 3571 N N . LEU B 1 121 ? 4.907 84.789 45.981 1.00 56.97 117 LEU B N 1
ATOM 3572 C CA . LEU B 1 121 ? 5.642 85.230 47.189 1.00 56.42 117 LEU B CA 1
ATOM 3573 C C . LEU B 1 121 ? 4.860 85.270 48.508 1.00 56.65 117 LEU B C 1
ATOM 3574 O O . LEU B 1 121 ? 5.359 84.766 49.537 1.00 56.18 117 LEU B O 1
ATOM 3579 N N . PRO B 1 122 ? 3.643 85.865 48.507 1.00 57.25 118 PRO B N 1
ATOM 3580 C CA . PRO B 1 122 ? 2.928 85.884 49.786 1.00 56.70 118 PRO B CA 1
ATOM 3581 C C . PRO B 1 122 ? 2.851 84.505 50.422 1.00 55.95 118 PRO B C 1
ATOM 3582 O O . PRO B 1 122 ? 3.056 84.392 51.642 1.00 55.44 118 PRO B O 1
ATOM 3586 N N . GLY B 1 123 ? 2.575 83.481 49.601 1.00 55.70 119 GLY B N 1
ATOM 3587 C CA . GLY B 1 123 ? 2.447 82.097 50.053 1.00 55.06 119 GLY B CA 1
ATOM 3588 C C . GLY B 1 123 ? 3.760 81.548 50.588 1.00 54.88 119 GLY B C 1
ATOM 3589 O O . GLY B 1 123 ? 3.796 80.969 51.671 1.00 54.55 119 GLY B O 1
ATOM 3590 N N . MET B 1 124 ? 4.833 81.735 49.822 1.00 55.07 120 MET B N 1
ATOM 3591 C CA . MET B 1 124 ? 6.185 81.339 50.216 1.00 55.10 120 MET B CA 1
ATOM 3592 C C . MET B 1 124 ? 6.630 81.950 51.567 1.00 54.15 120 MET B C 1
ATOM 3593 O O . MET B 1 124 ? 7.253 81.270 52.375 1.00 53.21 120 MET B O 1
ATOM 3598 N N . LEU B 1 125 ? 6.271 83.215 51.814 1.00 53.89 121 LEU B N 1
ATOM 3599 C CA . LEU B 1 125 ? 6.648 83.936 53.046 1.00 53.05 121 LEU B CA 1
ATOM 3600 C C . LEU B 1 125 ? 5.564 84.012 54.125 1.00 53.74 121 LEU B C 1
ATOM 3601 O O . LEU B 1 125 ? 5.719 84.762 55.097 1.00 54.15 121 LEU B O 1
ATOM 3606 N N . SER B 1 126 ? 4.478 83.256 53.962 1.00 54.16 122 SER B N 1
ATOM 3607 C CA . SER B 1 126 ? 3.373 83.237 54.953 1.00 54.71 122 SER B CA 1
ATOM 3608 C C . SER B 1 126 ? 3.766 82.528 56.239 1.00 54.70 122 SER B C 1
ATOM 3609 O O . SER B 1 126 ? 3.253 82.850 57.299 1.00 54.93 122 SER B O 1
ATOM 3612 N N . GLY B 1 127 ? 4.665 81.552 56.139 1.00 54.68 123 GLY B N 1
ATOM 3613 C CA . GLY B 1 127 ? 5.018 80.730 57.297 1.00 54.59 123 GLY B CA 1
ATOM 3614 C C . GLY B 1 127 ? 4.422 79.324 57.282 1.00 54.74 123 GLY B C 1
ATOM 3615 O O . GLY B 1 127 ? 4.777 78.515 58.141 1.00 54.17 123 GLY B O 1
ATOM 3616 N N . GLU B 1 128 ? 3.541 79.044 56.305 1.00 55.12 124 GLU B N 1
ATOM 3617 C CA . GLU B 1 128 ? 2.830 77.748 56.140 1.00 55.94 124 GLU B CA 1
ATOM 3618 C C . GLU B 1 128 ? 3.542 76.815 55.136 1.00 55.49 124 GLU B C 1
ATOM 3619 O O . GLU B 1 128 ? 3.262 75.620 55.087 1.00 54.94 124 GLU B O 1
ATOM 3625 N N . GLN B 1 129 ? 4.428 77.386 54.321 1.00 55.26 125 GLN B N 1
ATOM 3626 C CA . GLN B 1 129 ? 5.199 76.636 53.325 1.00 55.30 125 GLN B CA 1
ATOM 3627 C C . GLN B 1 129 ? 6.688 76.470 53.731 1.00 54.94 125 GLN B C 1
ATOM 3628 O O . GLN B 1 129 ? 7.211 77.187 54.601 1.00 53.64 125 GLN B O 1
ATOM 3634 N N . ILE B 1 130 ? 7.364 75.526 53.084 1.00 54.66 126 ILE B N 1
ATOM 3635 C CA . ILE B 1 130 ? 8.790 75.395 53.259 1.00 54.94 126 ILE B CA 1
ATOM 3636 C C . ILE B 1 130 ? 9.439 75.109 51.876 1.00 54.87 126 ILE B C 1
ATOM 3637 O O . ILE B 1 130 ? 8.893 74.332 51.088 1.00 55.14 126 ILE B O 1
ATOM 3642 N N . GLY B 1 131 ? 10.552 75.789 51.577 1.00 54.35 127 GLY B N 1
ATOM 3643 C CA . GLY B 1 131 ? 11.213 75.716 50.261 1.00 55.63 127 GLY B CA 1
ATOM 3644 C C . GLY B 1 131 ? 12.565 75.007 50.230 1.00 55.98 127 GLY B C 1
ATOM 3645 O O . GLY B 1 131 ? 13.262 74.918 51.242 1.00 55.54 127 GLY B O 1
ATOM 3646 N N . ALA B 1 132 ? 12.946 74.491 49.077 1.00 57.35 128 ALA B N 1
ATOM 3647 C CA . ALA B 1 132 ? 14.230 73.797 48.980 1.00 59.00 128 ALA B CA 1
ATOM 3648 C C . ALA B 1 132 ? 15.064 74.303 47.795 1.00 60.64 128 ALA B C 1
ATOM 3649 O O . ALA B 1 132 ? 14.532 74.962 46.892 1.00 61.31 128 ALA B O 1
ATOM 3651 N N . TYR B 1 133 ? 16.361 74.003 47.792 1.00 62.42 129 TYR B N 1
ATOM 3652 C CA . TYR B 1 133 ? 17.281 74.592 46.805 1.00 64.94 129 TYR B CA 1
ATOM 3653 C C . TYR B 1 133 ? 18.050 73.500 46.039 1.00 67.10 129 TYR B C 1
ATOM 3654 O O . TYR B 1 133 ? 18.711 72.648 46.658 1.00 67.62 129 TYR B O 1
ATOM 3663 N N . SER B 1 134 ? 17.997 73.546 44.704 1.00 69.14 130 SER B N 1
ATOM 3664 C CA . SER B 1 134 ? 18.393 72.393 43.886 1.00 71.90 130 SER B CA 1
ATOM 3665 C C . SER B 1 134 ? 19.284 72.701 42.658 1.00 73.89 130 SER B C 1
ATOM 3666 O O . SER B 1 134 ? 18.783 73.017 41.556 1.00 74.77 130 SER B O 1
ATOM 3669 N N . LEU B 1 135 ? 20.598 72.577 42.852 1.00 74.73 131 LEU B N 1
ATOM 3670 C CA . LEU B 1 135 ? 21.577 73.012 41.859 1.00 76.69 131 LEU B CA 1
ATOM 3671 C C . LEU B 1 135 ? 22.670 71.967 41.644 1.00 77.98 131 LEU B C 1
ATOM 3672 O O . LEU B 1 135 ? 23.102 71.735 40.512 1.00 79.65 131 LEU B O 1
ATOM 3677 N N . SER B 1 136 ? 23.115 71.356 42.739 1.00 78.27 132 SER B N 1
ATOM 3678 C CA . SER B 1 136 ? 24.113 70.287 42.727 1.00 79.43 132 SER B CA 1
ATOM 3679 C C . SER B 1 136 ? 23.665 69.064 41.936 1.00 80.59 132 SER B C 1
ATOM 3680 O O . SER B 1 136 ? 22.467 68.777 41.847 1.00 80.33 132 SER B O 1
ATOM 3683 N N . GLU B 1 137 ? 24.643 68.347 41.382 1.00 82.11 133 GLU B N 1
ATOM 3684 C CA . GLU B 1 137 ? 24.407 67.132 40.585 1.00 84.03 133 GLU B CA 1
ATOM 3685 C C . GLU B 1 137 ? 25.515 66.080 40.835 1.00 84.94 133 GLU B C 1
ATOM 3686 O O . GLU B 1 137 ? 26.572 66.419 41.376 1.00 84.40 133 GLU B O 1
ATOM 3688 N N . PRO B 1 138 ? 25.271 64.797 40.460 1.00 86.40 134 PRO B N 1
ATOM 3689 C CA . PRO B 1 138 ? 26.301 63.766 40.666 1.00 87.15 134 PRO B CA 1
ATOM 3690 C C . PRO B 1 138 ? 27.215 63.576 39.447 1.00 88.37 134 PRO B C 1
ATOM 3691 O O . PRO B 1 138 ? 28.170 64.336 39.260 1.00 88.41 134 PRO B O 1
ATOM 3695 N N . ARG B 1 148 ? 24.489 69.010 33.856 1.00 80.44 144 ARG B N 1
ATOM 3696 C CA . ARG B 1 148 ? 24.050 68.228 32.699 1.00 82.31 144 ARG B CA 1
ATOM 3697 C C . ARG B 1 148 ? 22.519 67.957 32.620 1.00 82.62 144 ARG B C 1
ATOM 3698 O O . ARG B 1 148 ? 22.056 67.336 31.649 1.00 84.12 144 ARG B O 1
ATOM 3700 N N . CYS B 1 149 ? 21.753 68.398 33.632 1.00 81.31 145 CYS B N 1
ATOM 3701 C CA . CYS B 1 149 ? 20.275 68.355 33.625 1.00 81.03 145 CYS B CA 1
ATOM 3702 C C . CYS B 1 149 ? 19.717 69.419 32.664 1.00 81.49 145 CYS B C 1
ATOM 3703 O O . CYS B 1 149 ? 20.024 70.601 32.781 1.00 80.81 145 CYS B O 1
ATOM 3706 N N . ALA B 1 150 ? 18.891 69.000 31.712 1.00 82.72 146 ALA B N 1
ATOM 3707 C CA . ALA B 1 150 ? 18.550 69.864 30.583 1.00 83.75 146 ALA B CA 1
ATOM 3708 C C . ALA B 1 150 ? 17.062 70.169 30.441 1.00 83.96 146 ALA B C 1
ATOM 3709 O O . ALA B 1 150 ? 16.215 69.304 30.662 1.00 84.14 146 ALA B O 1
ATOM 3711 N N . ALA B 1 151 ? 16.760 71.403 30.052 1.00 84.26 147 ALA B N 1
ATOM 3712 C CA . ALA B 1 151 ? 15.397 71.785 29.687 1.00 85.18 147 ALA B CA 1
ATOM 3713 C C . ALA B 1 151 ? 15.317 72.123 28.194 1.00 86.73 147 ALA B C 1
ATOM 3714 O O . ALA B 1 151 ? 15.953 73.070 27.738 1.00 87.27 147 ALA B O 1
ATOM 3716 N N . THR B 1 152 ? 14.550 71.350 27.432 1.00 88.10 148 THR B N 1
ATOM 3717 C CA . THR B 1 152 ? 14.436 71.594 25.987 1.00 89.96 148 THR B CA 1
ATOM 3718 C C . THR B 1 152 ? 13.138 72.351 25.657 1.00 90.23 148 THR B C 1
ATOM 3719 O O . THR B 1 152 ? 12.076 72.025 26.202 1.00 89.61 148 THR B O 1
ATOM 3723 N N . PRO B 1 153 ? 13.220 73.381 24.796 1.00 91.00 149 PRO B N 1
ATOM 3724 C CA . PRO B 1 153 ? 12.036 74.146 24.378 1.00 91.63 149 PRO B CA 1
ATOM 3725 C C . PRO B 1 153 ? 10.854 73.294 23.869 1.00 92.73 149 PRO B C 1
ATOM 3726 O O . PRO B 1 153 ? 11.052 72.193 23.358 1.00 93.56 149 PRO B O 1
ATOM 3730 N N . THR B 1 154 ? 9.640 73.803 24.046 1.00 92.66 150 THR B N 1
ATOM 3731 C CA . THR B 1 154 ? 8.428 73.206 23.468 1.00 94.29 150 THR B CA 1
ATOM 3732 C C . THR B 1 154 ? 7.349 74.275 23.394 1.00 94.25 150 THR B C 1
ATOM 3733 O O . THR B 1 154 ? 7.522 75.376 23.924 1.00 93.64 150 THR B O 1
ATOM 3737 N N . ASP B 1 155 ? 6.253 73.959 22.716 1.00 95.34 151 ASP B N 1
ATOM 3738 C CA . ASP B 1 155 ? 5.140 74.882 22.589 1.00 95.57 151 ASP B CA 1
ATOM 3739 C C . ASP B 1 155 ? 4.561 75.300 23.943 1.00 93.48 151 ASP B C 1
ATOM 3740 O O . ASP B 1 155 ? 3.951 74.491 24.666 1.00 92.81 151 ASP B O 1
ATOM 3745 N N . GLY B 1 156 ? 4.756 76.573 24.273 1.00 92.04 152 GLY B N 1
ATOM 3746 C CA . GLY B 1 156 ? 4.241 77.133 25.516 1.00 89.35 152 GLY B CA 1
ATOM 3747 C C . GLY B 1 156 ? 5.107 76.901 26.749 1.00 86.80 152 GLY B C 1
ATOM 3748 O O . GLY B 1 156 ? 4.705 77.282 27.841 1.00 86.01 152 GLY B O 1
ATOM 3749 N N . GLY B 1 157 ? 6.279 76.282 26.591 1.00 85.55 153 GLY B N 1
ATOM 3750 C CA . GLY B 1 157 ? 7.156 76.020 27.745 1.00 82.49 153 GLY B CA 1
ATOM 3751 C C . GLY B 1 157 ? 8.405 75.182 27.515 1.00 81.36 153 GLY B C 1
ATOM 3752 O O . GLY B 1 157 ? 9.099 75.356 26.517 1.00 81.76 153 GLY B O 1
ATOM 3753 N N . TYR B 1 158 ? 8.688 74.287 28.470 1.00 79.47 154 TYR B N 1
ATOM 3754 C CA . TYR B 1 158 ? 9.894 73.450 28.468 1.00 78.27 154 TYR B CA 1
ATOM 3755 C C . TYR B 1 158 ? 9.630 72.022 28.939 1.00 77.70 154 TYR B C 1
ATOM 3756 O O . TYR B 1 158 ? 8.704 71.771 29.701 1.00 76.62 154 TYR B O 1
ATOM 3765 N N . VAL B 1 159 ? 10.476 71.101 28.489 1.00 78.07 155 VAL B N 1
ATOM 3766 C CA . VAL B 1 159 ? 10.480 69.724 28.961 1.00 77.99 155 VAL B CA 1
ATOM 3767 C C . VAL B 1 159 ? 11.827 69.445 29.648 1.00 77.25 155 VAL B C 1
ATOM 3768 O O . VAL B 1 159 ? 12.888 69.745 29.093 1.00 77.78 155 VAL B O 1
ATOM 3772 N N . ILE B 1 160 ? 11.780 68.870 30.850 1.00 76.00 156 ILE B N 1
ATOM 3773 C CA . ILE B 1 160 ? 12.981 68.645 31.666 1.00 74.96 156 ILE B CA 1
ATOM 3774 C C . ILE B 1 160 ? 13.368 67.175 31.763 1.00 75.04 156 ILE B C 1
ATOM 3775 O O . ILE B 1 160 ? 12.528 66.309 32.029 1.00 74.93 156 ILE B O 1
ATOM 3780 N N . ASN B 1 161 ? 14.656 66.913 31.576 1.00 74.98 157 ASN B N 1
ATOM 3781 C CA . ASN B 1 161 ? 15.219 65.576 31.719 1.00 75.77 157 ASN B CA 1
ATOM 3782 C C . ASN B 1 161 ? 16.557 65.600 32.448 1.00 74.83 157 ASN B C 1
ATOM 3783 O O . ASN B 1 161 ? 17.435 66.395 32.102 1.00 74.92 157 ASN B O 1
ATOM 3788 N N . GLY B 1 162 ? 16.718 64.707 33.422 1.00 74.34 158 GLY B N 1
ATOM 3789 C CA . GLY B 1 162 ? 17.984 64.577 34.158 1.00 74.29 158 GLY B CA 1
ATOM 3790 C C . GLY B 1 162 ? 17.868 64.482 35.674 1.00 73.08 158 GLY B C 1
ATOM 3791 O O . GLY B 1 162 ? 16.753 64.424 36.223 1.00 73.06 158 GLY B O 1
ATOM 3792 N N . SER B 1 163 ? 19.022 64.506 36.337 1.00 72.21 159 SER B N 1
ATOM 3793 C CA . SER B 1 163 ? 19.163 64.145 37.756 1.00 71.35 159 SER B CA 1
ATOM 3794 C C . SER B 1 163 ? 19.799 65.258 38.571 1.00 69.45 159 SER B C 1
ATOM 3795 O O . SER B 1 163 ? 20.559 66.062 38.046 1.00 68.72 159 SER B O 1
ATOM 3798 N N . LYS B 1 164 ? 19.471 65.281 39.865 1.00 68.29 160 LYS B N 1
ATOM 3799 C CA . LYS B 1 164 ? 19.980 66.267 40.819 1.00 66.69 160 LYS B CA 1
ATOM 3800 C C . LYS B 1 164 ? 20.358 65.593 42.139 1.00 66.06 160 LYS B C 1
ATOM 3801 O O . LYS B 1 164 ? 19.778 64.581 42.500 1.00 66.93 160 LYS B O 1
ATOM 3807 N N . SER B 1 165 ? 21.330 66.134 42.860 1.00 65.15 161 SER B N 1
ATOM 3808 C CA . SER B 1 165 ? 21.749 65.514 44.127 1.00 64.73 161 SER B CA 1
ATOM 3809 C C . SER B 1 165 ? 21.788 66.476 45.314 1.00 62.83 161 SER B C 1
ATOM 3810 O O . SER B 1 165 ? 21.768 67.675 45.130 1.00 62.66 161 SER B O 1
ATOM 3813 N N . TRP B 1 166 ? 21.836 65.928 46.525 1.00 62.77 162 TRP B N 1
ATOM 3814 C CA . TRP B 1 166 ? 22.013 66.695 47.789 1.00 62.32 162 TRP B CA 1
ATOM 3815 C C . TRP B 1 166 ? 20.982 67.806 48.035 1.00 60.73 162 TRP B C 1
ATOM 3816 O O . TRP B 1 166 ? 21.333 68.933 48.365 1.00 61.04 162 TRP B O 1
ATOM 3827 N N . ILE B 1 167 ? 19.711 67.487 47.870 1.00 59.78 163 ILE B N 1
ATOM 3828 C CA . ILE B 1 167 ? 18.658 68.469 48.096 1.00 58.20 163 ILE B CA 1
ATOM 3829 C C . ILE B 1 167 ? 18.177 68.345 49.524 1.00 56.32 163 ILE B C 1
ATOM 3830 O O . ILE B 1 167 ? 17.640 67.310 49.882 1.00 56.55 163 ILE B O 1
ATOM 3835 N N . THR B 1 168 ? 18.397 69.388 50.326 1.00 54.47 164 THR B N 1
ATOM 3836 C CA . THR B 1 168 ? 17.890 69.472 51.708 1.00 53.72 164 THR B CA 1
ATOM 3837 C C . THR B 1 168 ? 16.384 69.660 51.673 1.00 53.57 164 THR B C 1
ATOM 3838 O O . THR B 1 168 ? 15.909 70.515 50.934 1.00 53.72 164 THR B O 1
ATOM 3842 N N . HIS B 1 169 ? 15.655 68.899 52.497 1.00 52.99 165 HIS B N 1
ATOM 3843 C CA . HIS B 1 169 ? 14.180 68.847 52.476 1.00 52.85 165 HIS B CA 1
ATOM 3844 C C . HIS B 1 169 ? 13.598 68.112 51.237 1.00 53.85 165 HIS B C 1
ATOM 3845 O O . HIS B 1 169 ? 12.383 68.138 51.012 1.00 53.65 165 HIS B O 1
ATOM 3852 N N . GLY B 1 170 ? 14.460 67.465 50.439 1.00 54.56 166 GLY B N 1
ATOM 3853 C CA . GLY B 1 170 ? 14.012 66.681 49.258 1.00 54.72 166 GLY B CA 1
ATOM 3854 C C . GLY B 1 170 ? 12.878 65.699 49.561 1.00 55.07 166 GLY B C 1
ATOM 3855 O O . GLY B 1 170 ? 12.970 64.901 50.501 1.00 54.31 166 GLY B O 1
ATOM 3856 N N . GLY B 1 171 ? 11.800 65.766 48.774 1.00 55.82 167 GLY B N 1
ATOM 3857 C CA . GLY B 1 171 ? 10.587 64.953 49.020 1.00 56.22 167 GLY B CA 1
ATOM 3858 C C . GLY B 1 171 ? 9.582 65.554 50.009 1.00 56.33 167 GLY B C 1
ATOM 3859 O O . GLY B 1 171 ? 8.456 65.064 50.117 1.00 57.40 167 GLY B O 1
ATOM 3860 N N . LYS B 1 172 ? 9.962 66.616 50.727 1.00 54.90 168 LYS B N 1
ATOM 3861 C CA . LYS B 1 172 ? 9.113 67.172 51.771 1.00 54.96 168 LYS B CA 1
ATOM 3862 C C . LYS B 1 172 ? 8.792 68.651 51.589 1.00 54.27 168 LYS B C 1
ATOM 3863 O O . LYS B 1 172 ? 8.091 69.233 52.412 1.00 54.06 168 LYS B O 1
ATOM 3869 N N . ALA B 1 173 ? 9.349 69.275 50.564 1.00 53.52 169 ALA B N 1
ATOM 3870 C CA . ALA B 1 173 ? 9.176 70.707 50.390 1.00 53.01 169 ALA B CA 1
ATOM 3871 C C . ALA B 1 173 ? 7.913 71.035 49.592 1.00 53.16 169 ALA B C 1
ATOM 3872 O O . ALA B 1 173 ? 7.404 70.190 48.845 1.00 53.35 169 ALA B O 1
ATOM 3874 N N . ASP B 1 174 ? 7.412 72.255 49.783 1.00 52.92 170 ASP B N 1
ATOM 3875 C CA . ASP B 1 174 ? 6.310 72.801 48.973 1.00 53.92 170 ASP B CA 1
ATOM 3876 C C . ASP B 1 174 ? 6.714 73.271 47.563 1.00 53.90 170 ASP B C 1
ATOM 3877 O O . ASP B 1 174 ? 5.876 73.272 46.637 1.00 54.09 170 ASP B O 1
ATOM 3882 N N . PHE B 1 175 ? 7.974 73.690 47.412 1.00 53.16 171 PHE B N 1
ATOM 3883 C CA . PHE B 1 175 ? 8.510 74.199 46.146 1.00 53.19 171 PHE B CA 1
ATOM 3884 C C . PHE B 1 175 ? 10.041 74.019 46.084 1.00 54.07 171 PHE B C 1
ATOM 3885 O O . PHE B 1 175 ? 10.696 73.880 47.133 1.00 53.41 171 PHE B O 1
ATOM 3893 N N . TYR B 1 176 ? 10.580 74.041 44.861 1.00 54.50 172 TYR B N 1
ATOM 3894 C CA . TYR B 1 176 ? 11.974 73.743 44.567 1.00 56.03 172 TYR B CA 1
ATOM 3895 C C . TYR B 1 176 ? 12.486 74.783 43.585 1.00 57.57 172 TYR B C 1
ATOM 3896 O O . TYR B 1 176 ? 11.799 75.133 42.625 1.00 58.03 172 TYR B O 1
ATOM 3905 N N . THR B 1 177 ? 13.680 75.292 43.854 1.00 58.25 173 THR B N 1
ATOM 3906 C CA . THR B 1 177 ? 14.363 76.188 42.937 1.00 60.09 173 THR B CA 1
ATOM 3907 C C . THR B 1 177 ? 15.351 75.354 42.109 1.00 61.25 173 THR B C 1
ATOM 3908 O O . THR B 1 177 ? 16.205 74.674 42.659 1.00 61.23 173 THR B O 1
ATOM 3912 N N . LEU B 1 178 ? 15.195 75.382 40.786 1.00 62.85 174 LEU B N 1
ATOM 3913 C CA . LEU B 1 178 ? 15.941 74.505 39.893 1.00 64.35 174 LEU B CA 1
ATOM 3914 C C . LEU B 1 178 ? 16.781 75.288 38.872 1.00 65.35 174 LEU B C 1
ATOM 3915 O O . LEU B 1 178 ? 16.359 76.347 38.382 1.00 65.76 174 LEU B O 1
ATOM 3920 N N . PHE B 1 179 ? 17.970 74.749 38.576 1.00 65.68 175 PHE B N 1
ATOM 3921 C CA . PHE B 1 179 ? 18.888 75.267 37.550 1.00 66.45 175 PHE B CA 1
ATOM 3922 C C . PHE B 1 179 ? 19.145 74.132 36.556 1.00 67.64 175 PHE B C 1
ATOM 3923 O O . PHE B 1 179 ? 19.501 73.020 36.958 1.00 67.13 175 PHE B O 1
ATOM 3931 N N . ALA B 1 180 ? 18.931 74.425 35.267 1.00 69.11 176 ALA B N 1
ATOM 3932 C CA . ALA B 1 180 ? 18.924 73.433 34.180 1.00 70.65 176 ALA B CA 1
ATOM 3933 C C . ALA B 1 180 ? 19.390 74.076 32.862 1.00 71.98 176 ALA B C 1
ATOM 3934 O O . ALA B 1 180 ? 19.257 75.297 32.678 1.00 72.30 176 ALA B O 1
ATOM 3936 N N . ARG B 1 181 ? 19.930 73.268 31.953 1.00 73.10 177 ARG B N 1
ATOM 3937 C CA . ARG B 1 181 ? 20.600 73.803 30.762 1.00 74.68 177 ARG B CA 1
ATOM 3938 C C . ARG B 1 181 ? 19.665 74.089 29.574 1.00 76.24 177 ARG B C 1
ATOM 3939 O O . ARG B 1 181 ? 18.925 73.210 29.130 1.00 76.39 177 ARG B O 1
ATOM 3941 N N . THR B 1 182 ? 19.733 75.323 29.062 1.00 77.27 178 THR B N 1
ATOM 3942 C CA . THR B 1 182 ? 18.878 75.790 27.954 1.00 78.55 178 THR B CA 1
ATOM 3943 C C . THR B 1 182 ? 19.590 76.084 26.616 1.00 80.45 178 THR B C 1
ATOM 3944 O O . THR B 1 182 ? 20.688 76.659 26.571 1.00 80.84 178 THR B O 1
ATOM 3948 N N . GLY B 1 185 ? 26.352 78.369 26.134 1.00 90.68 181 GLY B N 1
ATOM 3949 C CA . GLY B 1 185 ? 27.636 78.240 26.834 1.00 91.69 181 GLY B CA 1
ATOM 3950 C C . GLY B 1 185 ? 27.758 79.089 28.105 1.00 90.72 181 GLY B C 1
ATOM 3951 O O . GLY B 1 185 ? 27.500 78.611 29.227 1.00 89.39 181 GLY B O 1
ATOM 3952 N N . SER B 1 186 ? 28.171 80.345 27.928 1.00 91.22 182 SER B N 1
ATOM 3953 C CA . SER B 1 186 ? 28.160 81.348 28.996 1.00 90.08 182 SER B CA 1
ATOM 3954 C C . SER B 1 186 ? 26.727 81.515 29.514 1.00 89.20 182 SER B C 1
ATOM 3955 O O . SER B 1 186 ? 26.415 81.187 30.662 1.00 88.52 182 SER B O 1
ATOM 3958 N N . ARG B 1 187 ? 25.860 82.013 28.644 1.00 89.32 183 ARG B N 1
ATOM 3959 C CA . ARG B 1 187 ? 24.458 82.191 28.941 1.00 87.96 183 ARG B CA 1
ATOM 3960 C C . ARG B 1 187 ? 23.655 80.962 28.478 1.00 87.02 183 ARG B C 1
ATOM 3961 O O . ARG B 1 187 ? 22.683 81.083 27.717 1.00 87.70 183 ARG B O 1
ATOM 3969 N N . GLY B 1 188 ? 24.063 79.782 28.942 1.00 85.24 184 GLY B N 1
ATOM 3970 C CA . GLY B 1 188 ? 23.418 78.524 28.558 1.00 83.76 184 GLY B CA 1
ATOM 3971 C C . GLY B 1 188 ? 22.553 77.878 29.632 1.00 81.75 184 GLY B C 1
ATOM 3972 O O . GLY B 1 188 ? 22.068 76.751 29.443 1.00 81.82 184 GLY B O 1
ATOM 3973 N N . VAL B 1 189 ? 22.349 78.585 30.752 1.00 79.47 185 VAL B N 1
ATOM 3974 C CA . VAL B 1 189 ? 21.570 78.068 31.899 1.00 76.95 185 VAL B CA 1
ATOM 3975 C C . VAL B 1 189 ? 20.350 78.938 32.237 1.00 75.68 185 VAL B C 1
ATOM 3976 O O . VAL B 1 189 ? 20.351 80.165 32.022 1.00 75.37 185 VAL B O 1
ATOM 3980 N N . SER B 1 190 ? 19.312 78.277 32.752 1.00 73.77 186 SER B N 1
ATOM 3981 C CA . SER B 1 190 ? 18.072 78.922 33.144 1.00 72.24 186 SER B CA 1
ATOM 3982 C C . SER B 1 190 ? 17.571 78.443 34.526 1.00 70.36 186 SER B C 1
ATOM 3983 O O . SER B 1 190 ? 17.883 77.328 34.960 1.00 69.48 186 SER B O 1
ATOM 3986 N N . CYS B 1 191 ? 16.812 79.304 35.205 1.00 69.26 187 CYS B N 1
ATOM 3987 C CA . CYS B 1 191 ? 16.300 79.054 36.571 1.00 67.64 187 CYS B CA 1
ATOM 3988 C C . CYS B 1 191 ? 14.782 78.789 36.578 1.00 67.24 187 CYS B C 1
ATOM 3989 O O . CYS B 1 191 ? 14.039 79.508 35.918 1.00 67.88 187 CYS B O 1
ATOM 3992 N N . PHE B 1 192 ? 14.332 77.792 37.349 1.00 66.19 188 PHE B N 1
ATOM 3993 C CA . PHE B 1 192 ? 12.893 77.465 37.491 1.00 64.92 188 PHE B CA 1
ATOM 3994 C C . PHE B 1 192 ? 12.345 77.358 38.930 1.00 63.30 188 PHE B C 1
ATOM 3995 O O . PHE B 1 192 ? 13.030 76.873 39.839 1.00 62.25 188 PHE B O 1
ATOM 4003 N N . LEU B 1 193 ? 11.104 77.815 39.105 1.00 61.94 189 LEU B N 1
ATOM 4004 C CA . LEU B 1 193 ? 10.314 77.586 40.306 1.00 60.39 189 LEU B CA 1
ATOM 4005 C C . LEU B 1 193 ? 9.382 76.386 40.078 1.00 60.58 189 LEU B C 1
ATOM 4006 O O . LEU B 1 193 ? 8.347 76.507 39.417 1.00 60.96 189 LEU B O 1
ATOM 4011 N N . VAL B 1 194 ? 9.762 75.236 40.630 1.00 60.05 190 VAL B N 1
ATOM 4012 C CA . VAL B 1 194 ? 9.094 73.955 40.378 1.00 60.07 190 VAL B CA 1
ATOM 4013 C C . VAL B 1 194 ? 8.163 73.625 41.546 1.00 59.90 190 VAL B C 1
ATOM 4014 O O . VAL B 1 194 ? 8.591 73.697 42.692 1.00 59.35 190 VAL B O 1
ATOM 4018 N N . PRO B 1 195 ? 6.882 73.277 41.272 1.00 60.28 191 PRO B N 1
ATOM 4019 C CA . PRO B 1 195 ? 5.949 72.950 42.378 1.00 59.92 191 PRO B CA 1
ATOM 4020 C C . PRO B 1 195 ? 6.078 71.510 42.868 1.00 59.75 191 PRO B C 1
ATOM 4021 O O . PRO B 1 195 ? 6.509 70.640 42.119 1.00 59.38 191 PRO B O 1
ATOM 4025 N N . ALA B 1 196 ? 5.676 71.256 44.109 1.00 59.98 192 ALA B N 1
ATOM 4026 C CA . ALA B 1 196 ? 5.698 69.894 44.648 1.00 60.92 192 ALA B CA 1
ATOM 4027 C C . ALA B 1 196 ? 4.924 68.898 43.775 1.00 62.80 192 ALA B C 1
ATOM 4028 O O . ALA B 1 196 ? 5.389 67.770 43.583 1.00 63.70 192 ALA B O 1
ATOM 4030 N N . ASP B 1 197 ? 3.781 69.327 43.220 1.00 63.59 193 ASP B N 1
ATOM 4031 C CA . ASP B 1 197 ? 2.918 68.453 42.394 1.00 65.16 193 ASP B CA 1
ATOM 4032 C C . ASP B 1 197 ? 3.342 68.251 40.935 1.00 65.21 193 ASP B C 1
ATOM 4033 O O . ASP B 1 197 ? 2.560 67.726 40.140 1.00 66.96 193 ASP B O 1
ATOM 4038 N N . GLN B 1 198 ? 4.553 68.670 40.589 1.00 64.48 194 GLN B N 1
ATOM 4039 C CA . GLN B 1 198 ? 5.116 68.513 39.220 1.00 64.85 194 GLN B CA 1
ATOM 4040 C C . GLN B 1 198 ? 5.011 67.082 38.669 1.00 65.67 194 GLN B C 1
ATOM 4041 O O . GLN B 1 198 ? 5.574 66.149 39.254 1.00 65.06 194 GLN B O 1
ATOM 4047 N N . PRO B 1 199 ? 4.269 66.898 37.552 1.00 66.83 195 PRO B N 1
ATOM 4048 C CA . PRO B 1 199 ? 4.311 65.574 36.883 1.00 68.21 195 PRO B CA 1
ATOM 4049 C C . PRO B 1 199 ? 5.733 65.287 36.367 1.00 68.63 195 PRO B C 1
ATOM 4050 O O . PRO B 1 199 ? 6.467 66.231 36.027 1.00 68.17 195 PRO B O 1
ATOM 4054 N N . GLY B 1 200 ? 6.120 64.005 36.355 1.00 69.08 196 GLY B N 1
ATOM 4055 C CA . GLY B 1 200 ? 7.463 63.571 35.960 1.00 68.69 196 GLY B CA 1
ATOM 4056 C C . GLY B 1 200 ? 8.565 63.682 37.024 1.00 67.55 196 GLY B C 1
ATOM 4057 O O . GLY B 1 200 ? 9.694 63.230 36.787 1.00 66.64 196 GLY B O 1
ATOM 4058 N N . LEU B 1 201 ? 8.245 64.256 38.194 1.00 66.17 197 LEU B N 1
ATOM 4059 C CA . LEU B 1 201 ? 9.239 64.435 39.277 1.00 65.34 197 LEU B CA 1
ATOM 4060 C C . LEU B 1 201 ? 9.190 63.378 40.383 1.00 65.85 197 LEU B C 1
ATOM 4061 O O . LEU B 1 201 ? 8.142 63.158 40.982 1.00 66.40 197 LEU B O 1
ATOM 4066 N N . SER B 1 202 ? 10.326 62.722 40.644 1.00 66.55 198 SER B N 1
ATOM 4067 C CA . SER B 1 202 ? 10.432 61.815 41.811 1.00 66.81 198 SER B CA 1
ATOM 4068 C C . SER B 1 202 ? 11.711 62.019 42.661 1.00 65.74 198 SER B C 1
ATOM 4069 O O . SER B 1 202 ? 12.603 62.785 42.294 1.00 64.97 198 SER B O 1
ATOM 4072 N N . PHE B 1 203 ? 11.765 61.367 43.821 1.00 65.61 199 PHE B N 1
ATOM 4073 C CA . PHE B 1 203 ? 12.883 61.550 44.761 1.00 64.73 199 PHE B CA 1
ATOM 4074 C C . PHE B 1 203 ? 13.411 60.207 45.247 1.00 65.51 199 PHE B C 1
ATOM 4075 O O . PHE B 1 203 ? 12.620 59.312 45.599 1.00 65.48 199 PHE B O 1
ATOM 4083 N N . GLY B 1 204 ? 14.737 60.076 45.298 1.00 65.43 200 GLY B N 1
ATOM 4084 C CA . GLY B 1 204 ? 15.355 58.893 45.902 1.00 66.65 200 GLY B CA 1
ATOM 4085 C C . GLY B 1 204 ? 15.148 58.787 47.412 1.00 66.64 200 GLY B C 1
ATOM 4086 O O . GLY B 1 204 ? 14.708 59.743 48.070 1.00 65.78 200 GLY B O 1
ATOM 4087 N N . LYS B 1 205 ? 15.447 57.613 47.962 1.00 67.89 201 LYS B N 1
ATOM 4088 C CA . LYS B 1 205 ? 15.589 57.435 49.414 1.00 68.13 201 LYS B CA 1
ATOM 4089 C C . LYS B 1 205 ? 16.541 58.476 50.111 1.00 67.10 201 LYS B C 1
ATOM 4090 O O . LYS B 1 205 ? 17.533 58.948 49.509 1.00 67.04 201 LYS B O 1
ATOM 4092 N N . PRO B 1 206 ? 16.237 58.836 51.376 1.00 66.26 202 PRO B N 1
ATOM 4093 C CA . PRO B 1 206 ? 17.117 59.731 52.161 1.00 65.34 202 PRO B CA 1
ATOM 4094 C C . PRO B 1 206 ? 18.534 59.150 52.342 1.00 65.46 202 PRO B C 1
ATOM 4095 O O . PRO B 1 206 ? 18.684 57.940 52.519 1.00 66.22 202 PRO B O 1
ATOM 4099 N N . GLU B 1 207 ? 19.545 60.015 52.303 1.00 64.78 203 GLU B N 1
ATOM 4100 C CA . GLU B 1 207 ? 20.944 59.615 52.482 1.00 65.69 203 GLU B CA 1
ATOM 4101 C C . GLU B 1 207 ? 21.230 59.189 53.913 1.00 64.73 203 GLU B C 1
ATOM 4102 O O . GLU B 1 207 ? 20.722 59.787 54.864 1.00 63.64 203 GLU B O 1
ATOM 4108 N N . GLU B 1 208 ? 22.027 58.136 54.049 1.00 64.57 204 GLU B N 1
ATOM 4109 C CA . GLU B 1 208 ? 22.468 57.679 55.351 1.00 64.06 204 GLU B CA 1
ATOM 4110 C C . GLU B 1 208 ? 23.768 58.448 55.712 1.00 61.93 204 GLU B C 1
ATOM 4111 O O . GLU B 1 208 ? 24.849 58.107 55.231 1.00 61.65 204 GLU B O 1
ATOM 4117 N N . LYS B 1 209 ? 23.651 59.476 56.560 1.00 59.11 205 LYS B N 1
ATOM 4118 C CA . LYS B 1 209 ? 24.791 60.328 56.954 1.00 56.77 205 LYS B CA 1
ATOM 4119 C C . LYS B 1 209 ? 25.337 60.024 58.361 1.00 55.10 205 LYS B C 1
ATOM 4120 O O . LYS B 1 209 ? 24.729 59.276 59.128 1.00 54.55 205 LYS B O 1
ATOM 4126 N N . MET B 1 210 ? 26.492 60.601 58.678 1.00 53.31 206 MET B N 1
ATOM 4127 C CA . MET B 1 210 ? 27.125 60.470 60.005 1.00 52.13 206 MET B CA 1
ATOM 4128 C C . MET B 1 210 ? 26.312 61.239 61.094 1.00 50.37 206 MET B C 1
ATOM 4129 O O . MET B 1 210 ? 26.357 60.896 62.273 1.00 49.39 206 MET B O 1
ATOM 4134 N N . GLY B 1 211 ? 25.581 62.267 60.663 1.00 48.41 207 GLY B N 1
ATOM 4135 C CA . GLY B 1 211 ? 24.783 63.099 61.533 1.00 48.03 207 GLY B CA 1
ATOM 4136 C C . GLY B 1 211 ? 23.848 64.035 60.789 1.00 47.85 207 GLY B C 1
ATOM 4137 O O . GLY B 1 211 ? 23.769 64.011 59.562 1.00 47.62 207 GLY B O 1
ATOM 4138 N N . LEU B 1 212 ? 23.141 64.876 61.534 1.00 48.12 208 LEU B N 1
ATOM 4139 C CA . LEU B 1 212 ? 22.213 65.835 60.948 1.00 48.78 208 LEU B CA 1
ATOM 4140 C C . LEU B 1 212 ? 21.071 65.091 60.225 1.00 49.75 208 LEU B C 1
ATOM 4141 O O . LEU B 1 212 ? 20.816 65.311 59.047 1.00 50.07 208 LEU B O 1
ATOM 4146 N N . HIS B 1 213 ? 20.393 64.207 60.953 1.00 50.81 209 HIS B N 1
ATOM 4147 C CA . HIS B 1 213 ? 19.427 63.258 60.383 1.00 51.89 209 HIS B CA 1
ATOM 4148 C C . HIS B 1 213 ? 17.986 63.723 60.189 1.00 52.09 209 HIS B C 1
ATOM 4149 O O . HIS B 1 213 ? 17.272 63.141 59.379 1.00 53.10 209 HIS B O 1
ATOM 4156 N N . ALA B 1 214 ? 17.519 64.701 60.961 1.00 51.47 210 ALA B N 1
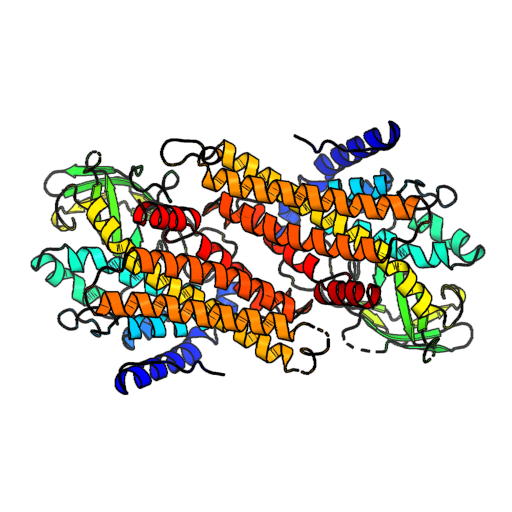ATOM 4157 C CA . ALA B 1 214 ? 16.075 64.934 61.043 1.00 51.23 210 ALA B CA 1
ATOM 4158 C C . ALA B 1 214 ? 15.412 65.403 59.743 1.00 51.34 210 ALA B C 1
ATOM 4159 O O . ALA B 1 214 ? 14.348 64.900 59.371 1.00 52.54 210 ALA B O 1
ATOM 4161 N N . VAL B 1 215 ? 16.015 66.378 59.078 1.00 50.13 211 VAL B N 1
ATOM 4162 C CA . VAL B 1 215 ? 15.515 66.877 57.815 1.00 49.86 211 VAL B CA 1
ATOM 4163 C C . VAL B 1 215 ? 16.193 66.056 56.710 1.00 50.52 211 VAL B C 1
ATOM 4164 O O . VAL B 1 215 ? 17.394 65.981 56.671 1.00 50.02 211 VAL B O 1
ATOM 4168 N N . PRO B 1 216 ? 15.416 65.396 55.827 1.00 51.68 212 PRO B N 1
ATOM 4169 C CA . PRO B 1 216 ? 16.044 64.451 54.875 1.00 51.96 212 PRO B CA 1
ATOM 4170 C C . PRO B 1 216 ? 16.844 65.173 53.820 1.00 52.50 212 PRO B C 1
ATOM 4171 O O . PRO B 1 216 ? 16.531 66.318 53.504 1.00 51.79 212 PRO B O 1
ATOM 4175 N N . THR B 1 217 ? 17.856 64.495 53.279 1.00 54.00 213 THR B N 1
ATOM 4176 C CA . THR B 1 217 ? 18.617 64.956 52.117 1.00 55.41 213 THR B CA 1
ATOM 4177 C C . THR B 1 217 ? 18.450 63.925 50.998 1.00 57.08 213 THR B C 1
ATOM 4178 O O . THR B 1 217 ? 18.705 62.732 51.214 1.00 57.80 213 THR B O 1
ATOM 4182 N N . THR B 1 218 ? 17.998 64.368 49.815 1.00 58.22 214 THR B N 1
ATOM 4183 C CA . THR B 1 218 ? 17.675 63.436 48.706 1.00 59.70 214 THR B CA 1
ATOM 4184 C C . THR B 1 218 ? 18.151 63.896 47.320 1.00 60.49 214 THR B C 1
ATOM 4185 O O . THR B 1 218 ? 18.446 65.080 47.102 1.00 59.36 214 THR B O 1
ATOM 4189 N N . SER B 1 219 ? 18.224 62.940 46.391 1.00 61.78 215 SER B N 1
ATOM 4190 C CA . SER B 1 219 ? 18.400 63.253 44.968 1.00 63.69 215 SER B CA 1
ATOM 4191 C C . SER B 1 219 ? 17.028 63.325 44.235 1.00 64.50 215 SER B C 1
ATOM 4192 O O . SER B 1 219 ? 16.027 62.790 44.721 1.00 64.42 215 SER B O 1
ATOM 4195 N N . ALA B 1 220 ? 16.987 64.009 43.087 1.00 65.40 216 ALA B N 1
ATOM 4196 C CA . ALA B 1 220 ? 15.762 64.140 42.285 1.00 66.48 216 ALA B CA 1
ATOM 4197 C C . ALA B 1 220 ? 15.940 63.540 40.881 1.00 68.37 216 ALA B C 1
ATOM 4198 O O . ALA B 1 220 ? 17.058 63.513 40.362 1.00 69.11 216 ALA B O 1
ATOM 4200 N N . PHE B 1 221 ? 14.846 63.061 40.281 1.00 69.19 217 PHE B N 1
ATOM 4201 C CA . PHE B 1 221 ? 14.839 62.574 38.883 1.00 70.88 217 PHE B CA 1
ATOM 4202 C C . PHE B 1 221 ? 13.678 63.175 38.045 1.00 71.15 217 PHE B C 1
ATOM 4203 O O . PHE B 1 221 ? 12.510 63.106 38.441 1.00 70.52 217 PHE B O 1
ATOM 4205 N N . TYR B 1 222 ? 14.020 63.771 36.902 1.00 71.72 218 TYR B N 1
ATOM 4206 C CA . TYR B 1 222 ? 13.038 64.385 36.010 1.00 72.29 218 TYR B CA 1
ATOM 4207 C C . TYR B 1 222 ? 12.869 63.544 34.725 1.00 74.80 218 TYR B C 1
ATOM 4208 O O . TYR B 1 222 ? 13.828 63.362 33.954 1.00 74.84 218 TYR B O 1
ATOM 4217 N N . ASP B 1 223 ? 11.643 63.050 34.506 1.00 76.29 219 ASP B N 1
ATOM 4218 C CA . ASP B 1 223 ? 11.307 62.111 33.408 1.00 78.96 219 ASP B CA 1
ATOM 4219 C C . ASP B 1 223 ? 10.299 62.719 32.427 1.00 79.69 219 ASP B C 1
ATOM 4220 O O . ASP B 1 223 ? 9.087 62.605 32.629 1.00 80.00 219 ASP B O 1
ATOM 4225 N N . ASN B 1 224 ? 10.800 63.362 31.370 1.00 80.77 220 ASN B N 1
ATOM 4226 C CA . ASN B 1 224 ? 9.957 64.114 30.416 1.00 81.81 220 ASN B CA 1
ATOM 4227 C C . ASN B 1 224 ? 8.971 65.059 31.132 1.00 80.53 220 ASN B C 1
ATOM 4228 O O . ASN B 1 224 ? 7.771 65.085 30.818 1.00 81.09 220 ASN B O 1
ATOM 4233 N N . ALA B 1 225 ? 9.497 65.822 32.098 1.00 78.94 221 ALA B N 1
ATOM 4234 C CA . ALA B 1 225 ? 8.706 66.694 32.981 1.00 77.42 221 ALA B CA 1
ATOM 4235 C C 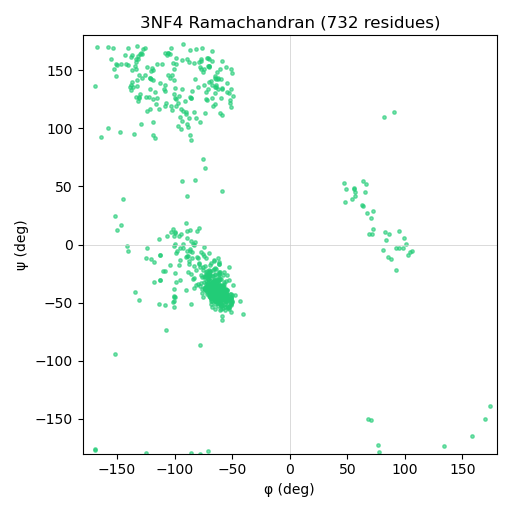. ALA B 1 225 ? 8.412 68.028 32.317 1.00 77.18 221 ALA B C 1
ATOM 4236 O O . ALA B 1 225 ? 9.327 68.804 32.076 1.00 77.07 221 ALA B O 1
ATOM 4238 N N . ARG B 1 226 ? 7.138 68.290 32.033 1.00 77.40 222 ARG B N 1
ATOM 4239 C CA . ARG B 1 226 ? 6.732 69.457 31.242 1.00 78.20 222 ARG B CA 1
ATOM 4240 C C . ARG B 1 226 ? 6.395 70.635 32.128 1.00 76.42 222 ARG B C 1
ATOM 4241 O O . ARG B 1 226 ? 5.661 70.477 33.105 1.00 75.70 222 ARG B O 1
ATOM 4249 N N . ILE B 1 227 ? 6.903 71.816 31.786 1.00 75.88 223 ILE B N 1
ATOM 4250 C CA . ILE B 1 227 ? 6.676 73.001 32.621 1.00 74.73 223 ILE B CA 1
ATOM 4251 C C . ILE B 1 227 ? 6.340 74.286 31.849 1.00 75.26 223 ILE B C 1
ATOM 4252 O O . ILE B 1 227 ? 6.927 74.564 30.796 1.00 76.14 223 ILE B O 1
ATOM 4257 N N . ASP B 1 228 ? 5.391 75.052 32.400 1.00 74.54 224 ASP B N 1
ATOM 4258 C CA . ASP B 1 228 ? 4.941 76.325 31.840 1.00 74.80 224 ASP B CA 1
ATOM 4259 C C . ASP B 1 228 ? 6.056 77.351 31.785 1.00 74.83 224 ASP B C 1
ATOM 4260 O O . ASP B 1 228 ? 6.907 77.411 32.694 1.00 74.31 224 ASP B O 1
ATOM 4262 N N . ALA B 1 229 ? 6.049 78.163 30.724 1.00 75.27 225 ALA B N 1
ATOM 4263 C CA . ALA B 1 229 ? 7.025 79.252 30.559 1.00 74.76 225 ALA B CA 1
ATOM 4264 C C . ALA B 1 229 ? 6.914 80.282 31.690 1.00 73.39 225 ALA B C 1
ATOM 4265 O O . ALA B 1 229 ? 7.892 80.965 32.026 1.00 72.86 225 ALA B O 1
ATOM 4267 N N . ASP B 1 230 ? 5.727 80.381 32.282 1.00 71.84 226 ASP B N 1
ATOM 4268 C CA . ASP B 1 230 ? 5.506 81.340 33.355 1.00 71.03 226 ASP B CA 1
ATOM 4269 C C . ASP B 1 230 ? 6.244 80.987 34.664 1.00 69.15 226 ASP B C 1
ATOM 4270 O O . ASP B 1 230 ? 6.272 81.789 35.598 1.00 68.15 226 ASP B O 1
ATOM 4275 N N . ARG B 1 231 ? 6.851 79.801 34.708 1.00 68.02 227 ARG B N 1
ATOM 4276 C CA . ARG B 1 231 ? 7.644 79.390 35.865 1.00 66.60 227 ARG B CA 1
ATOM 4277 C C . ARG B 1 231 ? 9.171 79.603 35.722 1.00 66.56 227 ARG B C 1
ATOM 4278 O O . ARG B 1 231 ? 9.915 79.394 36.679 1.00 65.18 227 ARG B O 1
ATOM 4286 N N . ARG B 1 232 ? 9.624 80.017 34.533 1.00 67.57 228 ARG B N 1
ATOM 4287 C CA . ARG B 1 232 ? 11.009 80.398 34.327 1.00 67.72 228 ARG B CA 1
ATOM 4288 C C . ARG B 1 232 ? 11.256 81.741 35.018 1.00 67.10 228 ARG B C 1
ATOM 4289 O O . ARG B 1 232 ? 10.567 82.716 34.753 1.00 67.15 228 ARG B O 1
ATOM 4297 N N . ILE B 1 233 ? 12.245 81.771 35.911 1.00 66.64 229 ILE B N 1
ATOM 4298 C CA . ILE B 1 233 ? 12.606 82.992 36.635 1.00 66.25 229 ILE B CA 1
ATOM 4299 C C . ILE B 1 233 ? 13.745 83.757 35.937 1.00 67.49 229 ILE B C 1
ATOM 4300 O O . ILE B 1 233 ? 14.874 83.257 35.805 1.00 66.73 229 ILE B O 1
ATOM 4305 N N . GLY B 1 234 ? 13.424 84.973 35.494 1.00 68.71 230 GLY B N 1
ATOM 4306 C CA . GLY B 1 234 ? 14.361 85.812 34.762 1.00 70.40 230 GLY B CA 1
ATOM 4307 C C . GLY B 1 234 ? 14.483 85.339 33.327 1.00 72.65 230 GLY B C 1
ATOM 4308 O O . GLY B 1 234 ? 13.820 84.377 32.929 1.00 72.56 230 GLY B O 1
ATOM 4309 N N . GLU B 1 235 ? 15.336 86.020 32.556 1.00 74.37 231 GLU B N 1
ATOM 4310 C CA . GLU B 1 235 ? 15.498 85.759 31.122 1.00 76.48 231 GLU B CA 1
ATOM 4311 C C . GLU B 1 235 ? 16.178 84.414 30.878 1.00 76.18 231 GLU B C 1
ATOM 4312 O O . GLU B 1 235 ? 16.923 83.912 31.735 1.00 74.93 231 GLU B O 1
ATOM 4318 N N . GLU B 1 236 ? 15.895 83.835 29.714 1.00 76.82 232 GLU B N 1
ATOM 4319 C CA . GLU B 1 236 ? 16.529 82.605 29.274 1.00 77.68 232 GLU B CA 1
ATOM 4320 C C . GLU B 1 236 ? 18.024 82.869 29.059 1.00 77.88 232 GLU B C 1
ATOM 4321 O O . GLU B 1 236 ? 18.397 83.740 28.272 1.00 78.92 232 GLU B O 1
ATOM 4327 N N . GLY B 1 237 ? 18.864 82.129 29.782 1.00 77.18 233 GLY B N 1
ATOM 4328 C CA . GLY B 1 237 ? 20.315 82.363 29.806 1.00 77.20 233 GLY B CA 1
ATOM 4329 C C . GLY B 1 237 ? 20.855 83.082 31.039 1.00 76.09 233 GLY B C 1
ATOM 4330 O O . GLY B 1 237 ? 22.083 83.164 31.237 1.00 76.51 233 GLY B O 1
ATOM 4331 N N . GLN B 1 238 ? 19.947 83.595 31.872 1.00 74.54 234 GLN B N 1
ATOM 4332 C CA . GLN B 1 238 ? 20.301 84.417 33.029 1.00 72.79 234 GLN B CA 1
ATOM 4333 C C . GLN B 1 238 ? 20.660 83.542 34.243 1.00 71.51 234 GLN B C 1
ATOM 4334 O O . GLN B 1 238 ? 21.006 84.051 35.314 1.00 70.30 234 GLN B O 1
ATOM 4340 N N . GLY B 1 239 ? 20.605 82.222 34.044 1.00 71.36 235 GLY B N 1
ATOM 4341 C CA . GLY B 1 239 ? 20.837 81.224 35.094 1.00 70.73 235 GLY B CA 1
ATOM 4342 C C . GLY B 1 239 ? 22.094 81.327 35.959 1.00 70.45 235 GLY B C 1
ATOM 4343 O O . GLY B 1 239 ? 22.010 81.283 37.192 1.00 69.46 235 GLY B O 1
ATOM 4344 N N . LEU B 1 240 ? 23.256 81.450 35.319 1.00 71.06 236 LEU B N 1
ATOM 4345 C CA . LEU B 1 240 ? 24.528 81.436 36.022 1.00 70.86 236 LEU B CA 1
ATOM 4346 C C . LEU B 1 240 ? 24.690 82.692 36.871 1.00 69.80 236 LEU B C 1
ATOM 4347 O O . LEU B 1 240 ? 25.220 82.636 37.977 1.00 69.41 236 LEU B O 1
ATOM 4352 N N . GLN B 1 241 ? 24.209 83.816 36.352 1.00 69.58 237 GLN B N 1
ATOM 4353 C CA . GLN B 1 241 ? 24.193 85.074 37.090 1.00 68.55 237 GLN B CA 1
ATOM 4354 C C . GLN B 1 241 ? 23.294 85.006 38.338 1.00 66.91 237 GLN B C 1
ATOM 4355 O O . GLN B 1 241 ? 23.677 85.506 39.411 1.00 66.08 237 GLN B O 1
ATOM 4361 N N . ILE B 1 242 ? 22.117 84.385 38.196 1.00 65.68 238 ILE B N 1
ATOM 4362 C CA . ILE B 1 242 ? 21.194 84.196 39.326 1.00 63.94 238 ILE B CA 1
ATOM 4363 C C . ILE B 1 242 ? 21.829 83.384 40.469 1.00 62.76 238 ILE B C 1
ATOM 4364 O O . ILE B 1 242 ? 21.842 83.840 41.620 1.00 61.77 238 ILE B O 1
ATOM 4369 N N . ALA B 1 243 ? 22.374 82.215 40.128 1.00 62.34 239 ALA B N 1
ATOM 4370 C CA . ALA B 1 243 ? 23.031 81.316 41.075 1.00 61.82 239 ALA B CA 1
ATOM 4371 C C . ALA B 1 243 ? 24.280 81.921 41.744 1.00 62.05 239 ALA B C 1
ATOM 4372 O O . ALA B 1 243 ? 24.531 81.686 42.942 1.00 61.13 239 ALA B O 1
ATOM 4374 N N . PHE B 1 244 ? 25.063 82.683 40.978 1.00 62.89 240 PHE B N 1
ATOM 4375 C CA . PHE B 1 244 ? 26.239 83.339 41.535 1.00 63.34 240 PHE B CA 1
ATOM 4376 C C . PHE B 1 244 ? 25.821 84.426 42.534 1.00 61.68 240 PHE B C 1
ATOM 4377 O O . PHE B 1 244 ? 26.474 84.602 43.552 1.00 61.69 240 PHE B O 1
ATOM 4385 N N . SER B 1 245 ? 24.724 85.127 42.260 1.00 61.02 241 SER B N 1
ATOM 4386 C CA . SER B 1 245 ? 24.217 86.194 43.151 1.00 59.81 241 SER B CA 1
ATOM 4387 C C . SER B 1 245 ? 23.815 85.757 44.581 1.00 58.53 241 SER B C 1
ATOM 4388 O O . SER B 1 245 ? 23.666 86.617 45.458 1.00 57.69 241 SER B O 1
ATOM 4391 N N . ALA B 1 246 ? 23.621 84.445 44.790 1.00 57.41 242 ALA B N 1
ATOM 4392 C CA . ALA B 1 246 ? 23.248 83.863 46.104 1.00 56.20 242 ALA B CA 1
ATOM 4393 C C . ALA B 1 246 ? 24.373 83.207 46.934 1.00 55.43 242 ALA B C 1
ATOM 4394 O O . ALA B 1 246 ? 24.111 82.728 48.018 1.00 54.86 242 ALA B O 1
ATOM 4396 N N . LEU B 1 247 ? 25.602 83.169 46.430 1.00 55.69 243 LEU B N 1
ATOM 4397 C CA . LEU B 1 247 ? 26.732 82.583 47.161 1.00 55.24 243 LEU B CA 1
ATOM 4398 C C . LEU B 1 247 ? 27.010 83.233 48.536 1.00 54.64 243 LEU B C 1
ATOM 4399 O O . LEU B 1 247 ? 27.046 82.530 49.557 1.00 53.83 243 LEU B O 1
ATOM 4404 N N . ASP B 1 248 ? 27.200 84.560 48.552 1.00 54.73 244 ASP B N 1
ATOM 4405 C CA . ASP B 1 248 ? 27.587 85.299 49.747 1.00 54.05 244 ASP B CA 1
ATOM 4406 C C . ASP B 1 248 ? 26.585 85.084 50.893 1.00 53.09 244 ASP B C 1
ATOM 4407 O O . ASP B 1 248 ? 26.991 84.833 52.029 1.00 51.36 244 ASP B O 1
ATOM 4412 N N . SER B 1 249 ? 25.286 85.197 50.587 1.00 52.58 245 SER B N 1
ATOM 4413 C CA . SER B 1 249 ? 24.214 85.004 51.567 1.00 52.00 24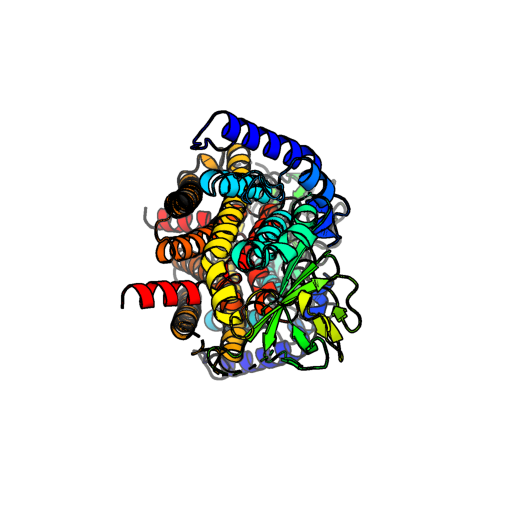5 SER B CA 1
ATOM 4414 C C . SER B 1 249 ? 24.149 83.595 52.154 1.00 50.54 245 SER B C 1
ATOM 4415 O O . SER B 1 249 ? 23.930 83.451 53.353 1.00 50.25 245 SER B O 1
ATOM 4418 N N . GLY B 1 250 ? 24.333 82.564 51.330 1.00 49.44 246 GLY B N 1
ATOM 4419 C CA . GLY B 1 250 ? 24.431 81.183 51.835 1.00 48.11 246 GLY B CA 1
ATOM 4420 C C . GLY B 1 250 ? 25.584 80.953 52.824 1.00 47.40 246 GLY B C 1
ATOM 4421 O O . GLY B 1 250 ? 25.373 80.424 53.937 1.00 46.70 246 GLY B O 1
ATOM 4422 N N . ARG B 1 251 ? 26.794 81.386 52.438 1.00 46.36 247 ARG B N 1
ATOM 4423 C CA . ARG B 1 251 ? 27.992 81.300 53.296 1.00 44.66 247 ARG B CA 1
ATOM 4424 C C . ARG B 1 251 ? 27.764 82.000 54.619 1.00 43.17 247 ARG B C 1
ATOM 4425 O O . ARG B 1 251 ? 28.122 81.468 55.666 1.00 42.94 247 ARG B O 1
ATOM 4433 N N . LEU B 1 252 ? 27.096 83.148 54.593 1.00 43.22 248 LEU B N 1
ATOM 4434 C CA . LEU B 1 252 ? 26.699 83.853 55.842 1.00 42.77 248 LEU B CA 1
ATOM 4435 C C . LEU B 1 252 ? 25.746 83.032 56.731 1.00 41.79 248 LEU B C 1
ATOM 4436 O O . LEU B 1 252 ? 25.932 82.957 57.947 1.00 40.79 248 LEU B O 1
ATOM 4441 N N . GLY B 1 253 ? 24.751 82.393 56.118 1.00 41.85 249 GLY B N 1
ATOM 4442 C CA . GLY B 1 253 ? 23.857 81.457 56.827 1.00 41.16 249 GLY B CA 1
ATOM 4443 C C . GLY B 1 253 ? 24.586 80.353 57.602 1.00 40.82 249 GLY B C 1
ATOM 4444 O O . GLY B 1 253 ? 24.378 80.203 58.807 1.00 40.06 249 GLY B O 1
ATOM 4445 N N . ILE B 1 254 ? 25.441 79.596 56.909 1.00 40.72 250 ILE B N 1
ATOM 4446 C CA . ILE B 1 254 ? 26.235 78.488 57.500 1.00 40.04 250 ILE B CA 1
ATOM 4447 C C . ILE B 1 254 ? 27.251 78.966 58.576 1.00 39.87 250 ILE B C 1
ATOM 4448 O O . ILE B 1 254 ? 27.380 78.336 59.630 1.00 40.15 250 ILE B O 1
ATOM 4453 N N . ALA B 1 255 ? 27.933 80.091 58.342 1.00 39.18 251 ALA B N 1
ATOM 4454 C CA . ALA B 1 255 ? 28.735 80.756 59.414 1.00 38.23 251 ALA B CA 1
ATOM 4455 C C . ALA B 1 255 ? 27.972 80.918 60.740 1.00 37.89 251 ALA B C 1
ATOM 4456 O O . ALA B 1 255 ? 28.527 80.712 61.841 1.00 37.59 251 ALA B O 1
ATOM 4458 N N . ALA B 1 256 ? 26.715 81.332 60.648 1.00 37.46 252 ALA B N 1
ATOM 4459 C CA . ALA B 1 256 ? 25.920 81.599 61.859 1.00 36.37 252 ALA B CA 1
ATOM 4460 C C . ALA B 1 256 ? 25.427 80.295 62.485 1.00 36.59 252 ALA B C 1
ATOM 4461 O O . ALA B 1 256 ? 25.358 80.190 63.719 1.00 36.68 252 ALA B O 1
ATOM 4463 N N . VAL B 1 257 ? 25.096 79.300 61.650 1.00 36.05 253 VAL B N 1
ATOM 4464 C CA . VAL B 1 257 ? 24.746 77.971 62.153 1.00 36.12 253 VAL B CA 1
ATOM 4465 C C . VAL B 1 257 ? 25.931 77.261 62.876 1.00 36.34 253 VAL B C 1
ATOM 4466 O O . VAL B 1 257 ? 25.755 76.671 63.950 1.00 37.06 253 VAL B O 1
ATOM 4470 N N . ALA B 1 258 ? 27.132 77.321 62.299 1.00 36.38 254 ALA B N 1
ATOM 4471 C CA . ALA B 1 258 ? 28.318 76.699 62.907 1.00 35.92 254 ALA B CA 1
ATOM 4472 C C . ALA B 1 258 ? 28.646 77.365 64.225 1.00 35.73 254 ALA B C 1
ATOM 4473 O O . ALA B 1 258 ? 29.007 76.671 65.204 1.00 36.00 254 ALA B O 1
ATOM 4475 N N . THR B 1 259 ? 28.523 78.696 64.260 1.00 34.92 255 THR B N 1
ATOM 4476 C CA . THR B 1 259 ? 28.746 79.446 65.501 1.00 34.93 255 THR B CA 1
ATOM 4477 C C . THR B 1 259 ? 27.799 79.007 66.671 1.00 34.71 255 THR B C 1
ATOM 4478 O O . THR B 1 259 ? 28.245 78.870 67.826 1.00 34.81 255 THR B O 1
ATOM 4482 N N . GLY B 1 260 ? 26.517 78.767 66.377 1.00 34.61 256 GLY B N 1
ATOM 4483 C CA . GLY B 1 260 ? 25.544 78.300 67.384 1.00 33.36 256 GLY B CA 1
ATOM 4484 C C . GLY B 1 260 ? 25.827 76.895 67.892 1.00 35.33 256 GLY B C 1
ATOM 4485 O O . GLY B 1 260 ? 25.673 76.624 69.084 1.00 36.15 256 GLY B O 1
ATOM 4486 N N . LEU B 1 261 ? 26.282 75.989 67.015 1.00 36.02 257 LEU B N 1
ATOM 4487 C CA . LEU B 1 261 ? 26.647 74.638 67.450 1.00 36.44 257 LEU B CA 1
ATOM 4488 C C . LEU B 1 261 ? 27.946 74.658 68.288 1.00 37.33 257 LEU B C 1
ATOM 4489 O O . LEU B 1 261 ? 28.047 73.931 69.304 1.00 38.36 257 LEU B O 1
ATOM 4494 N N . ALA B 1 262 ? 28.919 75.488 67.905 1.00 36.07 258 ALA B N 1
ATOM 4495 C CA . ALA B 1 262 ? 30.114 75.667 68.735 1.00 36.20 258 ALA B CA 1
ATOM 4496 C C . ALA B 1 262 ? 29.735 76.198 70.131 1.00 36.90 258 ALA B C 1
ATOM 4497 O O . ALA B 1 262 ? 30.253 75.726 71.143 1.00 36.40 258 ALA B O 1
ATOM 4499 N N . GLN B 1 263 ? 28.841 77.184 70.181 1.00 37.87 259 GLN B N 1
ATOM 4500 C CA . GLN B 1 263 ? 28.363 77.724 71.465 1.00 38.05 259 GLN B CA 1
ATOM 4501 C C . GLN B 1 263 ? 27.691 76.643 72.353 1.00 38.20 259 GLN B C 1
ATOM 4502 O O . GLN B 1 263 ? 27.926 76.607 73.566 1.00 38.50 259 GLN B O 1
ATOM 4508 N N . ALA B 1 264 ? 26.870 75.781 71.757 1.00 37.59 260 ALA B N 1
ATOM 4509 C CA . ALA B 1 264 ? 26.209 74.701 72.503 1.00 37.55 260 ALA B CA 1
ATOM 4510 C C . ALA B 1 264 ? 27.219 73.702 73.108 1.00 37.76 260 ALA B C 1
ATOM 4511 O O . ALA B 1 264 ? 27.072 73.263 74.259 1.00 37.57 260 ALA B O 1
ATOM 4513 N N . ALA B 1 265 ? 28.241 73.353 72.336 1.00 37.33 261 ALA B N 1
ATOM 4514 C CA . ALA B 1 265 ? 29.273 72.429 72.826 1.00 38.10 261 ALA B CA 1
ATOM 4515 C C . ALA B 1 265 ? 30.108 73.087 73.945 1.00 38.36 261 ALA B C 1
ATOM 4516 O O . ALA B 1 265 ? 30.500 72.418 74.912 1.00 38.90 261 ALA B O 1
ATOM 4518 N N . LEU B 1 266 ? 30.320 74.402 73.855 1.00 38.25 262 LEU B N 1
ATOM 4519 C CA . LEU B 1 266 ? 31.093 75.091 74.864 1.00 38.92 262 LEU B CA 1
ATOM 4520 C C . LEU B 1 266 ? 30.293 75.139 76.178 1.00 40.56 262 LEU B C 1
ATOM 4521 O O . LEU B 1 266 ? 30.865 74.884 77.245 1.00 40.49 262 LEU B O 1
ATOM 4526 N N . ASP B 1 267 ? 28.979 75.411 76.101 1.00 41.40 263 ASP B N 1
ATOM 4527 C CA . ASP B 1 267 ? 28.117 75.472 77.308 1.00 43.04 263 ASP B CA 1
ATOM 4528 C C . ASP B 1 267 ? 28.080 74.136 78.087 1.00 43.23 263 ASP B C 1
ATOM 4529 O O . ASP B 1 267 ? 28.222 74.149 79.307 1.00 43.75 263 ASP B O 1
ATOM 4534 N N . GLU B 1 268 ? 27.937 73.008 77.385 1.00 42.44 264 GLU B N 1
ATOM 4535 C CA . GLU B 1 268 ? 28.078 71.671 77.999 1.00 43.29 264 GLU B CA 1
ATOM 4536 C C . GLU B 1 268 ? 29.382 71.473 78.813 1.00 43.03 264 GLU B C 1
ATOM 4537 O O . GLU B 1 268 ? 29.339 71.065 79.998 1.00 44.60 264 GLU B O 1
ATOM 4543 N N . ALA B 1 269 ? 30.519 71.773 78.184 1.00 41.03 265 ALA B N 1
ATOM 4544 C CA . ALA B 1 269 ? 31.847 71.516 78.730 1.00 40.04 265 ALA B CA 1
ATOM 4545 C C . ALA B 1 269 ? 32.104 72.382 79.954 1.00 40.16 265 ALA B C 1
ATOM 4546 O O . ALA B 1 269 ? 32.583 71.910 80.984 1.00 40.33 265 ALA B O 1
ATOM 4548 N N . VAL B 1 270 ? 31.780 73.659 79.828 1.00 40.66 266 VAL B N 1
ATOM 4549 C CA . VAL B 1 270 ? 31.867 74.611 80.936 1.00 41.77 266 VAL B CA 1
ATOM 4550 C C . VAL B 1 270 ? 31.039 74.135 82.130 1.00 43.06 266 VAL B C 1
ATOM 4551 O O . VAL B 1 270 ? 31.544 74.126 83.259 1.00 44.13 266 VAL B O 1
ATOM 4555 N N . ALA B 1 271 ? 29.807 73.687 81.875 1.00 43.54 267 ALA B N 1
ATOM 4556 C CA . ALA B 1 271 ? 28.952 73.141 82.948 1.00 45.02 267 ALA B CA 1
ATOM 4557 C C . ALA B 1 271 ? 29.592 71.893 83.586 1.00 45.62 267 ALA B C 1
ATOM 4558 O O . ALA B 1 271 ? 29.649 71.790 84.825 1.00 45.56 267 ALA B O 1
ATOM 4560 N N . TYR B 1 272 ? 30.080 70.965 82.749 1.00 44.66 268 TYR B N 1
ATOM 4561 C CA . TYR B 1 272 ? 30.661 69.736 83.286 1.00 44.84 268 TYR B CA 1
ATOM 4562 C C . TYR B 1 272 ? 31.946 70.003 84.093 1.00 44.62 268 TYR B C 1
ATOM 4563 O O . TYR B 1 272 ? 32.149 69.402 85.132 1.00 44.85 268 TYR B O 1
ATOM 4572 N N . ALA B 1 273 ? 32.814 70.890 83.603 1.00 43.94 269 ALA B N 1
ATOM 4573 C CA . ALA B 1 273 ? 34.092 71.181 84.266 1.00 44.26 269 ALA B CA 1
ATOM 4574 C C . ALA B 1 273 ? 33.952 71.863 85.662 1.00 45.45 269 ALA B C 1
ATOM 4575 O O . ALA B 1 273 ? 34.885 71.823 86.458 1.00 43.95 269 ALA B O 1
ATOM 4577 N N . ASN B 1 274 ? 32.791 72.484 85.911 1.00 47.43 270 ASN B N 1
ATOM 4578 C CA . ASN B 1 274 ? 32.418 73.084 87.214 1.00 50.66 270 ASN B CA 1
ATOM 4579 C C . ASN B 1 274 ? 31.800 72.090 88.249 1.00 52.55 270 ASN B C 1
ATOM 4580 O O . ASN B 1 274 ? 31.544 72.480 89.382 1.00 53.90 270 ASN B O 1
ATOM 4585 N N . GLU B 1 275 ? 31.533 70.840 87.853 1.00 53.32 271 GLU B N 1
ATOM 4586 C CA . GLU B 1 275 ? 30.984 69.824 88.770 1.00 54.66 271 GLU B CA 1
ATOM 4587 C C . GLU B 1 275 ? 31.987 68.680 89.023 1.00 55.54 271 GLU B C 1
ATOM 4588 O O . GLU B 1 275 ? 32.296 68.346 90.190 1.00 56.61 271 GLU B O 1
ATOM 4590 N N . ARG B 1 276 ? 32.513 68.103 87.940 1.00 54.67 272 ARG B N 1
ATOM 4591 C CA . ARG B 1 276 ? 33.379 66.931 88.027 1.00 54.49 272 ARG B CA 1
ATOM 4592 C C . ARG B 1 276 ? 34.679 67.281 88.776 1.00 54.63 272 ARG B C 1
ATOM 4593 O O . ARG B 1 276 ? 35.242 68.377 88.577 1.00 54.49 272 ARG B O 1
ATOM 4601 N N . THR B 1 277 ? 35.122 66.383 89.662 1.00 54.39 273 THR B N 1
ATOM 4602 C CA . THR B 1 277 ? 36.368 66.593 90.411 1.00 55.49 273 THR B CA 1
ATOM 4603 C C . THR B 1 277 ? 37.431 65.500 90.127 1.00 55.49 273 THR B C 1
ATOM 4604 O O . THR B 1 277 ? 37.095 64.347 89.808 1.00 55.30 273 THR B O 1
ATOM 4608 N N . ALA B 1 278 ? 38.703 65.878 90.224 1.00 55.87 274 ALA B N 1
ATOM 4609 C CA . ALA B 1 278 ? 39.821 64.915 90.192 1.00 57.15 274 ALA B CA 1
ATOM 4610 C C . ALA B 1 278 ? 41.011 65.430 90.993 1.00 58.35 274 ALA B C 1
ATOM 4611 O O . ALA B 1 278 ? 41.280 66.644 91.041 1.00 57.80 274 ALA B O 1
ATOM 4613 N N . PHE B 1 279 ? 41.710 64.503 91.643 1.00 60.48 275 PHE B N 1
ATOM 4614 C CA . PHE B 1 279 ? 42.853 64.844 92.492 1.00 61.61 275 PHE B CA 1
ATOM 4615 C C . PHE B 1 279 ? 42.466 65.892 93.558 1.00 62.60 275 PHE B C 1
ATOM 4616 O O . PHE B 1 279 ? 43.238 66.813 93.851 1.00 62.80 275 PHE B O 1
ATOM 4624 N N . GLY B 1 280 ? 41.259 65.754 94.121 1.00 63.43 276 GLY B N 1
ATOM 4625 C CA . GLY B 1 280 ? 40.781 66.659 95.181 1.00 64.29 276 GLY B CA 1
ATOM 4626 C C . GLY B 1 280 ? 40.424 68.094 94.803 1.00 64.03 276 GLY B C 1
ATOM 4627 O O . GLY B 1 280 ? 40.437 68.984 95.672 1.00 64.35 276 GLY B O 1
ATOM 4628 N N . ARG B 1 281 ? 40.105 68.325 93.522 1.00 63.35 277 ARG B N 1
ATOM 4629 C CA . ARG B 1 281 ? 39.628 69.655 93.042 1.00 63.24 277 ARG B CA 1
ATOM 4630 C C . ARG B 1 281 ? 38.729 69.557 91.806 1.00 61.33 277 ARG B C 1
ATOM 4631 O O . ARG B 1 281 ? 38.854 68.625 91.021 1.00 61.22 277 ARG B O 1
ATOM 4639 N N . LYS B 1 282 ? 37.812 70.509 91.664 1.00 60.33 278 LYS B N 1
ATOM 4640 C CA . LYS B 1 282 ? 37.021 70.709 90.435 1.00 58.72 278 LYS B CA 1
ATOM 4641 C C . LYS B 1 282 ? 37.947 70.784 89.221 1.00 56.56 278 LYS B C 1
ATOM 4642 O O . LYS B 1 282 ? 38.947 71.494 89.263 1.00 55.53 278 LYS B O 1
ATOM 4648 N N . ILE B 1 283 ? 37.621 70.068 88.144 1.00 54.54 279 ILE B N 1
ATOM 4649 C CA . ILE B 1 283 ? 38.567 69.966 87.019 1.00 52.69 279 ILE B CA 1
ATOM 4650 C C . ILE B 1 283 ? 38.876 71.295 86.274 1.00 51.34 279 ILE B C 1
ATOM 4651 O O . ILE B 1 283 ? 39.968 71.445 85.729 1.00 49.51 279 ILE B O 1
ATOM 4656 N N . ILE B 1 284 ? 37.949 72.251 86.306 1.00 50.41 280 ILE B N 1
ATOM 4657 C CA . ILE B 1 284 ? 38.215 73.591 85.789 1.00 50.35 280 ILE B CA 1
ATOM 4658 C C . ILE B 1 284 ? 39.369 74.271 86.553 1.00 52.15 280 ILE B C 1
ATOM 4659 O O . ILE B 1 284 ? 40.069 75.137 85.994 1.00 51.94 280 ILE B O 1
ATOM 4664 N N . ASP B 1 285 ? 39.593 73.861 87.808 1.00 53.57 281 ASP B N 1
ATOM 4665 C CA . ASP B 1 285 ? 40.693 74.439 88.613 1.00 55.14 281 ASP B CA 1
ATOM 4666 C C . ASP B 1 285 ? 42.088 73.873 88.326 1.00 54.18 281 ASP B C 1
ATOM 4667 O O . ASP B 1 285 ? 43.074 74.428 88.808 1.00 54.11 281 ASP B O 1
ATOM 4672 N N . HIS B 1 286 ? 42.172 72.784 87.559 1.00 53.57 282 HIS B N 1
ATOM 4673 C CA . HIS B 1 286 ? 43.466 72.355 86.981 1.00 53.97 282 HIS B CA 1
ATOM 4674 C C . HIS B 1 286 ? 43.834 73.338 85.827 1.00 52.58 282 HIS B C 1
ATOM 4675 O O . HIS B 1 286 ? 43.110 73.409 84.826 1.00 51.71 282 HIS B O 1
ATOM 4682 N N . GLN B 1 287 ? 44.898 74.132 86.000 1.00 51.29 283 GLN B N 1
ATOM 4683 C CA . GLN B 1 287 ? 45.254 75.208 85.026 1.00 51.00 283 GLN B CA 1
ATOM 4684 C C . GLN B 1 287 ? 45.327 74.721 83.514 1.00 50.07 283 GLN B C 1
ATOM 4685 O O . GLN B 1 287 ? 44.744 75.353 82.613 1.00 49.67 283 GLN B O 1
ATOM 4691 N N . GLY B 1 288 ? 45.971 73.582 83.250 1.00 49.11 284 GLY B N 1
ATOM 4692 C CA . GLY B 1 288 ? 45.974 72.962 81.896 1.00 48.15 284 GLY B CA 1
ATOM 4693 C C . GLY B 1 288 ? 44.610 72.772 81.216 1.00 47.60 284 GLY B C 1
ATOM 4694 O O . GLY B 1 288 ? 44.436 73.078 80.024 1.00 47.28 284 GLY B O 1
ATOM 4695 N N . LEU B 1 289 ? 43.641 72.258 81.979 1.00 46.62 285 LEU B N 1
ATOM 4696 C CA . LEU B 1 289 ? 42.263 72.124 81.525 1.00 44.11 285 LEU B CA 1
ATOM 4697 C C . LEU B 1 289 ? 41.567 73.462 81.345 1.00 42.94 285 LEU B C 1
ATOM 4698 O O . LEU B 1 289 ? 40.763 73.625 80.417 1.00 41.83 285 LEU B O 1
ATOM 4703 N N . GLY B 1 290 ? 41.857 74.409 82.245 1.00 42.73 286 GLY B N 1
ATOM 4704 C CA . GLY B 1 290 ? 41.360 75.788 82.143 1.00 41.53 286 GLY B CA 1
ATOM 4705 C C . GLY B 1 290 ? 41.797 76.475 80.850 1.00 41.41 286 GLY B C 1
ATOM 4706 O O . GLY B 1 290 ? 41.015 77.202 80.247 1.00 41.27 286 GLY B O 1
ATOM 4707 N N . PHE B 1 291 ? 43.042 76.252 80.436 1.00 40.65 287 PHE B N 1
ATOM 4708 C CA . PHE B 1 291 ? 43.570 76.772 79.174 1.00 41.32 287 PHE B CA 1
ATOM 4709 C C . PHE B 1 291 ? 42.875 76.206 77.926 1.00 41.37 287 PHE B C 1
ATOM 4710 O O . PHE B 1 291 ? 42.550 76.973 77.029 1.00 40.91 287 PHE B O 1
ATOM 4718 N N . LEU B 1 292 ? 42.625 74.888 77.890 1.00 41.45 288 LEU B N 1
ATOM 4719 C CA . LEU B 1 292 ? 41.811 74.265 76.829 1.00 41.19 288 LEU B CA 1
ATOM 4720 C C . LEU B 1 292 ? 40.432 74.961 76.686 1.00 40.85 288 LEU B C 1
ATOM 4721 O O . LEU B 1 292 ? 40.074 75.407 75.577 1.00 40.83 288 LEU B O 1
ATOM 4726 N N . LEU B 1 293 ? 39.678 75.067 77.794 1.00 39.83 289 LEU B N 1
ATOM 4727 C CA . LEU B 1 293 ? 38.390 75.820 77.821 1.00 39.60 289 LEU B CA 1
ATOM 4728 C C . LEU B 1 293 ? 38.488 77.290 77.374 1.00 38.42 289 LEU B C 1
ATOM 4729 O O . LEU B 1 293 ? 37.606 77.799 76.661 1.00 37.44 289 LEU B O 1
ATOM 4734 N N . ALA B 1 294 ? 39.566 77.950 77.773 1.00 38.37 290 ALA B N 1
ATOM 4735 C CA . ALA B 1 294 ? 39.852 79.333 77.324 1.00 39.53 290 ALA B CA 1
ATOM 4736 C C . ALA B 1 294 ? 40.056 79.507 75.803 1.00 39.53 290 ALA B C 1
ATOM 4737 O O . ALA B 1 294 ? 39.538 80.476 75.253 1.00 39.88 290 ALA B O 1
ATOM 4739 N N . ASP B 1 295 ? 40.812 78.596 75.148 1.00 39.66 291 ASP B N 1
ATOM 4740 C CA . ASP B 1 295 ? 40.958 78.533 73.654 1.00 40.34 291 ASP B CA 1
ATOM 4741 C C . ASP B 1 295 ? 39.610 78.281 72.921 1.00 39.46 291 ASP B C 1
ATOM 4742 O O . ASP B 1 295 ? 39.319 78.926 71.890 1.00 40.04 291 ASP B O 1
ATOM 4747 N N . MET B 1 296 ? 38.786 77.370 73.443 1.00 38.06 292 MET B N 1
ATOM 4748 C CA . MET B 1 296 ? 37.417 77.172 72.907 1.00 37.46 292 MET B CA 1
ATOM 4749 C C . MET B 1 296 ? 36.555 78.474 72.902 1.00 37.57 292 MET B C 1
ATOM 4750 O O . MET B 1 296 ? 35.887 78.812 71.903 1.00 36.51 292 MET B O 1
ATOM 4755 N N . ALA B 1 297 ? 36.570 79.190 74.033 1.00 37.03 293 ALA B N 1
ATOM 4756 C CA . ALA B 1 297 ? 35.729 80.367 74.226 1.00 36.84 293 ALA B CA 1
ATOM 4757 C C . ALA B 1 297 ? 36.189 81.500 73.323 1.00 37.22 293 ALA B C 1
ATOM 4758 O O . ALA B 1 297 ? 35.362 82.272 72.843 1.00 37.21 293 ALA B O 1
ATOM 4760 N N . ALA B 1 298 ? 37.507 81.618 73.140 1.00 36.86 294 ALA B N 1
ATOM 4761 C CA . ALA B 1 298 ? 38.066 82.618 72.247 1.00 37.85 294 ALA B CA 1
ATOM 4762 C C . ALA B 1 298 ? 37.677 82.328 70.784 1.00 37.89 294 ALA B C 1
ATOM 4763 O O . ALA B 1 298 ? 37.458 83.267 70.008 1.00 38.16 294 ALA B O 1
ATOM 4765 N N . ALA B 1 299 ? 37.668 81.043 70.409 1.00 37.29 295 ALA B N 1
ATOM 4766 C CA . ALA B 1 299 ? 37.292 80.635 69.055 1.00 37.23 295 ALA B CA 1
ATOM 4767 C C . ALA B 1 299 ? 35.793 80.900 68.762 1.00 36.71 295 ALA B C 1
ATOM 4768 O O . ALA B 1 299 ? 35.457 81.351 67.666 1.00 36.31 295 ALA B O 1
ATOM 4770 N N . VAL B 1 300 ? 34.911 80.642 69.732 1.00 36.36 296 VAL B N 1
ATOM 4771 C CA . VAL B 1 300 ? 33.481 80.986 69.574 1.00 36.62 296 VAL B CA 1
ATOM 4772 C C . VAL B 1 300 ? 33.233 82.506 69.385 1.00 37.42 296 VAL B C 1
ATOM 4773 O O . VAL B 1 300 ? 32.467 82.913 68.507 1.00 37.04 296 VAL B O 1
ATOM 4777 N N . ALA B 1 301 ? 33.930 83.331 70.159 1.00 38.07 297 ALA B N 1
ATOM 4778 C CA . ALA B 1 301 ? 33.749 84.776 70.123 1.00 39.22 297 ALA B CA 1
ATOM 4779 C C . ALA B 1 301 ? 34.348 85.415 68.852 1.00 39.42 297 ALA B C 1
ATOM 4780 O O . ALA B 1 301 ? 33.775 86.347 68.277 1.00 40.28 297 ALA B O 1
ATOM 4782 N N . THR B 1 302 ? 35.488 84.910 68.410 1.00 39.04 298 THR B N 1
ATOM 4783 C CA . THR B 1 302 ? 36.066 85.291 67.111 1.00 39.32 298 THR B CA 1
ATOM 4784 C C . THR B 1 302 ? 35.163 84.943 65.892 1.00 39.67 298 THR B C 1
ATOM 4785 O O . THR B 1 302 ? 35.038 85.739 64.920 1.00 39.84 298 THR B O 1
ATOM 4789 N N . ALA B 1 303 ? 34.569 83.751 65.908 1.00 37.96 299 ALA B N 1
ATOM 4790 C CA . ALA B 1 303 ? 33.635 83.393 64.849 1.00 38.60 299 ALA B CA 1
ATOM 4791 C C . ALA B 1 303 ? 32.374 84.300 64.861 1.00 39.11 299 ALA B C 1
ATOM 4792 O O . ALA B 1 303 ? 31.869 84.682 63.799 1.00 39.31 299 ALA B O 1
ATOM 4794 N N . ARG B 1 304 ? 31.858 84.651 66.043 1.00 38.91 300 ARG B N 1
ATOM 4795 C CA . ARG B 1 304 ? 30.652 85.495 66.061 1.00 39.23 300 ARG B CA 1
ATOM 4796 C C . ARG B 1 304 ? 30.987 86.926 65.568 1.00 39.88 300 ARG B C 1
ATOM 4797 O O . ARG B 1 304 ? 30.261 87.495 64.763 1.00 39.86 300 ARG B O 1
ATOM 4805 N N . ALA B 1 305 ? 32.085 87.492 66.058 1.00 39.61 301 ALA B N 1
ATOM 4806 C CA . ALA B 1 305 ? 32.601 88.779 65.578 1.00 40.96 301 ALA B CA 1
ATOM 4807 C C . ALA B 1 305 ? 32.790 88.884 64.068 1.00 41.49 301 ALA B C 1
ATOM 4808 O O . ALA B 1 305 ? 32.463 89.911 63.478 1.00 42.99 301 ALA B O 1
ATOM 4810 N N . THR B 1 306 ? 33.324 87.837 63.449 1.00 41.50 302 THR B N 1
ATOM 4811 C CA . THR B 1 306 ? 33.602 87.813 61.994 1.00 42.04 302 THR B CA 1
ATOM 4812 C C . THR B 1 306 ? 32.326 87.791 61.140 1.00 41.91 302 THR B C 1
ATOM 4813 O O . THR B 1 306 ? 32.223 88.549 60.166 1.00 42.29 302 THR B O 1
ATOM 4817 N N . TYR B 1 307 ? 31.342 86.952 61.486 1.00 40.85 303 TYR B N 1
ATOM 4818 C CA . TYR B 1 307 ? 30.092 86.981 60.676 1.00 40.98 303 TYR B CA 1
ATOM 4819 C C . TYR B 1 307 ? 29.299 88.270 60.806 1.00 41.47 303 TYR B C 1
ATOM 4820 O O . TYR B 1 307 ? 28.673 88.690 59.836 1.00 41.70 303 TYR B O 1
ATOM 4829 N N . LEU B 1 308 ? 29.342 88.905 61.972 1.00 42.18 304 LEU B N 1
ATOM 4830 C CA . LEU B 1 308 ? 28.617 90.170 62.137 1.00 44.16 304 LEU B CA 1
ATOM 4831 C C . LEU B 1 308 ? 29.274 91.315 61.367 1.00 46.16 304 LEU B C 1
ATOM 4832 O O . LEU B 1 308 ? 28.570 92.178 60.844 1.00 46.58 304 LEU B O 1
ATOM 4837 N N . ASP B 1 309 ? 30.611 91.299 61.267 1.00 46.97 305 ASP B N 1
ATOM 4838 C CA . ASP B 1 309 ? 31.324 92.296 60.464 1.00 48.95 305 ASP B CA 1
ATOM 4839 C C . ASP B 1 309 ? 30.956 92.248 58.955 1.00 49.32 305 ASP B C 1
ATOM 4840 O O . ASP B 1 309 ? 30.692 93.299 58.330 1.00 49.36 305 ASP B O 1
ATOM 4845 N N . ALA B 1 310 ? 30.938 91.046 58.375 1.00 48.31 306 ALA B N 1
ATOM 4846 C CA . ALA B 1 310 ? 30.354 90.872 57.040 1.00 49.16 306 ALA B CA 1
ATOM 4847 C C . ALA B 1 310 ? 28.852 91.290 56.952 1.00 49.78 306 ALA B C 1
ATOM 4848 O O . ALA B 1 310 ? 28.460 92.011 56.023 1.00 50.41 306 ALA B O 1
ATOM 4850 N N . ALA B 1 311 ? 28.030 90.866 57.914 1.00 49.56 307 ALA B N 1
ATOM 4851 C CA . ALA B 1 311 ? 26.606 91.234 57.933 1.00 50.76 307 ALA B CA 1
ATOM 4852 C C . ALA B 1 311 ? 26.411 92.760 57.866 1.00 52.89 307 ALA B C 1
ATOM 4853 O O . ALA B 1 311 ? 25.543 93.268 57.133 1.00 53.79 307 ALA B O 1
ATOM 4855 N N . ARG B 1 312 ? 27.240 93.475 58.618 1.00 53.98 308 ARG B N 1
ATOM 4856 C CA . ARG B 1 312 ? 27.107 94.902 58.797 1.00 56.15 308 ARG B CA 1
ATOM 4857 C C . ARG B 1 312 ? 27.477 95.634 57.476 1.00 57.29 308 ARG B C 1
ATOM 4858 O O . ARG B 1 312 ? 26.933 96.696 57.174 1.00 58.08 308 ARG B O 1
ATOM 4866 N N . ARG B 1 313 ? 28.364 95.037 56.681 1.00 57.12 309 ARG B N 1
ATOM 4867 C CA . ARG B 1 313 ? 28.646 95.530 55.335 1.00 58.86 309 ARG B CA 1
ATOM 4868 C C . ARG B 1 313 ? 27.458 95.338 54.391 1.00 59.56 309 ARG B C 1
ATOM 4869 O O . ARG B 1 313 ? 27.114 96.257 53.640 1.00 60.84 309 ARG B O 1
ATOM 4877 N N . ARG B 1 314 ? 26.871 94.140 54.397 1.00 59.25 310 ARG B N 1
ATOM 4878 C CA . ARG B 1 314 ? 25.718 93.834 53.546 1.00 60.24 310 ARG B CA 1
ATOM 4879 C C . ARG B 1 314 ? 24.527 94.764 53.835 1.00 60.89 310 ARG B C 1
ATOM 4880 O O . ARG B 1 314 ? 23.850 95.193 52.907 1.00 61.26 310 ARG B O 1
ATOM 4888 N N . ASP B 1 315 ? 24.302 95.088 55.111 1.00 61.33 311 ASP B N 1
ATOM 4889 C CA . ASP B 1 315 ? 23.204 95.969 55.508 1.00 62.52 311 ASP B CA 1
ATOM 4890 C C . ASP B 1 315 ? 23.372 97.411 54.974 1.00 64.45 311 ASP B C 1
ATOM 4891 O O . ASP B 1 315 ? 22.374 98.133 54.807 1.00 65.12 311 ASP B O 1
ATOM 4896 N N . GLN B 1 316 ? 24.616 97.818 54.709 1.00 64.96 312 GLN B N 1
ATOM 4897 C CA . GLN B 1 316 ? 24.905 99.167 54.207 1.00 67.48 312 GLN B CA 1
ATOM 4898 C C . GLN B 1 316 ? 25.043 99.258 52.676 1.00 67.79 312 GLN B C 1
ATOM 4899 O O . GLN B 1 316 ? 25.391 100.314 52.146 1.00 69.39 312 GLN B O 1
ATOM 4905 N N . GLY B 1 317 ? 24.749 98.164 51.981 1.00 66.77 313 GLY B N 1
ATOM 4906 C CA . GLY B 1 317 ? 24.940 98.072 50.531 1.00 66.89 313 GLY B CA 1
ATOM 4907 C C . GLY B 1 317 ? 26.402 98.100 50.090 1.00 67.32 313 GLY B C 1
ATOM 4908 O O . GLY B 1 317 ? 26.688 98.516 48.983 1.00 68.16 313 GLY B O 1
ATOM 4909 N N . ARG B 1 318 ? 27.327 97.660 50.953 1.00 66.27 314 ARG B N 1
ATOM 4910 C CA . ARG B 1 318 ? 28.771 97.605 50.617 1.00 65.97 314 ARG B CA 1
ATOM 4911 C C . ARG B 1 318 ? 29.189 96.195 50.188 1.00 63.99 314 ARG B C 1
ATOM 4912 O O . ARG B 1 318 ? 28.520 95.225 50.550 1.00 63.15 314 ARG B O 1
ATOM 4920 N N . PRO B 1 319 ? 30.278 96.067 49.397 1.00 63.62 315 PRO B N 1
ATOM 4921 C CA . PRO B 1 319 ? 30.734 94.698 49.049 1.00 61.84 315 PRO B CA 1
ATOM 4922 C C . PRO B 1 319 ? 31.219 93.891 50.287 1.00 59.47 315 PRO B C 1
ATOM 4923 O O . PRO B 1 319 ? 31.780 94.450 51.236 1.00 58.54 315 PRO B O 1
ATOM 4927 N N . TYR B 1 320 ? 30.933 92.594 50.290 1.00 57.00 316 TYR B N 1
ATOM 4928 C CA . TYR B 1 320 ? 31.111 91.792 51.488 1.00 55.43 316 TYR B CA 1
ATOM 4929 C C . TYR B 1 320 ? 31.438 90.368 51.102 1.00 54.80 316 TYR B C 1
ATOM 4930 O O . TYR B 1 320 ? 31.447 89.465 51.933 1.00 54.14 316 TYR B O 1
ATOM 4939 N N . SER B 1 321 ? 31.749 90.202 49.828 1.00 55.46 317 SER B N 1
ATOM 4940 C CA . SER B 1 321 ? 32.118 88.932 49.233 1.00 55.57 317 SER B CA 1
ATOM 4941 C C . SER B 1 321 ? 33.378 88.236 49.821 1.00 54.45 317 SER B C 1
ATOM 4942 O O . SER B 1 321 ? 33.304 87.065 50.188 1.00 53.59 317 SER B O 1
ATOM 4945 N N . GLN B 1 322 ? 34.517 88.936 49.897 1.00 54.21 318 GLN B N 1
ATOM 4946 C CA . GLN B 1 322 ? 35.720 88.385 50.541 1.00 53.69 318 GLN B CA 1
ATOM 4947 C C . GLN B 1 322 ? 35.416 88.076 52.009 1.00 51.04 318 GLN B C 1
ATOM 4948 O O . GLN B 1 322 ? 35.782 87.006 52.525 1.00 49.38 318 GLN B O 1
ATOM 4954 N N . GLN B 1 323 ? 34.718 89.004 52.653 1.00 49.45 319 GLN B N 1
ATOM 4955 C CA . GLN B 1 323 ? 34.449 88.923 54.103 1.00 48.42 319 GLN B CA 1
ATOM 4956 C C . GLN B 1 323 ? 33.548 87.772 54.511 1.00 46.51 319 GLN B C 1
ATOM 4957 O O . GLN B 1 323 ? 33.656 87.264 55.632 1.00 45.35 319 GLN B O 1
ATOM 4963 N N . ALA B 1 324 ? 32.692 87.349 53.590 1.00 45.70 320 ALA B N 1
ATOM 4964 C CA . ALA B 1 324 ? 31.725 86.267 53.842 1.00 44.43 320 ALA B CA 1
ATOM 4965 C C . ALA B 1 324 ? 32.387 84.897 53.688 1.00 43.66 320 ALA B C 1
ATOM 4966 O O . ALA B 1 324 ? 32.020 83.949 54.389 1.00 42.01 320 ALA B O 1
ATOM 4968 N N . SER B 1 325 ? 33.335 84.800 52.746 1.00 43.20 321 SER B N 1
ATOM 4969 C CA . SER B 1 325 ? 34.146 83.601 52.566 1.00 42.49 321 SER B CA 1
ATOM 4970 C C . SER B 1 325 ? 35.034 83.370 53.802 1.00 41.00 321 SER B C 1
ATOM 4971 O O . SER B 1 325 ? 35.129 82.247 54.319 1.00 39.08 321 SER B O 1
ATOM 4974 N N . ILE B 1 326 ? 35.656 84.449 54.269 1.00 40.19 322 ILE B N 1
ATOM 4975 C CA . ILE B 1 326 ? 36.444 84.415 55.497 1.00 39.62 322 ILE B CA 1
ATOM 4976 C C . ILE B 1 326 ? 35.590 83.956 56.703 1.00 39.23 322 ILE B C 1
ATOM 4977 O O . ILE B 1 326 ? 36.030 83.116 57.508 1.00 39.11 322 ILE B O 1
ATOM 4982 N N . ALA B 1 327 ? 34.349 84.435 56.776 1.00 39.10 323 ALA B N 1
ATOM 4983 C CA . ALA B 1 327 ? 33.466 84.109 57.903 1.00 38.77 323 ALA B CA 1
ATOM 4984 C C . ALA B 1 327 ? 33.027 82.652 57.949 1.00 38.31 323 ALA B C 1
ATOM 4985 O O . ALA B 1 327 ? 33.026 82.030 59.021 1.00 39.08 323 ALA B O 1
ATOM 4987 N N . LYS B 1 328 ? 32.607 82.123 56.807 1.00 39.01 324 LYS B N 1
ATOM 4988 C CA . LYS B 1 328 ? 32.291 80.702 56.655 1.00 39.06 324 LYS B CA 1
ATOM 4989 C C . LYS B 1 328 ? 33.510 79.831 57.000 1.00 39.32 324 LYS B C 1
ATOM 4990 O O . LYS B 1 328 ? 33.398 78.855 57.734 1.00 38.43 324 LYS B O 1
ATOM 4996 N N . LEU B 1 329 ? 34.668 80.192 56.468 1.00 40.85 325 LEU B N 1
ATOM 4997 C CA . LEU B 1 329 ? 35.907 79.466 56.743 1.00 42.28 325 LEU B CA 1
ATOM 4998 C C . LEU B 1 329 ? 36.248 79.463 58.241 1.00 41.91 325 LEU B C 1
ATOM 4999 O O . LEU B 1 329 ? 36.416 78.422 58.833 1.00 42.40 325 LEU B O 1
ATOM 5004 N N . THR B 1 330 ? 36.331 80.638 58.838 1.00 42.16 326 THR B N 1
ATOM 5005 C CA . THR B 1 330 ? 36.623 80.812 60.273 1.00 42.67 326 THR B CA 1
ATOM 5006 C C . THR B 1 330 ? 35.659 80.053 61.232 1.00 42.18 326 THR B C 1
ATOM 5007 O O . THR B 1 330 ? 36.087 79.391 62.206 1.00 41.57 326 THR B O 1
ATOM 5011 N N . ALA B 1 331 ? 34.364 80.205 60.977 1.00 41.11 327 ALA B N 1
ATOM 5012 C CA . ALA B 1 331 ? 33.344 79.643 61.843 1.00 40.47 327 ALA B CA 1
ATOM 5013 C C . ALA B 1 331 ? 33.260 78.110 61.805 1.00 40.16 327 ALA B C 1
ATOM 5014 O O . ALA B 1 331 ? 33.015 77.465 62.857 1.00 40.58 327 ALA B O 1
ATOM 5016 N N . THR B 1 332 ? 33.445 77.524 60.628 1.00 39.10 328 THR B N 1
ATOM 5017 C CA . THR B 1 332 ? 33.292 76.066 60.501 1.00 38.93 328 THR B CA 1
ATOM 5018 C C . THR B 1 332 ? 34.536 75.319 60.991 1.00 39.99 328 THR B C 1
ATOM 5019 O O . THR B 1 332 ? 34.405 74.257 61.573 1.00 40.39 328 THR B O 1
ATOM 5023 N N . ASP B 1 333 ? 35.722 75.902 60.800 1.00 40.65 329 ASP B N 1
ATOM 5024 C CA . ASP B 1 333 ? 36.956 75.415 61.430 1.00 41.93 329 ASP B CA 1
ATOM 5025 C C . ASP B 1 333 ? 36.892 75.519 62.985 1.00 41.30 329 ASP B C 1
ATOM 5026 O O . ASP B 1 333 ? 37.341 74.617 63.700 1.00 40.28 329 ASP B O 1
ATOM 5031 N N . ALA B 1 334 ? 36.319 76.621 63.484 1.00 40.07 330 ALA B N 1
ATOM 5032 C CA . ALA B 1 334 ? 36.057 76.803 64.913 1.00 39.10 330 ALA B CA 1
ATOM 5033 C C . ALA B 1 334 ? 35.131 75.748 65.524 1.00 38.01 330 ALA B C 1
ATOM 5034 O O . ALA B 1 334 ? 35.398 75.239 66.623 1.00 37.54 330 ALA B O 1
ATOM 5036 N N . ALA B 1 335 ? 34.036 75.442 64.840 1.00 36.99 331 ALA B N 1
ATOM 5037 C CA . ALA B 1 335 ? 33.102 74.434 65.344 1.00 36.61 331 ALA B CA 1
ATOM 5038 C C . ALA B 1 335 ? 33.753 73.031 65.429 1.00 36.80 331 ALA B C 1
ATOM 5039 O O . ALA B 1 335 ? 33.541 72.306 66.407 1.00 36.88 331 ALA B O 1
ATOM 5041 N N . MET B 1 336 ? 34.532 72.652 64.421 1.00 37.01 332 MET B N 1
ATOM 5042 C CA . MET B 1 336 ? 35.179 71.327 64.414 1.00 38.72 332 MET B CA 1
ATOM 5043 C C . MET B 1 336 ? 36.179 71.202 65.582 1.00 39.00 332 MET B C 1
ATOM 5044 O O . MET B 1 336 ? 36.229 70.170 66.264 1.00 39.04 332 MET B O 1
ATOM 5049 N N . LYS B 1 337 ? 36.965 72.259 65.796 1.00 38.26 333 LYS B N 1
ATOM 5050 C CA . LYS B 1 337 ? 37.910 72.313 66.917 1.00 38.76 333 LYS B CA 1
ATOM 5051 C C . LYS B 1 337 ? 37.225 72.340 68.302 1.00 37.97 333 LYS B C 1
ATOM 5052 O O . LYS B 1 337 ? 37.657 71.630 69.239 1.00 38.35 333 LYS B O 1
ATOM 5058 N N . VAL B 1 338 ? 36.193 73.172 68.454 1.00 36.56 334 VAL B N 1
ATOM 5059 C CA . VAL B 1 338 ? 35.497 73.295 69.756 1.00 35.79 334 VAL B CA 1
ATOM 5060 C C . VAL B 1 338 ? 34.725 71.994 70.163 1.00 35.29 334 VAL B C 1
ATOM 5061 O O . VAL B 1 338 ? 34.736 71.605 71.320 1.00 35.25 334 VAL B O 1
ATOM 5065 N N . THR B 1 339 ? 34.088 71.324 69.209 1.00 34.85 335 THR B N 1
ATOM 5066 C CA . THR B 1 339 ? 33.317 70.110 69.496 1.00 34.46 335 THR B CA 1
ATOM 5067 C C . THR B 1 339 ? 34.234 68.939 69.778 1.00 35.66 335 THR B C 1
ATOM 5068 O O . THR B 1 339 ? 33.919 68.109 70.643 1.00 36.67 335 THR B O 1
ATOM 5072 N N . THR B 1 340 ? 35.356 68.845 69.059 1.00 35.98 336 THR B N 1
ATOM 5073 C CA . THR B 1 340 ? 36.368 67.815 69.343 1.00 36.98 336 THR B CA 1
ATOM 5074 C C . THR B 1 340 ? 36.936 67.995 70.742 1.00 38.08 336 THR B C 1
ATOM 5075 O O . THR B 1 340 ? 37.143 66.998 71.446 1.00 38.93 336 THR B O 1
ATOM 5079 N N . ASP B 1 341 ? 37.181 69.248 71.142 1.00 38.20 337 ASP B N 1
ATOM 5080 C CA . ASP B 1 341 ? 37.681 69.563 72.492 1.00 38.97 337 ASP B CA 1
ATOM 5081 C C . ASP B 1 341 ? 36.655 69.420 73.635 1.00 38.70 337 ASP B C 1
ATOM 5082 O O . ASP B 1 341 ? 37.037 69.142 74.790 1.00 37.91 337 ASP B O 1
ATOM 5087 N N . ALA B 1 342 ? 35.367 69.604 73.326 1.00 37.97 338 ALA B N 1
ATOM 5088 C CA . ALA B 1 342 ? 34.317 69.422 74.345 1.00 37.33 338 ALA B CA 1
ATOM 5089 C C . ALA B 1 342 ? 34.177 67.933 74.779 1.00 37.43 338 ALA B C 1
ATOM 5090 O O . ALA B 1 342 ? 34.046 67.657 75.982 1.00 37.96 338 ALA B O 1
ATOM 5092 N N . VAL B 1 343 ? 34.242 66.993 73.832 1.00 36.80 339 VAL B N 1
ATOM 5093 C CA . VAL B 1 343 ? 34.346 65.547 74.166 1.00 37.64 339 VAL B CA 1
ATOM 5094 C C . VAL B 1 343 ? 35.564 65.261 75.101 1.00 38.90 339 VAL B C 1
ATOM 5095 O O . VAL B 1 343 ? 35.438 64.584 76.135 1.00 39.34 339 VAL B O 1
ATOM 5099 N N . GLN B 1 344 ? 36.732 65.776 74.732 1.00 38.71 340 GLN B N 1
ATOM 5100 C CA . GLN B 1 344 ? 37.932 65.680 75.582 1.00 39.65 340 GLN B CA 1
ATOM 5101 C C . GLN B 1 344 ? 37.693 66.159 77.052 1.00 40.04 340 GLN B C 1
ATOM 5102 O O . GLN B 1 344 ? 38.123 65.488 77.994 1.00 40.59 340 GLN B O 1
ATOM 5108 N N . VAL B 1 345 ? 37.048 67.319 77.238 1.00 39.56 341 VAL B N 1
ATOM 5109 C CA . VAL B 1 345 ? 36.733 67.851 78.589 1.00 39.50 341 VAL B CA 1
ATOM 5110 C C . VAL B 1 345 ? 35.906 66.852 79.423 1.00 41.05 341 VAL B C 1
ATOM 5111 O O . VAL B 1 345 ? 36.196 66.677 80.626 1.00 41.43 341 VAL B O 1
ATOM 5115 N N . PHE B 1 346 ? 34.949 66.167 78.768 1.00 40.88 342 PHE B N 1
ATOM 5116 C CA . PHE B 1 346 ? 34.090 65.175 79.420 1.00 42.62 342 PHE B CA 1
ATOM 5117 C C . PHE B 1 346 ? 34.789 63.866 79.840 1.00 43.36 342 PHE B C 1
ATOM 5118 O O . PHE B 1 346 ? 34.301 63.176 80.736 1.00 44.95 342 PHE B O 1
ATOM 5126 N N . GLY B 1 347 ? 35.904 63.514 79.210 1.00 44.03 343 GLY B N 1
ATOM 5127 C CA . GLY B 1 347 ? 36.504 62.174 79.386 1.00 44.26 343 GLY B CA 1
ATOM 5128 C C . GLY B 1 347 ? 35.690 61.018 78.817 1.00 45.69 343 GLY B C 1
ATOM 5129 O O . GLY B 1 347 ? 34.964 61.186 77.832 1.00 45.77 343 GLY B O 1
ATOM 5130 N N . GLY B 1 348 ? 35.808 59.839 79.437 1.00 46.73 344 GLY B N 1
ATOM 5131 C CA . GLY B 1 348 ? 35.100 58.628 79.008 1.00 46.89 344 GLY B CA 1
ATOM 5132 C C . GLY B 1 348 ? 33.596 58.743 78.774 1.00 47.62 344 GLY B C 1
ATOM 5133 O O . GLY B 1 348 ? 33.096 58.217 77.766 1.00 47.52 344 GLY B O 1
ATOM 5134 N N . VAL B 1 349 ? 32.866 59.432 79.674 1.00 47.89 345 VAL B N 1
ATOM 5135 C CA . VAL B 1 349 ? 31.431 59.666 79.488 1.00 47.62 345 VAL B CA 1
ATOM 5136 C C . VAL B 1 349 ? 31.095 60.482 78.226 1.00 47.17 345 VAL B C 1
ATOM 5137 O O . VAL B 1 349 ? 30.002 60.351 77.668 1.00 47.04 345 VAL B O 1
ATOM 5141 N N . GLY B 1 350 ? 32.016 61.346 77.805 1.00 46.61 346 GLY B N 1
ATOM 5142 C CA . GLY B 1 350 ? 31.815 62.170 76.610 1.00 45.98 346 GLY B CA 1
ATOM 5143 C C . GLY B 1 350 ? 31.765 61.339 75.341 1.00 46.55 346 GLY B C 1
ATOM 5144 O O . GLY B 1 350 ? 31.188 61.769 74.329 1.00 45.77 346 GLY B O 1
ATOM 5145 N N . TYR B 1 351 ? 32.337 60.139 75.408 1.00 47.63 347 TYR B N 1
ATOM 5146 C CA . TYR B 1 351 ? 32.303 59.199 74.283 1.00 49.66 347 TYR B CA 1
ATOM 5147 C C . TYR B 1 351 ? 31.033 58.327 74.242 1.00 50.54 347 TYR B C 1
ATOM 5148 O O . TYR B 1 351 ? 30.908 57.489 73.356 1.00 51.74 347 TYR B O 1
ATOM 5157 N N . THR B 1 352 ? 30.090 58.549 75.167 1.00 50.69 348 THR B N 1
ATOM 5158 C CA . THR B 1 352 ? 28.831 57.775 75.238 1.00 52.47 348 THR B CA 1
ATOM 5159 C C . THR B 1 352 ? 27.628 58.625 74.795 1.00 53.13 348 THR B C 1
ATOM 5160 O O . THR B 1 352 ? 27.729 59.843 74.743 1.00 53.01 348 THR B O 1
ATOM 5164 N N . ARG B 1 353 ? 26.492 57.993 74.505 1.00 55.04 349 ARG B N 1
ATOM 5165 C CA . ARG B 1 353 ? 25.285 58.727 74.086 1.00 56.75 349 ARG B CA 1
ATOM 5166 C C . ARG B 1 353 ? 24.400 59.122 75.272 1.00 57.59 349 ARG B C 1
ATOM 5167 O O . ARG B 1 353 ? 23.232 59.432 75.097 1.00 57.77 349 ARG B O 1
ATOM 5175 N N . ASP B 1 354 ? 24.960 59.119 76.478 1.00 59.27 350 ASP B N 1
ATOM 5176 C CA . ASP B 1 354 ? 24.286 59.684 77.649 1.00 60.26 350 ASP B CA 1
ATOM 5177 C C . ASP B 1 354 ? 24.419 61.206 77.662 1.00 58.74 350 ASP B C 1
ATOM 5178 O O . ASP B 1 354 ? 23.764 61.893 78.460 1.00 58.80 350 ASP B O 1
ATOM 5183 N N . TYR B 1 355 ? 25.295 61.721 76.800 1.00 56.59 351 TYR B N 1
ATOM 5184 C CA . TYR B 1 355 ? 25.498 63.154 76.665 1.00 54.08 351 TYR B CA 1
ATOM 5185 C C . TYR B 1 355 ? 25.397 63.574 75.198 1.00 51.56 351 TYR B C 1
ATOM 5186 O O . TYR B 1 355 ? 25.440 62.740 74.310 1.00 52.19 351 TYR B O 1
ATOM 5195 N N . ARG B 1 356 ? 25.243 64.866 74.957 1.00 48.76 352 ARG B N 1
ATOM 5196 C CA . ARG B 1 356 ? 25.085 65.399 73.613 1.00 46.52 352 ARG B CA 1
ATOM 5197 C C . ARG B 1 356 ? 26.394 65.723 72.872 1.00 44.71 352 ARG B C 1
ATOM 5198 O O . ARG B 1 356 ? 26.374 65.876 71.660 1.00 44.35 352 ARG B O 1
ATOM 5206 N N . VAL B 1 357 ? 27.525 65.824 73.569 1.00 42.35 353 VAL B N 1
ATOM 5207 C CA . VAL B 1 357 ? 28.744 66.255 72.886 1.00 40.99 353 VAL B CA 1
ATOM 5208 C C . VAL B 1 357 ? 29.253 65.351 71.728 1.00 41.26 353 VAL B C 1
ATOM 5209 O O . VAL B 1 357 ? 29.840 65.854 70.777 1.00 41.43 353 VAL B O 1
ATOM 5213 N N . GLU B 1 358 ? 29.011 64.048 71.793 1.00 41.76 354 GLU B N 1
ATOM 5214 C CA . GLU B 1 358 ? 29.379 63.143 70.695 1.00 42.48 354 GLU B CA 1
ATOM 5215 C C . GLU B 1 358 ? 28.549 63.457 69.410 1.00 41.97 354 GLU B C 1
ATOM 5216 O O . GLU B 1 358 ? 29.104 63.504 68.297 1.00 42.21 354 GLU B O 1
ATOM 5222 N N . ARG B 1 359 ? 27.247 63.703 69.567 1.00 40.18 355 ARG B N 1
ATOM 5223 C CA . ARG B 1 359 ? 26.405 64.177 68.460 1.00 39.90 355 ARG B CA 1
ATOM 5224 C C . ARG B 1 359 ? 26.899 65.529 67.863 1.00 39.05 355 ARG B C 1
ATOM 5225 O O . ARG B 1 359 ? 26.974 65.691 66.622 1.00 39.19 355 ARG B O 1
ATOM 5233 N N . TYR B 1 360 ? 27.269 66.491 68.713 1.00 38.61 356 TYR B N 1
ATOM 5234 C CA . TYR B 1 360 ? 27.721 67.804 68.170 1.00 38.24 356 TYR B CA 1
ATOM 5235 C C . TYR B 1 360 ? 29.000 67.690 67.316 1.00 38.18 356 TYR B C 1
ATOM 5236 O O . TYR B 1 360 ? 29.165 68.404 66.311 1.00 38.64 356 TYR B O 1
ATOM 5245 N N . MET B 1 361 ? 29.912 66.811 67.723 1.00 38.08 357 MET B N 1
ATOM 5246 C CA . MET B 1 361 ? 31.132 66.547 66.944 1.00 38.40 357 MET B CA 1
ATOM 5247 C C . MET B 1 361 ? 30.804 65.939 65.575 1.00 39.07 357 MET B C 1
ATOM 5248 O O . MET B 1 361 ? 31.405 66.326 64.550 1.00 39.70 357 MET B O 1
ATOM 5253 N N . ARG B 1 362 ? 29.858 64.999 65.536 1.00 39.26 358 ARG B N 1
ATOM 5254 C CA . ARG B 1 362 ? 29.418 64.452 64.236 1.00 40.26 358 ARG B CA 1
ATOM 5255 C C . ARG B 1 362 ? 28.772 65.535 63.315 1.00 40.06 358 ARG B C 1
ATOM 5256 O O . ARG B 1 362 ? 29.047 65.568 62.117 1.00 41.23 358 ARG B O 1
ATOM 5264 N N . GLU B 1 363 ? 27.962 66.435 63.877 1.00 39.12 359 GLU B N 1
ATOM 5265 C CA . GLU B 1 363 ? 27.325 67.509 63.092 1.00 38.37 359 GLU B CA 1
ATOM 5266 C C . GLU B 1 363 ? 28.300 68.532 62.505 1.00 38.64 359 GLU B C 1
ATOM 5267 O O . GLU B 1 363 ? 28.005 69.118 61.456 1.00 38.66 359 GLU B O 1
ATOM 5273 N N . ALA B 1 364 ? 29.434 68.782 63.172 1.00 38.10 360 ALA B N 1
ATOM 5274 C CA . ALA B 1 364 ? 30.332 69.863 62.745 1.00 38.16 360 ALA B CA 1
ATOM 5275 C C . ALA B 1 364 ? 31.140 69.529 61.491 1.00 38.63 360 ALA B C 1
ATOM 5276 O O . ALA B 1 364 ? 31.446 70.405 60.696 1.00 38.50 360 ALA B O 1
ATOM 5278 N N . LYS B 1 365 ? 31.477 68.258 61.315 1.00 40.21 361 LYS B N 1
ATOM 5279 C CA . LYS B 1 365 ? 32.280 67.826 60.166 1.00 40.73 361 LYS B CA 1
ATOM 5280 C C . LYS B 1 365 ? 31.677 68.220 58.801 1.00 42.13 361 LYS B C 1
ATOM 5281 O O . LYS B 1 365 ? 32.407 68.684 57.935 1.00 41.44 361 LYS B O 1
ATOM 5287 N N . ILE B 1 366 ? 30.354 68.061 58.621 1.00 43.66 362 ILE B N 1
ATOM 5288 C CA . ILE B 1 366 ? 29.704 68.358 57.317 1.00 45.51 362 ILE B CA 1
ATOM 5289 C C . ILE B 1 366 ? 29.633 69.867 57.005 1.00 45.92 362 ILE B C 1
ATOM 5290 O O . ILE B 1 366 ? 29.565 70.274 55.836 1.00 46.09 362 ILE B O 1
ATOM 5295 N N . MET B 1 367 ? 29.689 70.692 58.048 1.00 45.57 363 MET B N 1
ATOM 5296 C CA . MET B 1 367 ? 29.800 72.137 57.850 1.00 46.05 363 MET B CA 1
ATOM 5297 C C . MET B 1 367 ? 31.092 72.621 57.185 1.00 45.55 363 MET B C 1
ATOM 5298 O O . MET B 1 367 ? 31.069 73.640 56.487 1.00 45.09 363 MET B O 1
ATOM 5303 N N . GLN B 1 368 ? 32.197 71.909 57.410 1.00 45.39 364 GLN B N 1
ATOM 5304 C CA . GLN B 1 368 ? 33.449 72.170 56.697 1.00 46.27 364 GLN B CA 1
ATOM 5305 C C . GLN B 1 368 ? 33.315 71.872 55.187 1.00 47.72 364 GLN B C 1
ATOM 5306 O O . GLN B 1 368 ? 34.102 72.382 54.367 1.00 49.40 364 GLN B O 1
ATOM 5312 N N . ILE B 1 369 ? 32.324 71.066 54.816 1.00 48.40 365 ILE B N 1
ATOM 5313 C CA . ILE B 1 369 ? 32.188 70.578 53.450 1.00 49.64 365 ILE B CA 1
ATOM 5314 C C . ILE B 1 369 ? 31.151 71.326 52.605 1.00 50.40 365 ILE B C 1
ATOM 5315 O O . ILE B 1 369 ? 31.412 71.648 51.455 1.00 50.87 365 ILE B O 1
ATOM 5320 N N . PHE B 1 370 ? 29.964 71.593 53.131 1.00 51.02 366 PHE B N 1
ATOM 5321 C CA . PHE B 1 370 ? 28.967 72.121 52.193 1.00 51.65 366 PHE B CA 1
ATOM 5322 C C . PHE B 1 370 ? 28.906 73.651 52.126 1.00 51.27 366 PHE B C 1
ATOM 5323 O O . PHE B 1 370 ? 29.610 74.322 52.882 1.00 51.44 366 PHE B O 1
ATOM 5331 N N . GLU B 1 371 ? 28.133 74.182 51.178 1.00 51.05 367 GLU B N 1
ATOM 5332 C CA . GLU B 1 371 ? 28.164 75.603 50.793 1.00 51.17 367 GLU B CA 1
ATOM 5333 C C . GLU B 1 371 ? 29.576 76.081 50.360 1.00 50.68 367 GLU B C 1
ATOM 5334 O O . GLU B 1 371 ? 30.043 77.162 50.788 1.00 50.42 367 GLU B O 1
ATOM 5340 N N . GLY B 1 372 ? 30.244 75.275 49.530 1.00 49.05 368 GLY B N 1
ATOM 5341 C CA . GLY B 1 372 ? 31.644 75.489 49.180 1.00 48.78 368 GLY B CA 1
ATOM 5342 C C . GLY B 1 372 ? 32.635 74.961 50.230 1.00 48.65 368 GLY B C 1
ATOM 5343 O O . GLY B 1 372 ? 32.767 75.529 51.357 1.00 47.48 368 GLY B O 1
ATOM 5344 N N . THR B 1 373 ? 33.344 73.883 49.884 1.00 47.84 369 THR B N 1
ATOM 5345 C CA . THR B 1 373 ? 34.337 73.317 50.813 1.00 47.70 369 THR B CA 1
ATOM 5346 C C . THR B 1 373 ? 35.350 74.394 51.241 1.00 46.63 369 THR B C 1
ATOM 5347 O O . THR B 1 373 ? 35.608 75.344 50.513 1.00 46.52 369 THR B O 1
ATOM 5351 N N . ASN B 1 374 ? 35.926 74.229 52.419 1.00 45.59 370 ASN B N 1
ATOM 5352 C CA . ASN B 1 374 ? 36.928 75.174 52.912 1.00 46.01 370 ASN B CA 1
ATOM 5353 C C . ASN B 1 374 ? 38.184 75.395 52.036 1.00 46.98 370 ASN B C 1
ATOM 5354 O O . ASN B 1 374 ? 38.759 76.478 52.084 1.00 46.54 370 ASN B O 1
ATOM 5359 N N . GLN B 1 375 ? 38.555 74.397 51.216 1.00 48.50 371 GLN B N 1
ATOM 5360 C CA . GLN B 1 375 ? 39.639 74.525 50.212 1.00 50.87 371 GLN B CA 1
ATOM 5361 C C . GLN B 1 375 ? 39.234 75.471 49.100 1.00 52.36 371 GLN B C 1
ATOM 5362 O O . GLN B 1 375 ? 40.018 76.315 48.649 1.00 53.21 371 GLN B O 1
ATOM 5368 N N . ILE B 1 376 ? 37.991 75.322 48.676 1.00 52.95 372 ILE B N 1
ATOM 5369 C CA . ILE B 1 376 ? 37.399 76.202 47.698 1.00 54.11 372 ILE B CA 1
ATOM 5370 C C . ILE B 1 376 ? 37.236 77.633 48.261 1.00 53.02 372 ILE B C 1
ATOM 5371 O O . ILE B 1 376 ? 37.484 78.591 47.516 1.00 54.65 372 ILE B O 1
ATOM 5376 N N . GLN B 1 377 ? 36.892 77.791 49.549 1.00 50.24 373 GLN B N 1
ATOM 5377 C CA . GLN B 1 377 ? 36.970 79.135 50.197 1.00 48.97 373 GLN B CA 1
ATOM 5378 C C . GLN B 1 377 ? 38.398 79.756 50.156 1.00 48.45 373 GLN B C 1
ATOM 5379 O O . GLN B 1 377 ? 38.542 80.928 49.850 1.00 47.74 373 GLN B O 1
ATOM 5385 N N . ARG B 1 378 ? 39.431 78.979 50.465 1.00 47.66 374 ARG B N 1
ATOM 5386 C CA . ARG B 1 378 ? 40.811 79.483 50.373 1.00 49.27 374 ARG B CA 1
ATOM 5387 C C . ARG B 1 378 ? 41.208 79.961 48.943 1.00 51.27 374 ARG B C 1
ATOM 5388 O O . ARG B 1 378 ? 41.848 81.016 48.760 1.00 50.42 374 ARG B O 1
ATOM 5396 N N . LEU B 1 379 ? 40.812 79.178 47.940 1.00 53.10 375 LEU B N 1
ATOM 5397 C CA . LEU B 1 379 ? 40.967 79.523 46.530 1.00 55.96 375 LEU B CA 1
ATOM 5398 C C . LEU B 1 379 ? 40.319 80.870 46.166 1.00 56.27 375 LEU B C 1
ATOM 5399 O O . LEU B 1 379 ? 40.935 81.712 45.534 1.00 57.73 375 LEU B O 1
ATOM 5404 N N . VAL B 1 380 ? 39.075 81.052 46.582 1.00 55.63 376 VAL B N 1
ATOM 5405 C CA . VAL B 1 380 ? 38.322 82.297 46.398 1.00 56.29 376 VAL B CA 1
ATOM 5406 C C . VAL B 1 380 ? 39.021 83.513 47.034 1.00 56.70 376 VAL B C 1
ATOM 5407 O O . VAL B 1 380 ? 39.123 84.578 46.417 1.00 57.65 376 VAL B O 1
ATOM 5411 N N . ILE B 1 381 ? 39.524 83.351 48.260 1.00 56.22 377 ILE B N 1
ATOM 5412 C CA . ILE B 1 381 ? 40.253 84.425 48.933 1.00 55.37 377 ILE B CA 1
ATOM 5413 C C . ILE B 1 381 ? 41.552 84.759 48.172 1.00 56.84 377 ILE B C 1
ATOM 5414 O O . ILE B 1 381 ? 41.886 85.932 47.967 1.00 56.85 377 ILE B O 1
ATOM 5419 N N . ALA B 1 382 ? 42.248 83.729 47.711 1.00 58.21 378 ALA B N 1
ATOM 5420 C CA . ALA B 1 382 ? 43.461 83.917 46.926 1.00 60.62 378 ALA B CA 1
ATOM 5421 C C . ALA B 1 382 ? 43.192 84.700 45.633 1.00 62.86 378 ALA B C 1
ATOM 5422 O O . ALA B 1 382 ? 43.824 85.731 45.394 1.00 64.02 378 ALA B O 1
ATOM 5424 N N . ARG B 1 383 ? 42.265 84.214 44.800 1.00 64.29 379 ARG B N 1
ATOM 5425 C CA . ARG B 1 383 ? 41.859 84.937 43.588 1.00 66.49 379 ARG B CA 1
ATOM 5426 C C . ARG B 1 383 ? 41.514 86.421 43.881 1.00 67.68 379 ARG B C 1
ATOM 5427 O O . ARG B 1 383 ? 41.821 87.298 43.071 1.00 68.61 379 ARG B O 1
ATOM 5429 N N . GLY B 1 384 ? 40.939 86.706 45.054 1.00 67.51 380 GLY B N 1
ATOM 5430 C CA . GLY B 1 384 ? 40.688 88.093 45.475 1.00 69.57 380 GLY B CA 1
ATOM 5431 C C . GLY B 1 384 ? 41.889 88.932 45.946 1.00 71.55 380 GLY B C 1
ATOM 5432 O O . GLY B 1 384 ? 41.719 90.110 46.298 1.00 71.92 380 GLY B O 1
ATOM 5433 N N . LEU B 1 385 ? 43.085 88.332 45.983 1.00 72.34 381 LEU B N 1
ATOM 5434 C CA . LEU B 1 385 ? 44.338 89.057 46.273 1.00 74.00 381 LEU B CA 1
ATOM 5435 C C . LEU B 1 385 ? 45.239 89.099 45.031 1.00 76.29 381 LEU B C 1
ATOM 5436 O O . LEU B 1 385 ? 46.259 89.794 45.005 1.00 76.77 381 LEU B O 1
ATOM 5441 N N . THR B 1 386 ? 44.839 88.337 44.013 1.00 78.08 382 THR B N 1
ATOM 5442 C CA . THR B 1 386 ? 45.484 88.327 42.704 1.00 81.00 382 THR B CA 1
ATOM 5443 C C . THR B 1 386 ? 44.677 89.209 41.747 1.00 82.08 382 THR B C 1
ATOM 5444 O O . THR B 1 386 ? 45.232 90.108 41.116 1.00 84.13 382 THR B O 1
#

Secondary structure (DSSP, 8-state):
-------SSHHHHHHHHHHHHHIIIIITTTHHHHHHHT---TTHHHHHHTTTTTSTTS-GGGT-----HHHHHHHHHHHHTT-HHHHHHHHHHHHHTHHHHHHS-HHHHHHHHHHHTTSS--EEEE--BTTBSS-GGG---EEEEETTEEEEEEEEEEEETTTT-SEEEEEEE-----EEEEEEETT-TTEEE-PPP-BSS--SS-EEEEEEEEEEEEGGGEESSTT-HHHHHHHTHHHHHHHHHHHHHHHHHHHHHHHHHHHH--TTT--HHHHHHHHHHHHHHHHHHHHHHHHHHHTT---HHHHHHHHHHHHHHHHHHHHHHHHHHGGGGGBTTSSHHHHHHHHHHHTTSSS-HHHHHHHHHHTT-/-------S-HHHHHHHHHHHHHIIIIITTTHHHHHHHT---TTHHHHHHHTTTTSSSS-GGGTS----HHHHHHHHHHHHTT-HHHHHHHHHHHHHTHHHHHH--HHHHHHHHHHHTSSS--EEEE------EEEEETTEEEEEEEEEEEETTTT-SEEEEEEE--TT-EEEEEEETT-TTEEEPPPP-BSS--SS-EEEEEEEEEEEEGGGEESSTT-HHHHHHTTHHHHHHHHHHHHHHHHHHHHHHHHHHHTT-EETTEEGGGSHHHHHHHHHHHHHHHHHHHHHHHHHHHHHTT---HHHHHHHHHHHHHHHHHHHHHHHHHHGGGGGBTTSSHHHHHHHHHHHTTSSS-HHHHHHHHHHTT-

Foldseek 3Di:
DDDDDDDDDPVLVVVLVVLLVLLVPPQQPCQLVCQVVLEADPPNLLVCLVVLLLAACDDPVLPHVNDFPLRNLLSLLSNLLRALLVSLQSLQLVLQCQLCVPFADPVSSVPPRNVSSNSRFGEKEWQADPVDDQNRLVDAFAWEDDDQWTWTFDKTFFIFLPPNGQWYWDWHAHDNLGIWIFIGGSPFPQKDWDDFDDALGSRHGGTTMMGGGRGTDGPSRTGHDRSCPVVSVVVCLLSSLLSLLSSLLSLLVSLLVLLVVCVVVVLVVCPNVVLSVVSVVLSVVLVVLSSVLSVCVSVVHDRRLSSLVSLLSSLVSQLSSLVVSLVSNPPCSCDSVDCSVNSNSVSVCSCPPSHHSVRSVVSNVVVVD/DDDDDDDDDPVLVVVLVVLLVLCVPLQQVCQLVCFVVLEAPPPSLLVCLVVQLLAACDDVVLPHNVDFPLRNLQSLLSNLLRHLLVSLQSLQLVLQCQLCRPFNDPVLSVPPRNVSRNSRFGEKEWEAACQWAWEDDVQFTWTFDKTFFIWLPPNGQWYWDWHACVQLGIWIFIGGSPFPQKDWDDFDDALGSRHTGTIMMGGDRTTDGPNGTRHDRSCRVVSVVVCLLSSLLSLLSSLLSLLVSLLVLLVVQQQPDDDPPGRNCPPVVLVVLSVVSVVLSVVLVVQSSVLSVCVSVVHDRRLSSLVSLLSSLVSSLSSLVSSLVSVPPCSCDSVDCSVNSNRVSVCSCPPSAHNVRSVVVNVVVVD